Protein AF-A0A954FUE6-F1 (afdb_monomer_lite)

Radius of gyration: 32.25 Å; chains: 1; bounding box: 62×49×126 Å

Foldseek 3Di:
DPPDPPPVVVVVVVVPPPPVQPDQDWADDVQQQWIWHQPVSVVVSCVVVVNDDDDDDPPLNQWIFTANPVQWDDPPPPDTDRHPGLCVVLVNDGRWTFQDKPNRGGPHVVVVVVSSVVDGLQDKIWTFTFDDDDPDTDTDIGIRHHDDLLRSLQSQWDWDWAADLLLATWIKIKGVPDDQCPDDQQWIWMWIDHPPDDDTFTKIKGKDQADDDDDDPDPPDFWWKWKDFPVDIDTDTDDPPLVVVVVVLVVQLVVLVVQLVVLVVQLVVCVVCCVVCVPSNVVSVVSNVVSVVSNVVSVVVNVVSVVVVVVVVVVSVVSSVVSVVVVLVPDDPVLNVLVVQLVVCVVVLHQGDPVSLVVCSVVVHNVVSSQSSVVSVRMDMDIDQAAPVNLVVLVSLLPGPWMWMHIPSCRVGIDIQDNVNSVSSVSVVSSCVSVVRDHDD

pLDDT: mean 78.5, std 16.49, range [31.92, 98.12]

Sequence (441 aa):
MRYLFPMTLFLILFLVSLLNAADPPSKSYEDLGFDTVKVLEYKKALREQGDKDLRFPPRTGNALIVKMDQYQTQIDSAITVVEDTRASRAKLQDQDLIVVINGKSLRSPDEGDQLLEQITYKDTLELRVIRRTENRWERVTVTLEPLSEQTYYRFKINSEHFRDDDFSGCEFWFHRNSEPRFSQGNFRLYVKQRHNAPPPHLYLEMSLFLPDAPHQKDTTKINGFIIKTDRAEYRVAIEDHVENRKQEYKKQLTEANKLVQSAEKQVKAASDKKEADPVGYSKALNALRSAKSKYQDLQTAETEFLHNVKQKAEQRNQETKKNVKGFYLSLSEDDRKMLDELMDCMNRLEAAPESTLQYLERGRLVRSQVAFSRMLQGWELYDLPLKKSQRKMIEEIISSEKATFWFETVPDKTFEITPAQKKQLKEMLKVFDIEEGRLGD

Structure (mmCIF, N/CA/C/O backbone):
data_AF-A0A954FUE6-F1
#
_entry.id   AF-A0A954FUE6-F1
#
loop_
_atom_site.group_PDB
_atom_site.id
_atom_site.type_symbol
_atom_site.label_atom_id
_atom_site.label_alt_id
_atom_site.label_comp_id
_atom_site.label_asym_id
_atom_site.label_entity_id
_atom_site.label_seq_id
_atom_site.pdbx_PDB_ins_code
_atom_site.Cartn_x
_atom_site.Cartn_y
_atom_site.Cartn_z
_atom_site.occupancy
_atom_site.B_iso_or_equiv
_atom_site.auth_seq_id
_atom_site.auth_comp_id
_atom_site.auth_asym_id
_atom_site.auth_atom_id
_atom_site.pdbx_PDB_model_num
ATOM 1 N N . MET A 1 1 ? -25.399 21.836 -58.889 1.00 49.00 1 MET A N 1
ATOM 2 C CA . MET A 1 1 ? -24.962 20.804 -57.920 1.00 49.00 1 MET A CA 1
ATOM 3 C C . MET A 1 1 ? -24.203 19.668 -58.619 1.00 49.00 1 MET A C 1
ATOM 5 O O . MET A 1 1 ? -24.788 18.615 -58.823 1.00 49.00 1 MET A O 1
ATOM 9 N N . ARG A 1 2 ? -22.936 19.853 -59.037 1.00 46.53 2 ARG A N 1
ATOM 10 C CA . ARG A 1 2 ? -22.135 18.761 -59.652 1.00 46.53 2 ARG A CA 1
ATOM 11 C C . ARG A 1 2 ? -20.614 18.778 -59.381 1.00 46.53 2 ARG A C 1
ATOM 13 O O . ARG A 1 2 ? -19.909 17.983 -59.978 1.00 46.53 2 ARG A O 1
ATOM 20 N N . TYR A 1 3 ? -20.103 19.590 -58.449 1.00 47.50 3 TYR A N 1
ATOM 21 C CA . TYR A 1 3 ? -18.651 19.662 -58.177 1.00 47.50 3 TYR A CA 1
ATOM 22 C C . TYR A 1 3 ? -18.296 19.750 -56.684 1.00 47.50 3 TYR A C 1
ATOM 24 O O . TYR A 1 3 ? -17.468 20.561 -56.295 1.00 47.50 3 TYR A O 1
ATOM 32 N N . LEU A 1 4 ? -18.930 18.941 -55.829 1.00 43.25 4 LEU A N 1
ATOM 33 C CA . LEU A 1 4 ? -18.619 18.921 -54.385 1.00 43.25 4 LEU A CA 1
ATOM 34 C C . LEU A 1 4 ? -18.346 17.523 -53.809 1.00 43.25 4 LEU A C 1
ATOM 36 O O . LEU A 1 4 ? -18.117 17.400 -52.614 1.00 43.25 4 LEU A O 1
ATOM 40 N N . PHE A 1 5 ? -18.329 16.474 -54.638 1.00 44.16 5 PHE A N 1
ATOM 41 C CA . PHE A 1 5 ? -18.176 15.091 -54.166 1.00 44.16 5 PHE A CA 1
ATOM 42 C C . PHE A 1 5 ? -16.773 14.453 -54.291 1.00 44.16 5 PHE A C 1
ATOM 44 O O . PHE A 1 5 ? -16.510 13.537 -53.518 1.00 44.16 5 PHE A O 1
ATOM 51 N N . PRO A 1 6 ? -15.833 14.886 -55.164 1.00 43.38 6 PRO A N 1
ATOM 52 C CA . PRO A 1 6 ? -14.523 14.225 -55.219 1.00 43.38 6 PRO A CA 1
ATOM 53 C C . PRO A 1 6 ? -13.472 14.803 -54.251 1.00 43.38 6 PRO A C 1
ATOM 55 O O . PRO A 1 6 ? -12.426 14.186 -54.074 1.00 43.38 6 PRO A O 1
ATOM 58 N N . MET A 1 7 ? -13.717 15.949 -53.600 1.00 39.97 7 MET A N 1
ATOM 59 C CA . MET A 1 7 ? -12.701 16.604 -52.752 1.00 39.97 7 MET A CA 1
ATOM 60 C C . MET A 1 7 ? -12.689 16.095 -51.298 1.00 39.97 7 MET A C 1
ATOM 62 O O . MET A 1 7 ? -11.649 16.109 -50.646 1.00 39.97 7 MET A O 1
ATOM 66 N N . THR A 1 8 ? -13.807 15.563 -50.800 1.00 47.09 8 THR A N 1
ATOM 67 C CA . THR A 1 8 ? -13.915 14.979 -49.451 1.00 47.09 8 THR A CA 1
ATOM 68 C C . THR A 1 8 ? -13.358 13.556 -49.358 1.00 47.09 8 THR A C 1
ATOM 70 O O . THR A 1 8 ? -12.897 13.162 -48.292 1.00 47.09 8 THR A O 1
ATOM 73 N N . LEU A 1 9 ? -13.305 12.799 -50.463 1.00 42.12 9 LEU A N 1
ATOM 74 C CA . LEU A 1 9 ? -12.727 11.446 -50.466 1.00 42.12 9 LEU A CA 1
ATOM 75 C C . LEU A 1 9 ? -11.183 11.459 -50.464 1.00 42.12 9 LEU A C 1
ATOM 77 O O . LEU A 1 9 ? -10.559 10.560 -49.908 1.00 42.12 9 LEU A O 1
ATOM 81 N N . PHE A 1 10 ? -10.558 12.505 -51.019 1.00 42.00 10 PHE A N 1
ATOM 82 C CA . PHE A 1 10 ? -9.095 12.660 -51.022 1.00 42.00 10 PHE A CA 1
ATOM 83 C C . PHE A 1 10 ? -8.530 13.085 -49.655 1.00 42.00 10 PHE A C 1
ATOM 85 O O . PHE A 1 10 ? -7.398 12.734 -49.328 1.00 42.00 10 PHE A O 1
ATOM 92 N N . LEU A 1 11 ? -9.321 13.776 -48.825 1.00 37.81 11 LEU A N 1
ATOM 93 C CA . LEU A 1 11 ? -8.906 14.171 -47.473 1.00 37.81 11 LEU A CA 1
ATOM 94 C C . LEU A 1 11 ? -8.926 12.984 -46.490 1.00 37.81 11 LEU A C 1
ATOM 96 O O . LEU A 1 11 ? -8.076 12.895 -45.611 1.00 37.81 11 LEU A O 1
ATOM 100 N N . ILE A 1 12 ? -9.848 12.031 -46.678 1.00 43.56 12 ILE A N 1
ATOM 101 C CA . ILE A 1 12 ? -9.965 10.832 -45.827 1.00 43.56 12 ILE A CA 1
ATOM 102 C C . ILE A 1 12 ? -8.853 9.813 -46.141 1.00 43.56 12 ILE A C 1
ATOM 104 O O . ILE A 1 12 ? -8.387 9.124 -45.241 1.00 43.56 12 ILE A O 1
ATOM 108 N N . LEU A 1 13 ? -8.342 9.766 -47.378 1.00 37.09 13 LEU A N 1
ATOM 109 C CA . LEU A 1 13 ? -7.207 8.902 -47.746 1.00 37.09 13 LEU A CA 1
ATOM 110 C C . LEU A 1 13 ? -5.834 9.462 -47.321 1.00 37.09 13 LEU A C 1
ATOM 112 O O . LEU A 1 13 ? -4.909 8.683 -47.092 1.00 37.09 13 LEU A O 1
ATOM 116 N N . PHE A 1 14 ? -5.699 10.780 -47.135 1.00 39.97 14 PHE A N 1
ATOM 117 C CA . PHE A 1 14 ? -4.477 11.376 -46.569 1.00 39.97 14 PHE A CA 1
ATOM 118 C C . PHE A 1 14 ? -4.398 11.270 -45.038 1.00 39.97 14 PHE A C 1
ATOM 120 O O . PHE A 1 14 ? -3.299 11.225 -44.493 1.00 39.97 14 PHE A O 1
ATOM 127 N N . LEU A 1 15 ? -5.534 11.160 -44.342 1.00 37.16 15 LEU A N 1
ATOM 128 C CA . LEU A 1 15 ? -5.574 11.008 -42.881 1.00 37.16 15 LEU A CA 1
ATOM 129 C C . LEU A 1 15 ? -5.292 9.575 -42.389 1.00 37.16 15 LEU A C 1
ATOM 131 O O . LEU A 1 15 ? -4.991 9.395 -41.215 1.00 37.16 15 LEU A O 1
ATOM 135 N N . VAL A 1 16 ? -5.325 8.565 -43.268 1.00 37.06 16 VAL A N 1
ATOM 136 C CA . VAL A 1 16 ? -5.068 7.149 -42.912 1.00 37.06 16 VAL A CA 1
ATOM 137 C C . VAL A 1 16 ? -3.620 6.712 -43.214 1.00 37.06 16 VAL A C 1
ATOM 139 O O . VAL A 1 16 ? -3.231 5.589 -42.912 1.00 37.06 16 VAL A O 1
ATOM 142 N N . SER A 1 17 ? -2.774 7.595 -43.761 1.00 33.75 17 SER A N 1
ATOM 143 C CA . SER A 1 17 ? -1.385 7.248 -44.125 1.00 33.75 17 SER A CA 1
ATOM 144 C C . SER A 1 17 ? -0.332 7.556 -43.050 1.00 33.75 17 SER A C 1
ATOM 146 O O . SER A 1 17 ? 0.839 7.255 -43.258 1.00 33.75 17 SER A O 1
ATOM 148 N N . LEU A 1 18 ? -0.719 8.067 -41.877 1.00 38.47 18 LEU A N 1
ATOM 149 C CA . LEU A 1 18 ? 0.118 7.973 -40.674 1.00 38.47 18 LEU A CA 1
ATOM 150 C C . LEU A 1 18 ? -0.124 6.606 -40.022 1.00 38.47 18 LEU A C 1
ATOM 152 O O . LEU A 1 18 ? -0.636 6.492 -38.912 1.00 38.47 18 LEU A O 1
ATOM 156 N N . LEU A 1 19 ? 0.212 5.542 -40.753 1.00 41.53 19 LEU A N 1
ATOM 157 C CA . LEU A 1 19 ? 0.534 4.270 -40.122 1.00 41.53 19 LEU A CA 1
ATOM 158 C C . LEU A 1 19 ? 1.739 4.561 -39.228 1.00 41.53 19 LEU A C 1
ATOM 160 O O . LEU A 1 19 ? 2.847 4.725 -39.733 1.00 41.53 19 LEU A O 1
ATOM 164 N N . ASN A 1 20 ? 1.504 4.687 -37.919 1.00 44.62 20 ASN A N 1
ATOM 165 C CA . ASN A 1 20 ? 2.559 4.631 -36.914 1.00 44.62 20 ASN A CA 1
ATOM 166 C C . ASN A 1 20 ? 3.379 3.374 -37.214 1.00 44.62 20 ASN A C 1
ATOM 168 O O . ASN A 1 20 ? 2.905 2.256 -36.997 1.00 44.62 20 ASN A O 1
ATOM 172 N N . ALA A 1 21 ? 4.560 3.553 -37.805 1.00 52.25 21 ALA A N 1
ATOM 173 C CA . ALA A 1 21 ? 5.489 2.462 -38.020 1.00 52.25 21 ALA A CA 1
ATOM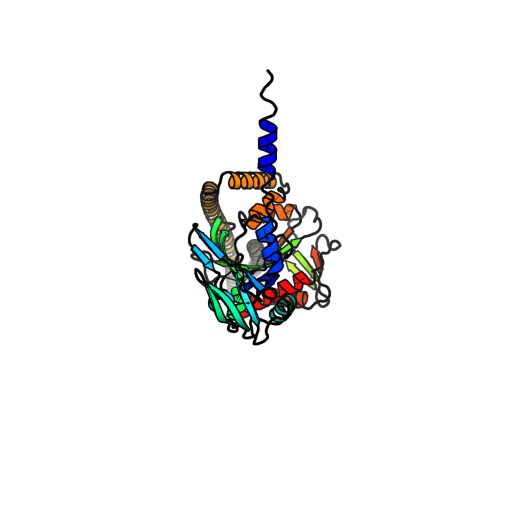 174 C C . ALA A 1 21 ? 5.771 1.855 -36.646 1.00 52.25 21 ALA A C 1
ATOM 176 O O . ALA A 1 21 ? 6.123 2.582 -35.718 1.00 52.25 21 ALA A O 1
ATOM 177 N N . ALA A 1 22 ? 5.543 0.550 -36.505 1.00 58.22 22 ALA A N 1
ATOM 178 C CA . ALA A 1 22 ? 5.830 -0.140 -35.260 1.00 58.22 22 ALA A CA 1
ATOM 179 C C . ALA A 1 22 ? 7.306 0.078 -34.908 1.00 58.22 22 ALA A C 1
ATOM 181 O O . ALA A 1 22 ? 8.172 -0.062 -35.777 1.00 58.22 22 ALA A O 1
ATOM 182 N N . ASP A 1 23 ? 7.577 0.434 -33.652 1.00 71.00 23 ASP A N 1
ATOM 183 C CA . ASP A 1 23 ? 8.944 0.581 -33.168 1.00 71.00 23 ASP A CA 1
ATOM 184 C C . ASP A 1 23 ? 9.753 -0.685 -33.480 1.00 71.00 23 ASP A C 1
ATOM 186 O O . ASP A 1 23 ? 9.219 -1.801 -33.402 1.00 71.00 23 ASP A O 1
ATOM 190 N N . PRO A 1 24 ? 11.038 -0.547 -33.855 1.00 79.81 24 PRO A N 1
ATOM 191 C CA . PRO A 1 24 ? 11.863 -1.708 -34.134 1.00 79.81 24 PRO A CA 1
ATOM 192 C C . PRO A 1 24 ? 11.906 -2.609 -32.891 1.00 79.81 24 PRO A C 1
ATOM 194 O O . PRO A 1 24 ? 12.009 -2.090 -31.774 1.00 79.81 24 PRO A O 1
ATOM 197 N N . PRO A 1 25 ? 11.842 -3.942 -33.063 1.00 84.06 25 PRO A N 1
ATOM 198 C CA . PRO A 1 25 ? 11.856 -4.866 -31.938 1.00 84.06 25 PRO A CA 1
ATOM 199 C C . PRO A 1 25 ? 13.128 -4.646 -31.111 1.00 84.06 25 PRO A C 1
ATOM 201 O O . PRO A 1 25 ? 14.242 -4.735 -31.630 1.00 84.06 25 PRO A O 1
ATOM 204 N N . SER A 1 26 ? 12.951 -4.322 -29.830 1.00 87.12 26 SER A N 1
ATOM 205 C CA . SER A 1 26 ? 14.038 -4.129 -28.875 1.00 87.12 26 SER A CA 1
ATOM 206 C C . SER A 1 26 ? 14.080 -5.260 -27.853 1.00 87.12 26 SER A C 1
ATOM 208 O O . SER A 1 26 ? 13.074 -5.918 -27.576 1.00 87.12 26 SER A O 1
ATOM 210 N N . LYS A 1 27 ? 15.266 -5.493 -27.291 1.00 90.00 27 LYS A N 1
ATOM 211 C CA . LYS A 1 27 ? 15.482 -6.422 -26.183 1.00 90.00 27 LYS A CA 1
ATOM 212 C C . LYS A 1 27 ? 15.990 -5.666 -24.965 1.00 90.00 27 LYS A C 1
ATOM 214 O O . LYS A 1 27 ? 16.918 -4.870 -25.095 1.00 90.00 27 LYS A O 1
ATOM 219 N N . SER A 1 28 ? 15.390 -5.929 -23.804 1.00 86.19 28 SER A N 1
ATOM 220 C CA . SER A 1 28 ? 15.682 -5.176 -22.587 1.00 86.19 28 SER A CA 1
ATOM 221 C C . SER A 1 28 ? 16.680 -5.843 -21.655 1.00 86.19 28 SER A C 1
ATOM 223 O O . SER A 1 28 ? 16.603 -7.047 -21.406 1.00 86.19 28 SER A O 1
ATOM 225 N N . TYR A 1 29 ? 17.595 -5.031 -21.115 1.00 88.06 29 TYR A N 1
ATOM 226 C CA . TYR A 1 29 ? 18.589 -5.422 -20.119 1.00 88.06 29 TYR A CA 1
ATOM 227 C C . TYR A 1 29 ? 18.484 -4.519 -18.888 1.00 88.06 29 TYR A C 1
ATOM 229 O O . TYR A 1 29 ? 19.358 -3.692 -18.621 1.00 88.06 29 TYR A O 1
ATOM 237 N N . GLU A 1 30 ? 17.411 -4.691 -18.111 1.00 78.94 30 GLU A N 1
ATOM 238 C CA . GLU A 1 30 ? 17.097 -3.849 -16.946 1.00 78.94 30 GLU A CA 1
ATOM 239 C C . GLU A 1 30 ? 18.263 -3.679 -15.958 1.00 78.94 30 GLU A C 1
ATOM 241 O O . GLU A 1 30 ? 18.470 -2.592 -15.425 1.00 78.94 30 GLU A O 1
ATOM 246 N N . ASP A 1 31 ? 19.031 -4.743 -15.703 1.00 82.19 31 ASP A N 1
ATOM 247 C CA . ASP A 1 31 ? 20.150 -4.732 -14.746 1.00 82.19 31 ASP A CA 1
ATOM 248 C C . ASP A 1 31 ? 21.365 -3.940 -15.251 1.00 82.19 31 ASP A C 1
ATOM 250 O O . ASP A 1 31 ? 22.216 -3.508 -14.466 1.00 82.19 31 ASP A O 1
ATOM 254 N N . LEU A 1 32 ? 21.450 -3.747 -16.566 1.00 88.44 32 LEU A N 1
ATOM 255 C CA . LEU A 1 32 ? 22.461 -2.920 -17.213 1.00 88.44 32 LEU A CA 1
ATOM 256 C C . LEU A 1 32 ? 21.946 -1.493 -17.439 1.00 88.44 32 LEU A C 1
ATOM 258 O O . LEU A 1 32 ? 22.745 -0.556 -17.480 1.00 88.44 32 LEU A O 1
ATOM 262 N N . GLY A 1 33 ? 20.623 -1.323 -17.519 1.00 84.31 33 GLY A N 1
ATOM 263 C CA . GLY A 1 33 ? 19.954 -0.039 -17.677 1.00 84.31 33 GLY A CA 1
ATOM 264 C C . GLY A 1 33 ? 20.007 0.503 -19.101 1.00 84.31 33 GLY A C 1
ATOM 265 O O . GLY A 1 33 ? 20.219 1.703 -19.269 1.00 84.31 33 GLY A O 1
ATOM 266 N N . PHE A 1 34 ? 19.880 -0.382 -20.097 1.00 90.25 34 PHE A N 1
ATOM 267 C CA . PHE A 1 34 ? 19.715 -0.049 -21.515 1.00 90.25 34 PHE A CA 1
ATOM 268 C C . PHE A 1 34 ? 19.004 -1.176 -22.281 1.00 90.25 34 PHE A C 1
ATOM 270 O O . PHE A 1 34 ? 19.003 -2.327 -21.844 1.00 90.25 34 PHE A O 1
ATOM 277 N N . ASP A 1 35 ? 18.446 -0.845 -23.442 1.00 90.88 35 ASP A N 1
ATOM 278 C CA . ASP A 1 35 ? 17.905 -1.804 -24.408 1.00 90.88 35 ASP A CA 1
ATOM 279 C C . ASP A 1 35 ? 18.832 -1.947 -25.614 1.00 90.88 35 ASP A C 1
ATOM 281 O O . ASP A 1 35 ? 19.667 -1.080 -25.886 1.00 90.88 35 ASP A O 1
ATOM 285 N N . THR A 1 36 ? 18.660 -3.019 -26.385 1.00 93.44 36 THR A N 1
ATOM 286 C CA . THR A 1 36 ? 19.323 -3.171 -27.681 1.00 93.44 36 THR A CA 1
ATOM 287 C C . THR A 1 36 ? 18.341 -3.342 -28.827 1.00 93.44 36 THR A C 1
ATOM 289 O O . THR A 1 36 ? 17.265 -3.919 -28.681 1.00 93.44 36 THR A O 1
ATOM 292 N N . VAL A 1 37 ? 18.743 -2.861 -30.002 1.00 93.06 37 VAL A N 1
ATOM 293 C CA . VAL A 1 37 ? 18.086 -3.127 -31.286 1.00 93.06 37 VAL A CA 1
ATOM 294 C C . VAL A 1 37 ? 19.126 -3.649 -32.270 1.00 93.06 37 VAL A C 1
ATOM 296 O O . VAL A 1 37 ? 20.262 -3.168 -32.321 1.00 93.06 37 VAL A O 1
ATOM 299 N N . LYS A 1 38 ? 18.758 -4.625 -33.101 1.00 94.00 38 LYS A N 1
ATOM 300 C CA . LYS A 1 38 ? 19.663 -5.141 -34.134 1.00 94.00 38 LYS A CA 1
ATOM 301 C C . LYS A 1 38 ? 19.774 -4.132 -35.274 1.00 94.00 38 LYS A C 1
ATOM 303 O O . LYS A 1 38 ? 18.773 -3.635 -35.788 1.00 94.00 38 LYS A O 1
ATOM 308 N N . VAL A 1 39 ? 20.993 -3.878 -35.756 1.00 90.81 39 VAL A N 1
ATOM 309 C CA . VAL A 1 39 ? 21.247 -2.873 -36.812 1.00 90.81 39 VAL A CA 1
ATOM 310 C C . VAL A 1 39 ? 20.407 -3.097 -38.076 1.00 90.81 39 VAL A C 1
ATOM 312 O O . VAL A 1 39 ? 19.996 -2.135 -38.726 1.00 90.81 39 VAL A O 1
ATOM 315 N N . LEU A 1 40 ? 20.157 -4.352 -38.459 1.00 87.31 40 LEU A N 1
ATOM 316 C CA . LEU A 1 40 ? 19.350 -4.670 -39.643 1.00 87.31 40 LEU A CA 1
ATOM 317 C C . LEU A 1 40 ? 17.868 -4.328 -39.456 1.00 87.31 40 LEU A C 1
ATOM 319 O O . LEU A 1 40 ? 17.253 -3.798 -40.380 1.00 87.31 40 LEU A O 1
ATOM 323 N N . GLU A 1 41 ? 17.319 -4.593 -38.273 1.00 89.00 41 GLU A N 1
ATOM 324 C CA . GLU A 1 41 ? 15.927 -4.294 -37.923 1.00 89.00 41 GLU A CA 1
ATOM 325 C C . GLU A 1 41 ? 15.720 -2.783 -37.808 1.00 89.00 41 GLU A C 1
ATOM 327 O O . GLU A 1 41 ? 14.788 -2.241 -38.397 1.00 89.00 41 GLU A O 1
ATOM 332 N N . TYR A 1 42 ? 16.669 -2.081 -37.189 1.00 87.81 42 TYR A N 1
ATOM 333 C CA . TYR A 1 42 ? 16.662 -0.622 -37.116 1.00 87.81 42 TYR A CA 1
ATOM 334 C C . TYR A 1 42 ? 16.712 0.040 -38.503 1.00 87.81 42 TYR A C 1
ATOM 336 O O . TYR A 1 42 ? 15.929 0.933 -38.815 1.00 87.81 42 TYR A O 1
ATOM 344 N N . LYS A 1 43 ? 17.590 -0.439 -39.400 1.00 86.56 43 LYS A N 1
ATOM 345 C CA . LYS A 1 43 ? 17.646 0.037 -40.796 1.00 86.56 43 LYS A CA 1
ATOM 346 C C . LYS A 1 43 ? 16.347 -0.211 -41.555 1.00 86.56 43 LYS A C 1
ATOM 348 O O . LYS A 1 43 ? 16.020 0.565 -42.451 1.00 86.56 43 LYS A O 1
ATOM 353 N N . LYS A 1 44 ? 15.664 -1.320 -41.267 1.00 87.06 44 LYS A N 1
ATOM 354 C CA . LYS A 1 44 ? 14.371 -1.636 -41.874 1.00 87.06 44 LYS A CA 1
ATOM 355 C C . LYS A 1 44 ? 13.313 -0.632 -41.405 1.00 87.06 44 LYS A C 1
ATOM 357 O O . LYS A 1 44 ? 12.678 -0.032 -42.265 1.00 87.06 44 LYS A O 1
ATOM 362 N N . ALA A 1 45 ? 13.230 -0.373 -40.099 1.00 84.88 45 ALA A N 1
ATOM 363 C CA . ALA A 1 45 ? 12.305 0.604 -39.525 1.00 84.88 45 ALA A CA 1
ATOM 364 C C . ALA A 1 45 ? 12.515 2.022 -40.094 1.00 84.88 45 ALA A C 1
ATOM 366 O O . ALA A 1 45 ? 11.561 2.633 -40.568 1.00 84.88 45 ALA A O 1
ATOM 367 N N . LEU A 1 46 ? 13.764 2.504 -40.181 1.00 82.62 46 LEU A N 1
ATOM 368 C CA . LEU A 1 46 ? 14.065 3.819 -40.777 1.00 82.62 46 LEU A CA 1
ATOM 369 C C . LEU A 1 46 ? 13.589 3.938 -42.235 1.00 82.62 46 LEU A C 1
ATOM 371 O O . LEU A 1 46 ? 13.024 4.953 -42.636 1.00 82.62 46 LEU A O 1
ATOM 375 N N . ARG A 1 47 ? 13.775 2.881 -43.040 1.00 83.00 47 ARG A N 1
ATOM 376 C CA . ARG A 1 47 ? 13.313 2.868 -44.439 1.00 83.00 47 ARG A CA 1
ATOM 377 C C . ARG A 1 47 ? 11.795 2.931 -44.546 1.00 83.00 47 ARG A C 1
ATOM 379 O O . ARG A 1 47 ? 11.296 3.564 -45.472 1.00 83.00 47 ARG A O 1
ATOM 386 N N . GLU A 1 48 ? 11.091 2.254 -43.645 1.00 82.44 48 GLU A N 1
ATOM 387 C CA . GLU A 1 48 ? 9.626 2.237 -43.590 1.00 82.44 48 GLU A CA 1
ATOM 388 C C . GLU A 1 48 ? 9.063 3.595 -43.141 1.00 82.44 48 GLU A C 1
ATOM 390 O O . GLU A 1 48 ? 8.031 4.017 -43.653 1.00 82.44 48 GLU A O 1
ATOM 395 N N . GLN A 1 49 ? 9.788 4.326 -42.288 1.00 76.62 49 GLN A N 1
ATOM 396 C CA . GLN A 1 49 ? 9.458 5.692 -41.852 1.00 76.62 49 GLN A CA 1
ATOM 397 C C . GLN A 1 49 ? 9.777 6.777 -42.900 1.00 76.62 49 GLN A C 1
ATOM 399 O O . GLN A 1 49 ? 9.428 7.941 -42.719 1.00 76.62 49 GLN A O 1
ATOM 404 N N . GLY A 1 50 ? 10.424 6.419 -44.013 1.00 75.25 50 GLY A N 1
ATOM 405 C CA . GLY A 1 50 ? 10.822 7.366 -45.058 1.00 75.25 50 GLY A CA 1
ATOM 406 C C . GLY A 1 50 ? 12.121 8.128 -44.769 1.00 75.25 50 GLY A C 1
ATOM 407 O O . GLY A 1 50 ? 12.557 8.904 -45.621 1.00 75.25 50 GLY A O 1
ATOM 408 N N . ASP A 1 51 ? 12.779 7.855 -43.640 1.00 71.12 51 ASP A N 1
ATOM 409 C CA . ASP A 1 51 ? 14.065 8.442 -43.263 1.00 71.12 51 ASP A CA 1
ATOM 410 C C . ASP A 1 51 ? 15.223 7.709 -43.955 1.00 71.12 51 ASP A C 1
ATOM 412 O O . ASP A 1 51 ? 15.455 6.510 -43.763 1.00 71.12 51 ASP A O 1
ATOM 416 N N . LYS A 1 52 ? 15.970 8.416 -44.814 1.00 61.25 52 LYS A N 1
ATOM 417 C CA . LYS A 1 52 ? 16.925 7.777 -45.743 1.00 61.25 52 LYS A CA 1
ATOM 418 C C . LYS A 1 52 ? 18.413 7.940 -45.437 1.00 61.25 52 LYS A C 1
ATOM 420 O O . LYS A 1 52 ? 19.209 7.319 -46.139 1.00 61.25 52 LYS A O 1
ATOM 425 N N . ASP A 1 53 ? 18.820 8.645 -44.383 1.00 58.75 53 ASP A N 1
ATOM 426 C CA . ASP A 1 53 ? 20.208 9.140 -44.321 1.00 58.75 53 ASP A CA 1
ATOM 427 C C . ASP A 1 53 ? 21.092 8.691 -43.145 1.00 58.75 53 ASP A C 1
ATOM 429 O O . ASP A 1 53 ? 22.212 9.188 -42.994 1.00 58.75 53 ASP A O 1
ATOM 433 N N . LEU A 1 54 ? 20.713 7.669 -42.366 1.00 71.06 54 LEU A N 1
ATOM 434 C CA . LEU A 1 54 ? 21.637 7.132 -41.356 1.00 71.06 54 LEU A CA 1
ATOM 435 C C . LEU A 1 54 ? 22.633 6.114 -41.946 1.00 71.06 54 LEU A C 1
ATOM 437 O O . LEU A 1 54 ? 22.370 4.911 -42.053 1.00 71.06 54 LEU A O 1
ATOM 441 N N . ARG A 1 55 ? 23.828 6.592 -42.318 1.00 80.62 55 ARG A N 1
ATOM 442 C CA . ARG A 1 55 ? 24.940 5.740 -42.773 1.00 80.62 55 ARG A CA 1
ATOM 443 C C . ARG A 1 55 ? 25.765 5.213 -41.598 1.00 80.62 55 ARG A C 1
ATOM 445 O O . ARG A 1 55 ? 26.606 5.915 -41.040 1.00 80.62 55 ARG A O 1
ATOM 452 N N . PHE A 1 56 ? 25.557 3.940 -41.278 1.00 84.69 56 PHE A N 1
ATOM 453 C CA . PHE A 1 56 ? 26.378 3.212 -40.311 1.00 84.69 56 PHE A CA 1
ATOM 454 C C . PHE A 1 56 ? 27.790 2.924 -40.855 1.00 84.69 56 PHE A C 1
ATOM 456 O O . PHE A 1 56 ? 27.946 2.723 -42.066 1.00 84.69 56 PHE A O 1
ATOM 463 N N . PRO A 1 57 ? 28.812 2.823 -39.985 1.00 86.00 57 PRO A N 1
ATOM 464 C CA . PRO A 1 57 ? 30.164 2.447 -40.385 1.00 86.00 57 PRO A CA 1
ATOM 465 C C . PRO A 1 57 ? 30.201 1.072 -41.069 1.00 86.00 57 PRO A C 1
ATOM 467 O O . PRO A 1 57 ? 29.383 0.199 -40.755 1.00 86.00 57 PRO A O 1
ATOM 470 N N . PRO A 1 58 ? 31.167 0.816 -41.967 1.00 82.62 58 PRO A N 1
ATOM 471 C CA . PRO A 1 58 ? 31.333 -0.505 -42.561 1.00 82.62 58 PRO A CA 1
ATOM 472 C C . PRO A 1 58 ? 31.581 -1.574 -41.482 1.00 82.62 58 PRO A C 1
ATOM 474 O O . PRO A 1 58 ? 32.208 -1.308 -40.459 1.00 82.62 58 PRO A O 1
ATOM 477 N N . ARG A 1 59 ? 31.116 -2.806 -41.741 1.00 82.44 59 ARG A N 1
ATOM 478 C CA . ARG A 1 59 ? 31.261 -3.984 -40.854 1.00 82.44 59 ARG A CA 1
ATOM 479 C C . ARG A 1 59 ? 30.543 -3.892 -39.496 1.00 82.44 59 ARG A C 1
ATOM 481 O O . ARG A 1 59 ? 30.892 -4.617 -38.575 1.00 82.44 59 ARG A O 1
ATOM 488 N N . THR A 1 60 ? 29.505 -3.067 -39.385 1.00 86.44 60 THR A N 1
ATOM 489 C CA . THR A 1 60 ? 28.648 -2.961 -38.182 1.00 86.44 60 THR A CA 1
ATOM 490 C C . THR A 1 60 ? 27.349 -3.766 -38.279 1.00 86.44 60 THR A C 1
ATOM 492 O O . THR A 1 60 ? 26.480 -3.637 -37.430 1.00 86.44 60 THR A O 1
ATOM 495 N N . GLY A 1 61 ? 27.191 -4.622 -39.297 1.00 85.81 61 GLY A N 1
ATOM 496 C CA . GLY A 1 61 ? 25.967 -5.416 -39.488 1.00 85.81 61 GLY A CA 1
ATOM 497 C C . GLY A 1 61 ? 25.649 -6.380 -38.337 1.00 85.81 61 GLY A C 1
ATOM 498 O O . GLY A 1 61 ? 24.484 -6.697 -38.132 1.00 85.81 61 GLY A O 1
ATOM 499 N N . ASN A 1 62 ? 26.670 -6.782 -37.577 1.00 91.94 62 ASN A N 1
ATOM 500 C CA . ASN A 1 62 ? 26.548 -7.671 -36.420 1.00 91.94 62 ASN A CA 1
ATOM 501 C C . ASN A 1 62 ? 26.473 -6.921 -35.082 1.00 91.94 62 ASN A C 1
ATOM 503 O O . ASN A 1 62 ? 26.468 -7.560 -34.035 1.00 91.94 62 ASN A O 1
ATOM 507 N N . ALA A 1 63 ? 26.497 -5.587 -35.109 1.00 92.62 63 ALA A N 1
ATOM 508 C CA . ALA A 1 63 ? 26.464 -4.780 -33.901 1.00 92.62 63 ALA A CA 1
ATOM 509 C C . ALA A 1 63 ? 25.052 -4.731 -33.303 1.00 92.62 63 ALA A C 1
ATOM 511 O O . ALA A 1 63 ? 24.050 -4.906 -34.006 1.00 92.62 63 ALA A O 1
ATOM 512 N N . LEU A 1 64 ? 25.005 -4.429 -32.011 1.00 94.88 64 LEU A N 1
ATOM 513 C CA . LEU A 1 64 ? 23.790 -4.054 -31.298 1.00 94.88 64 LEU A CA 1
ATOM 514 C C . LEU A 1 64 ? 23.772 -2.534 -31.132 1.00 94.88 64 LEU A C 1
ATOM 516 O O . LEU A 1 64 ? 24.799 -1.940 -30.805 1.00 94.88 64 LEU A O 1
ATOM 520 N N . ILE A 1 65 ? 22.628 -1.909 -31.390 1.00 92.44 65 ILE A N 1
ATOM 521 C CA . ILE A 1 65 ? 22.408 -0.479 -31.162 1.00 92.44 65 ILE A CA 1
ATOM 522 C C . ILE A 1 65 ? 21.865 -0.318 -29.751 1.00 92.44 65 ILE A C 1
ATOM 524 O O . ILE A 1 65 ? 20.858 -0.942 -29.431 1.00 92.44 65 ILE A O 1
ATOM 528 N N . VAL A 1 66 ? 22.510 0.507 -28.933 1.00 91.81 66 VAL A N 1
ATOM 529 C CA . VAL A 1 66 ? 21.994 0.894 -27.616 1.00 91.81 66 VAL A CA 1
ATOM 530 C C . VAL A 1 66 ? 20.762 1.777 -27.794 1.00 91.81 66 VAL A C 1
ATOM 532 O O . VAL A 1 66 ? 20.816 2.749 -28.545 1.00 91.81 66 VAL A O 1
ATOM 535 N N . LYS A 1 67 ? 19.682 1.451 -27.087 1.00 87.94 67 LYS A N 1
ATOM 536 C CA . LYS A 1 67 ? 18.465 2.255 -26.977 1.00 87.94 67 LYS A CA 1
ATOM 537 C C . LYS A 1 67 ? 18.264 2.641 -25.510 1.00 87.94 67 LYS A C 1
ATOM 539 O O . LYS A 1 67 ? 18.212 1.771 -24.640 1.00 87.94 67 LYS A O 1
ATOM 544 N N . MET A 1 68 ? 18.188 3.937 -25.229 1.00 80.00 68 MET A N 1
ATOM 545 C CA . MET A 1 68 ? 18.032 4.483 -23.872 1.00 80.00 68 MET A CA 1
ATOM 546 C C . MET A 1 68 ? 16.656 5.107 -23.625 1.00 80.00 68 MET A C 1
ATOM 548 O O . MET A 1 68 ? 16.416 5.592 -22.525 1.00 80.00 68 MET A O 1
ATOM 552 N N . ASP A 1 69 ? 15.760 5.098 -24.612 1.00 69.12 69 ASP A N 1
ATOM 553 C CA . ASP A 1 69 ? 14.509 5.872 -24.625 1.00 69.12 69 ASP A CA 1
ATOM 554 C C . ASP A 1 69 ? 13.618 5.664 -23.391 1.00 69.12 69 ASP A C 1
ATOM 556 O O . ASP A 1 69 ? 13.016 6.608 -22.894 1.00 69.12 69 ASP A O 1
ATOM 560 N N . GLN A 1 70 ? 13.566 4.450 -22.839 1.00 61.44 70 GLN A N 1
ATOM 561 C CA . GLN A 1 70 ? 12.768 4.159 -21.638 1.00 61.44 70 GLN A CA 1
ATOM 562 C C . GLN A 1 70 ? 13.384 4.679 -20.327 1.00 61.44 70 GLN A C 1
ATOM 564 O O . GLN A 1 70 ? 12.723 4.684 -19.295 1.00 61.44 70 GLN A O 1
ATOM 569 N N . TYR A 1 71 ? 14.650 5.093 -20.360 1.00 57.69 71 TYR A N 1
ATOM 570 C CA . TYR A 1 71 ? 15.388 5.648 -19.223 1.00 57.69 71 TYR A CA 1
ATOM 571 C C . TYR A 1 71 ? 15.586 7.157 -19.359 1.00 57.69 71 TYR A C 1
ATOM 573 O O . TYR A 1 71 ? 16.391 7.742 -18.641 1.00 57.69 71 TYR A O 1
ATOM 581 N N . GLN A 1 72 ? 14.900 7.786 -20.309 1.00 56.22 72 GLN A N 1
ATOM 582 C CA . GLN A 1 72 ? 14.981 9.206 -20.595 1.00 56.22 72 GLN A CA 1
ATOM 583 C C . GLN A 1 72 ? 13.728 9.906 -20.063 1.00 56.22 72 GLN A C 1
ATOM 585 O O . GLN A 1 72 ? 12.638 9.748 -20.607 1.00 56.22 72 GLN A O 1
ATOM 590 N N . THR A 1 73 ? 13.876 10.722 -19.021 1.00 49.03 73 THR A N 1
ATOM 591 C CA . THR A 1 73 ? 12.799 11.601 -18.556 1.00 49.03 73 THR A CA 1
ATOM 592 C C . THR A 1 73 ? 12.915 12.937 -19.279 1.00 49.03 73 THR A C 1
ATOM 594 O O . THR A 1 73 ? 13.920 13.641 -19.144 1.00 49.03 73 THR A O 1
ATOM 597 N N . GLN A 1 74 ? 11.895 13.292 -20.059 1.00 41.50 74 GLN A N 1
ATOM 598 C CA . GLN A 1 74 ? 11.819 14.588 -20.729 1.00 41.50 74 GLN A CA 1
ATOM 599 C C . GLN A 1 74 ? 11.354 15.649 -19.721 1.00 41.50 74 GLN A C 1
ATOM 601 O O . GLN A 1 74 ? 10.229 15.592 -19.227 1.00 41.50 74 GLN A O 1
ATOM 606 N N . ILE A 1 75 ? 12.225 16.605 -19.399 1.00 41.38 75 ILE A N 1
ATOM 607 C CA . ILE A 1 75 ? 11.889 17.793 -18.607 1.00 41.38 75 ILE A CA 1
ATOM 608 C C . ILE A 1 75 ? 11.936 18.967 -19.589 1.00 41.38 75 ILE A C 1
ATOM 610 O O . ILE A 1 75 ? 12.985 19.566 -19.810 1.00 41.38 75 ILE A O 1
ATOM 614 N N . ASP A 1 76 ? 10.802 19.227 -20.243 1.00 33.97 76 ASP A N 1
ATOM 615 C CA . ASP A 1 76 ? 10.644 20.139 -21.385 1.00 33.97 76 ASP A CA 1
ATOM 616 C C . ASP A 1 76 ? 11.405 19.725 -22.661 1.00 33.97 76 ASP A C 1
ATOM 618 O O . ASP A 1 76 ? 12.295 18.874 -22.662 1.00 33.97 76 ASP A O 1
ATOM 622 N N . SER A 1 77 ? 11.050 20.343 -23.794 1.00 41.62 77 SER A N 1
ATOM 623 C CA . SER A 1 77 ? 11.514 20.020 -25.158 1.00 41.62 77 SER A CA 1
ATOM 624 C C . SER A 1 77 ? 13.032 20.139 -25.407 1.00 41.62 77 SER A C 1
ATOM 626 O O . SER A 1 77 ? 13.464 20.059 -26.555 1.00 41.62 77 SER A O 1
ATOM 628 N N . ALA A 1 78 ? 13.847 20.352 -24.370 1.00 31.92 78 ALA A N 1
ATOM 629 C CA . ALA A 1 78 ? 15.288 20.567 -24.472 1.00 31.92 78 ALA A CA 1
ATOM 630 C C . ALA A 1 78 ? 16.147 19.785 -23.457 1.00 31.92 78 ALA A C 1
ATOM 632 O O . ALA A 1 78 ? 17.368 19.786 -23.619 1.00 31.92 78 ALA A O 1
ATOM 633 N N . ILE A 1 79 ? 15.580 19.127 -22.432 1.00 33.25 79 ILE A N 1
ATOM 634 C CA . ILE A 1 79 ? 16.377 18.436 -21.402 1.00 33.25 79 ILE A CA 1
ATOM 635 C C . ILE A 1 79 ? 15.896 16.998 -21.227 1.00 33.25 79 ILE A C 1
ATOM 637 O O . ILE A 1 79 ? 14.827 16.730 -20.683 1.00 33.25 79 ILE A O 1
ATOM 641 N N . THR A 1 80 ? 16.745 16.065 -21.642 1.00 42.31 80 THR A N 1
ATOM 642 C CA . THR A 1 80 ? 16.588 14.644 -21.361 1.00 42.31 80 THR A CA 1
ATOM 643 C C . THR A 1 80 ? 17.442 14.284 -20.150 1.00 42.31 80 THR A C 1
ATOM 645 O O . THR A 1 80 ? 18.670 14.243 -20.246 1.00 42.31 80 THR A O 1
ATOM 648 N N . VAL A 1 81 ? 16.818 14.030 -19.001 1.00 41.47 81 VAL A N 1
ATOM 649 C CA . VAL A 1 81 ? 17.519 13.453 -17.848 1.00 41.47 81 VAL A CA 1
ATOM 650 C C . VAL A 1 81 ? 17.517 11.943 -18.032 1.00 41.47 81 VAL A C 1
ATOM 652 O O . VAL A 1 81 ? 16.469 11.310 -17.949 1.00 41.47 81 VAL A O 1
ATOM 655 N N . VAL A 1 82 ? 18.682 11.364 -18.318 1.00 55.44 82 VAL A N 1
ATOM 656 C CA . VAL A 1 82 ? 18.840 9.907 -18.283 1.00 55.44 82 VAL A CA 1
ATOM 657 C C . VAL A 1 82 ? 18.790 9.495 -16.812 1.00 55.44 82 VAL A C 1
ATOM 659 O O . VAL A 1 82 ? 19.550 10.047 -16.013 1.00 55.44 82 VAL A O 1
ATOM 662 N N . GLU A 1 83 ? 17.903 8.566 -16.442 1.00 63.88 83 GLU A N 1
ATOM 663 C CA . GLU A 1 83 ? 17.904 7.937 -15.119 1.00 63.88 83 GLU A CA 1
ATOM 664 C C . GLU A 1 83 ? 19.345 7.550 -14.730 1.00 63.88 83 GLU A C 1
ATOM 666 O O . GLU A 1 83 ? 20.167 7.233 -15.595 1.00 63.88 83 GLU A O 1
ATOM 671 N N . ASP A 1 84 ? 19.677 7.568 -13.435 1.00 69.38 84 ASP A N 1
ATOM 672 C CA . ASP A 1 84 ? 21.016 7.241 -12.911 1.00 69.38 84 ASP A CA 1
ATOM 673 C C . ASP A 1 84 ? 21.341 5.736 -13.047 1.00 69.38 84 ASP A C 1
ATOM 675 O O . ASP A 1 84 ? 21.712 5.065 -12.095 1.00 69.38 84 ASP A O 1
ATOM 679 N N . THR A 1 85 ? 21.156 5.153 -14.231 1.00 79.62 85 THR A N 1
ATOM 680 C CA . THR A 1 85 ? 21.387 3.741 -14.509 1.00 79.62 85 THR A CA 1
ATOM 681 C C . THR A 1 85 ? 22.876 3.416 -14.551 1.00 79.62 85 THR A C 1
ATOM 683 O O . THR A 1 85 ? 23.743 4.281 -14.710 1.00 79.62 85 THR A O 1
ATOM 686 N N . ARG A 1 86 ? 23.201 2.123 -14.471 1.00 87.25 86 ARG A N 1
ATOM 687 C CA . ARG A 1 86 ? 24.579 1.644 -14.609 1.00 87.25 86 ARG A CA 1
ATOM 688 C C . ARG A 1 86 ? 25.207 2.083 -15.940 1.00 87.25 86 ARG A C 1
ATOM 690 O O . ARG A 1 86 ? 26.358 2.517 -15.957 1.00 87.25 86 ARG A O 1
ATOM 697 N N . ALA A 1 87 ? 24.443 2.029 -17.030 1.00 88.81 87 ALA A N 1
ATOM 698 C CA . ALA A 1 87 ? 24.864 2.506 -18.342 1.00 88.81 87 ALA A CA 1
ATOM 699 C C . ALA A 1 87 ? 25.062 4.029 -18.400 1.00 88.81 87 ALA A C 1
ATOM 701 O O . ALA A 1 87 ? 26.077 4.492 -18.925 1.00 88.81 87 ALA A O 1
ATOM 702 N N . SER A 1 88 ? 24.141 4.797 -17.808 1.00 85.12 88 SER A N 1
ATOM 703 C CA . SER A 1 88 ? 24.222 6.260 -17.700 1.00 85.12 88 SER A CA 1
ATOM 704 C C . SER A 1 88 ? 25.481 6.704 -16.944 1.00 85.12 88 SER A C 1
ATOM 706 O O . SER A 1 88 ? 26.262 7.516 -17.446 1.00 85.12 88 SER A O 1
ATOM 708 N N . ARG A 1 89 ? 25.776 6.074 -15.797 1.00 85.31 89 ARG A N 1
ATOM 709 C CA . ARG A 1 89 ? 27.000 6.314 -15.005 1.00 85.31 89 ARG A CA 1
ATOM 710 C C . ARG A 1 89 ? 28.279 6.009 -15.774 1.00 85.31 89 ARG A C 1
ATOM 712 O O . ARG A 1 89 ? 29.262 6.741 -15.662 1.00 85.31 89 ARG A O 1
ATOM 719 N N . ALA A 1 90 ? 28.253 4.950 -16.580 1.00 89.75 90 ALA A N 1
ATOM 720 C CA . ALA A 1 90 ? 29.352 4.594 -17.469 1.00 89.75 90 ALA A CA 1
ATOM 721 C C . ALA A 1 90 ? 29.460 5.523 -18.694 1.00 89.75 90 ALA A C 1
ATOM 723 O O . ALA A 1 90 ? 30.415 5.419 -19.461 1.00 89.75 90 ALA A O 1
ATOM 724 N N . LYS A 1 91 ? 28.521 6.466 -18.867 1.00 90.38 91 LYS A N 1
ATOM 725 C CA . LYS A 1 91 ? 28.419 7.383 -20.011 1.00 90.38 91 LYS A CA 1
ATOM 726 C C . LYS A 1 91 ? 28.187 6.654 -21.335 1.00 90.38 91 LYS A C 1
ATOM 728 O O . LYS A 1 91 ? 28.658 7.121 -22.380 1.00 90.38 91 LYS A O 1
ATOM 733 N N . LEU A 1 92 ? 27.493 5.515 -21.301 1.00 91.81 92 LEU A N 1
ATOM 734 C CA . LEU A 1 92 ? 26.956 4.873 -22.499 1.00 91.81 92 LEU A CA 1
ATOM 735 C C . LEU A 1 92 ? 25.865 5.781 -23.084 1.00 91.81 92 LEU A C 1
ATOM 737 O O . LEU A 1 92 ? 25.062 6.332 -22.333 1.00 91.81 92 LEU A O 1
ATOM 741 N N . GLN A 1 93 ? 25.869 5.989 -24.397 1.00 89.81 93 GLN A N 1
ATOM 742 C CA . GLN A 1 93 ? 24.953 6.915 -25.063 1.00 89.81 93 GLN A CA 1
ATOM 743 C C . GLN A 1 93 ? 23.940 6.163 -25.915 1.00 89.81 93 GLN A C 1
ATOM 745 O O . GLN A 1 93 ? 24.199 5.056 -26.391 1.00 89.81 93 GLN A O 1
ATOM 750 N N . ASP A 1 94 ? 22.787 6.795 -26.112 1.00 87.88 94 ASP A N 1
ATOM 751 C CA . ASP A 1 94 ? 21.805 6.321 -27.075 1.00 87.88 94 ASP A CA 1
ATOM 752 C C . ASP A 1 94 ? 22.432 6.226 -28.476 1.00 87.88 94 ASP A C 1
ATOM 754 O O . ASP A 1 94 ? 23.265 7.053 -28.857 1.00 87.88 94 ASP A O 1
ATOM 758 N N . GLN A 1 95 ? 22.061 5.191 -29.227 1.00 89.38 95 GLN A N 1
ATOM 759 C CA . GLN A 1 95 ? 22.582 4.856 -30.559 1.00 89.38 95 GLN A CA 1
ATOM 760 C C . GLN A 1 95 ? 24.060 4.434 -30.627 1.00 89.38 95 GLN A C 1
ATOM 762 O O . GLN A 1 95 ? 24.587 4.233 -31.729 1.00 89.38 95 GLN A O 1
ATOM 767 N N . ASP A 1 96 ? 24.737 4.237 -29.492 1.00 93.50 96 ASP A N 1
ATOM 768 C CA . ASP A 1 96 ? 26.060 3.611 -29.480 1.00 93.50 96 ASP A CA 1
ATOM 769 C C . ASP A 1 96 ? 26.003 2.207 -30.110 1.00 93.50 96 ASP A C 1
ATOM 771 O O . ASP A 1 96 ? 25.117 1.401 -29.824 1.00 93.50 96 ASP A O 1
ATOM 775 N N . LEU A 1 97 ? 26.978 1.890 -30.968 1.00 94.81 97 LEU A N 1
ATOM 776 C CA . LEU A 1 97 ? 27.068 0.588 -31.634 1.00 94.81 97 LEU A CA 1
ATOM 777 C C . LEU A 1 97 ? 27.997 -0.349 -30.871 1.00 94.81 97 LEU A C 1
ATOM 779 O O . LEU A 1 97 ? 29.218 -0.236 -30.991 1.00 94.81 97 LEU A O 1
ATOM 783 N N . ILE A 1 98 ? 27.448 -1.313 -30.141 1.00 96.06 98 ILE A N 1
ATOM 784 C CA . ILE A 1 98 ? 28.229 -2.328 -29.432 1.00 96.06 98 ILE A CA 1
ATOM 785 C C . ILE A 1 98 ? 28.822 -3.309 -30.447 1.00 96.06 98 ILE A C 1
ATOM 787 O O . ILE A 1 98 ? 28.098 -3.980 -31.183 1.00 96.06 98 ILE A O 1
ATOM 791 N N . VAL A 1 99 ? 30.154 -3.409 -30.477 1.00 95.62 99 VAL A N 1
ATOM 792 C CA . VAL A 1 99 ? 30.896 -4.291 -31.402 1.00 95.62 99 VAL A CA 1
ATOM 793 C C . VAL A 1 99 ? 31.773 -5.328 -30.696 1.00 95.62 99 VAL A C 1
ATOM 795 O O . VAL A 1 99 ? 32.164 -6.329 -31.308 1.00 95.62 99 VAL A O 1
ATOM 798 N N . VAL A 1 100 ? 32.098 -5.101 -29.421 1.00 96.38 100 VAL A N 1
ATOM 799 C CA . VAL A 1 100 ? 32.855 -6.025 -28.565 1.00 96.38 100 VAL A CA 1
ATOM 800 C C . VAL A 1 100 ? 32.262 -5.987 -27.162 1.00 96.38 100 VAL A C 1
ATOM 802 O O . VAL A 1 100 ? 31.993 -4.901 -26.650 1.00 96.38 100 VAL A O 1
ATOM 805 N N . ILE A 1 101 ? 32.118 -7.157 -26.545 1.00 96.69 101 ILE A N 1
ATOM 806 C CA . ILE A 1 101 ? 31.666 -7.332 -25.161 1.00 96.69 101 ILE A CA 1
ATOM 807 C C . ILE A 1 101 ? 32.726 -8.153 -24.425 1.00 96.69 101 ILE A C 1
ATOM 809 O O . ILE A 1 101 ? 33.080 -9.238 -24.887 1.00 96.69 101 ILE A O 1
ATOM 813 N N . ASN A 1 102 ? 33.268 -7.634 -23.321 1.00 95.88 102 ASN A N 1
ATOM 814 C CA . ASN A 1 102 ? 34.310 -8.270 -22.503 1.00 95.88 102 ASN A CA 1
ATOM 815 C C . ASN A 1 102 ? 35.479 -8.826 -23.345 1.00 95.88 102 ASN A C 1
ATOM 817 O O . ASN A 1 102 ? 35.887 -9.978 -23.215 1.00 95.88 102 ASN A O 1
ATOM 821 N N . GLY A 1 103 ? 35.976 -8.019 -24.289 1.00 93.94 103 GLY A N 1
ATOM 822 C CA . GLY A 1 103 ? 37.066 -8.393 -25.200 1.00 93.94 103 GLY A CA 1
ATOM 823 C C . GLY A 1 103 ? 36.678 -9.314 -26.369 1.00 93.94 103 GLY A C 1
ATOM 824 O O . GLY A 1 103 ? 37.483 -9.497 -27.285 1.00 93.94 103 GLY A O 1
ATOM 825 N N . LYS A 1 104 ? 35.450 -9.847 -26.412 1.00 95.44 104 LYS A N 1
ATOM 826 C CA . LYS A 1 104 ? 34.960 -10.725 -27.484 1.00 95.44 104 LYS A CA 1
ATOM 827 C C . LYS A 1 104 ? 34.202 -9.939 -28.558 1.00 95.44 104 LYS A C 1
ATOM 829 O O . LYS A 1 104 ? 33.198 -9.291 -28.279 1.00 95.44 104 LYS A O 1
ATOM 834 N N . SER A 1 105 ? 34.690 -9.980 -29.799 1.00 94.81 105 SER A N 1
ATOM 835 C CA . SER A 1 105 ? 34.029 -9.320 -30.936 1.00 94.81 105 SER A CA 1
ATOM 836 C C . SER A 1 105 ? 32.792 -10.098 -31.382 1.00 94.81 105 SER A C 1
ATOM 838 O O . SER A 1 105 ? 32.853 -11.321 -31.512 1.00 94.81 105 SER A O 1
ATOM 840 N N . LEU A 1 106 ? 31.697 -9.381 -31.639 1.00 93.81 106 LEU A N 1
ATOM 841 C CA . LEU A 1 106 ? 30.414 -9.980 -32.003 1.00 93.81 106 LEU A CA 1
ATOM 842 C C . LEU A 1 106 ? 30.433 -10.541 -33.433 1.00 93.81 106 LEU A C 1
ATOM 844 O O . LEU A 1 106 ? 30.681 -9.811 -34.400 1.00 93.81 106 LEU A O 1
ATOM 848 N N . ARG A 1 107 ? 30.143 -11.838 -33.585 1.00 92.81 107 ARG A N 1
ATOM 849 C CA . ARG A 1 107 ? 29.981 -12.496 -34.894 1.00 92.81 107 ARG A CA 1
ATOM 850 C C . ARG A 1 107 ? 28.550 -12.405 -35.413 1.00 92.81 107 ARG A C 1
ATOM 852 O O . ARG A 1 107 ? 28.357 -12.481 -36.623 1.00 92.81 107 ARG A O 1
ATOM 859 N N . SER A 1 108 ? 27.577 -12.209 -34.528 1.00 94.94 108 SER A N 1
ATOM 860 C CA . SER A 1 108 ? 26.180 -11.905 -34.844 1.00 94.94 108 SER A CA 1
ATOM 861 C C . SER A 1 108 ? 25.555 -11.053 -33.726 1.00 94.94 108 SER A C 1
ATOM 863 O O . SER A 1 108 ? 26.082 -11.044 -32.611 1.00 94.94 108 SER A O 1
ATOM 865 N N . PRO A 1 109 ? 24.429 -10.361 -33.985 1.00 93.25 109 PRO A N 1
ATOM 866 C CA . PRO A 1 109 ? 23.690 -9.658 -32.936 1.00 93.25 109 PRO A CA 1
ATOM 867 C C . PRO A 1 109 ? 23.179 -10.613 -31.846 1.00 93.25 109 PRO A C 1
ATOM 869 O O . PRO A 1 109 ? 23.276 -10.295 -30.667 1.00 93.25 109 PRO A O 1
ATOM 872 N N . ASP A 1 110 ? 22.729 -11.814 -32.233 1.00 93.81 110 ASP A N 1
ATOM 873 C CA . ASP A 1 110 ? 22.222 -12.829 -31.296 1.00 93.81 110 ASP A CA 1
ATOM 874 C C . ASP A 1 110 ? 23.301 -13.308 -30.314 1.00 93.81 110 ASP A C 1
ATOM 876 O O . ASP A 1 110 ? 23.013 -13.569 -29.150 1.00 93.81 110 ASP A O 1
ATOM 880 N N . GLU A 1 111 ? 24.561 -13.401 -30.759 1.00 95.00 111 GLU A N 1
ATOM 881 C CA . GLU A 1 111 ? 25.688 -13.696 -29.868 1.00 95.00 111 GLU A CA 1
ATOM 882 C C . GLU A 1 111 ? 25.898 -12.567 -28.852 1.00 95.00 111 GLU A C 1
ATOM 884 O O . GLU A 1 111 ? 26.203 -12.834 -27.692 1.00 95.00 111 GLU A O 1
ATOM 889 N N . GLY A 1 112 ? 25.724 -11.312 -29.273 1.00 94.00 112 GLY A N 1
ATOM 890 C CA . GLY A 1 112 ? 25.765 -10.167 -28.367 1.00 94.00 112 GLY A CA 1
ATOM 891 C C . GLY A 1 112 ? 24.676 -10.251 -27.306 1.00 94.00 112 GLY A C 1
ATOM 892 O O . GLY A 1 112 ? 24.970 -10.089 -26.125 1.00 94.00 112 GLY A O 1
ATOM 893 N N . ASP A 1 113 ? 23.455 -10.592 -27.712 1.00 93.25 113 ASP A N 1
ATOM 894 C CA . ASP A 1 113 ? 22.336 -10.741 -26.789 1.00 93.25 113 ASP A CA 1
ATOM 895 C C . ASP A 1 113 ? 22.576 -11.870 -25.772 1.00 93.25 113 ASP A C 1
ATOM 897 O O . ASP A 1 113 ? 22.371 -11.678 -24.576 1.00 93.25 113 ASP A O 1
ATOM 901 N N . GLN A 1 114 ? 23.084 -13.023 -26.221 1.00 94.62 114 GLN A N 1
ATOM 902 C CA . GLN A 1 114 ? 23.447 -14.140 -25.337 1.00 94.62 114 GLN A CA 1
ATOM 903 C C . GLN A 1 114 ? 24.541 -13.770 -24.329 1.00 94.62 114 GLN A C 1
ATOM 905 O O . GLN A 1 114 ? 24.524 -14.253 -23.198 1.00 94.62 114 GLN A O 1
ATOM 910 N N . LEU A 1 115 ? 25.517 -12.951 -24.739 1.00 95.06 115 LEU A N 1
ATOM 911 C CA . LEU A 1 115 ? 26.572 -12.480 -23.844 1.00 95.06 115 LEU A CA 1
ATOM 912 C C . LEU A 1 115 ? 26.015 -11.513 -22.800 1.00 95.06 115 LEU A C 1
ATOM 914 O O . LEU A 1 115 ? 26.360 -11.649 -21.633 1.00 95.06 115 LEU A O 1
ATOM 918 N N . LEU A 1 116 ? 25.154 -10.571 -23.195 1.00 94.44 116 LEU A N 1
ATOM 919 C CA . LEU A 1 116 ? 24.554 -9.601 -22.274 1.00 94.44 116 LEU A CA 1
ATOM 920 C C . LEU A 1 116 ? 23.607 -10.260 -21.263 1.00 94.44 116 LEU A C 1
ATOM 922 O O . LEU A 1 116 ? 23.618 -9.871 -20.100 1.00 94.44 116 LEU A O 1
ATOM 926 N N . GLU A 1 117 ? 22.851 -11.288 -21.661 1.00 92.69 117 GLU A N 1
ATOM 927 C CA . GLU A 1 117 ? 21.966 -12.049 -20.759 1.00 92.69 117 GLU A CA 1
ATOM 928 C C . GLU A 1 117 ? 22.701 -12.745 -19.605 1.00 92.69 117 GLU A C 1
ATOM 930 O O . GLU A 1 117 ? 22.099 -13.036 -18.574 1.00 92.69 117 GLU A O 1
ATOM 935 N N . GLN A 1 118 ? 23.993 -13.035 -19.772 1.00 93.12 118 GLN A N 1
ATOM 936 C CA . GLN A 1 118 ? 24.806 -13.694 -18.747 1.00 93.12 118 GLN A CA 1
ATOM 937 C C . GLN A 1 118 ? 25.384 -12.712 -17.722 1.00 93.12 118 GLN A C 1
ATOM 939 O O . GLN A 1 118 ? 25.882 -13.148 -16.686 1.00 93.12 118 GLN A O 1
ATOM 944 N N . ILE A 1 119 ? 25.347 -11.407 -18.005 1.00 93.19 119 ILE A N 1
ATOM 945 C CA . ILE A 1 119 ? 25.944 -10.374 -17.158 1.00 93.19 119 ILE A CA 1
ATOM 946 C C . ILE A 1 119 ? 24.931 -9.905 -16.121 1.00 93.19 119 ILE A C 1
ATOM 948 O O . ILE A 1 119 ? 23.835 -9.460 -16.456 1.00 93.19 119 ILE A O 1
ATOM 952 N N . THR A 1 120 ? 25.331 -9.928 -14.854 1.00 90.38 120 THR A N 1
ATOM 953 C CA . THR A 1 120 ? 24.524 -9.424 -13.740 1.00 90.38 120 THR A CA 1
ATOM 954 C C . THR A 1 120 ? 25.017 -8.056 -13.259 1.00 90.38 120 THR A C 1
ATOM 956 O O . THR A 1 120 ? 26.062 -7.546 -13.677 1.00 90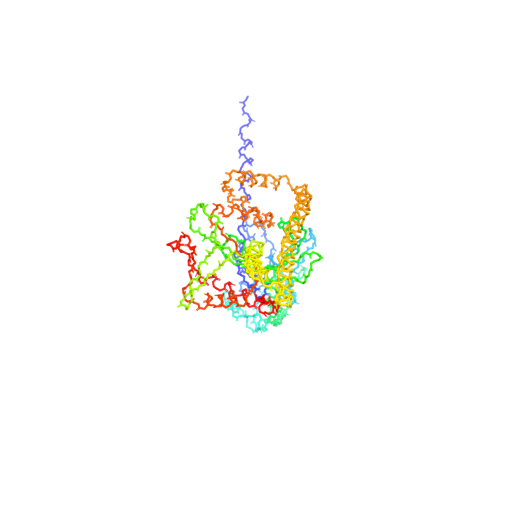.38 120 THR A O 1
ATOM 959 N N . TYR A 1 121 ? 24.294 -7.450 -12.314 1.00 89.19 121 TYR A N 1
ATOM 960 C CA . TYR A 1 121 ? 24.718 -6.209 -11.655 1.00 89.19 121 TYR A CA 1
ATOM 961 C C . TYR A 1 121 ? 26.017 -6.339 -10.839 1.00 89.19 121 TYR A C 1
ATOM 963 O O . TYR A 1 121 ? 26.612 -5.318 -10.491 1.00 89.19 121 TYR A O 1
ATOM 971 N N . LYS A 1 122 ? 26.450 -7.569 -10.520 1.00 93.06 122 LYS A N 1
ATOM 972 C CA . LYS A 1 122 ? 27.666 -7.853 -9.738 1.00 93.06 122 LYS A CA 1
ATOM 973 C C . LYS A 1 122 ? 28.923 -7.982 -10.595 1.00 93.06 122 LYS A C 1
ATOM 975 O O . LYS A 1 122 ? 30.023 -7.900 -10.057 1.00 93.06 122 LYS A O 1
ATOM 980 N N . ASP A 1 123 ? 28.767 -8.197 -11.896 1.00 94.69 123 ASP A N 1
ATOM 981 C CA . ASP A 1 123 ? 29.877 -8.452 -12.811 1.00 94.69 123 ASP A CA 1
ATOM 982 C C . ASP A 1 123 ? 30.334 -7.150 -13.447 1.00 94.69 123 ASP A C 1
ATOM 984 O O . ASP A 1 123 ? 29.488 -6.367 -13.857 1.00 94.69 123 ASP A O 1
ATOM 988 N N . THR A 1 124 ? 31.634 -6.919 -13.614 1.00 96.12 124 THR A N 1
ATOM 989 C CA . THR A 1 124 ? 32.131 -5.823 -14.464 1.00 96.12 124 THR A CA 1
ATOM 990 C C . THR A 1 124 ? 31.811 -6.113 -15.934 1.00 96.12 124 THR A C 1
ATOM 992 O O . THR A 1 124 ? 31.999 -7.235 -16.406 1.00 96.12 124 THR A O 1
ATOM 995 N N . LEU A 1 125 ? 31.348 -5.100 -16.672 1.00 96.75 125 LEU A N 1
ATOM 996 C CA . LEU A 1 125 ? 31.039 -5.213 -18.099 1.00 96.75 125 LEU A CA 1
ATOM 997 C C . LEU A 1 125 ? 31.829 -4.176 -18.893 1.00 96.75 125 LEU A C 1
ATOM 999 O O . LEU A 1 125 ? 31.627 -2.977 -18.731 1.00 96.75 125 LEU A O 1
ATOM 1003 N N . GLU A 1 126 ? 32.702 -4.641 -19.779 1.00 97.56 126 GLU A N 1
ATOM 1004 C CA . GLU A 1 126 ? 33.440 -3.800 -20.716 1.00 97.56 126 GLU A CA 1
ATOM 1005 C C . GLU A 1 126 ? 32.805 -3.885 -22.107 1.00 97.56 126 GLU A C 1
ATOM 1007 O O . GLU A 1 126 ? 32.729 -4.953 -22.720 1.00 97.56 126 GLU A O 1
ATOM 1012 N N . LEU A 1 127 ? 32.380 -2.743 -22.635 1.00 97.06 127 LEU A N 1
ATOM 1013 C CA . LEU A 1 127 ? 31.833 -2.606 -23.978 1.00 97.06 127 LEU A CA 1
ATOM 1014 C C . LEU A 1 127 ? 32.797 -1.792 -24.834 1.00 97.06 127 LEU A C 1
ATOM 1016 O O . LEU A 1 127 ? 33.190 -0.686 -24.466 1.00 97.06 127 LEU A O 1
ATOM 1020 N N . ARG A 1 128 ? 33.130 -2.286 -26.028 1.00 96.81 128 ARG A N 1
ATOM 1021 C CA . ARG A 1 128 ? 33.698 -1.426 -27.074 1.00 96.81 128 ARG A CA 1
ATOM 1022 C C . ARG A 1 128 ? 32.576 -1.003 -27.998 1.00 96.81 128 ARG A C 1
ATOM 1024 O O . ARG A 1 128 ? 31.992 -1.845 -28.687 1.00 96.81 128 ARG A O 1
ATOM 1031 N N . VAL A 1 129 ? 32.317 0.296 -28.025 1.00 96.19 129 VAL A N 1
ATOM 1032 C CA . VAL A 1 129 ? 31.253 0.899 -28.822 1.00 96.19 129 VAL A CA 1
ATOM 1033 C C . VAL A 1 129 ? 31.815 1.768 -29.937 1.00 96.19 129 VAL A C 1
ATOM 1035 O O . VAL A 1 129 ? 32.937 2.276 -29.851 1.00 96.19 129 VAL A O 1
ATOM 1038 N N . ILE A 1 130 ? 31.041 1.925 -31.008 1.00 95.12 130 ILE A N 1
ATOM 1039 C CA . ILE A 1 130 ? 31.275 2.943 -32.027 1.00 95.12 130 ILE A CA 1
ATOM 1040 C C . ILE A 1 130 ? 30.211 4.023 -31.852 1.00 95.12 130 ILE A C 1
ATOM 1042 O O . ILE A 1 130 ? 29.028 3.768 -32.063 1.00 95.12 130 ILE A O 1
ATOM 1046 N N . ARG A 1 131 ? 30.657 5.217 -31.472 1.00 93.62 131 ARG A N 1
ATOM 1047 C CA . ARG A 1 131 ? 29.826 6.375 -31.152 1.00 93.62 131 ARG A CA 1
ATOM 1048 C C . ARG A 1 131 ? 29.849 7.381 -32.287 1.00 93.62 131 ARG A C 1
ATOM 1050 O O . ARG A 1 131 ? 30.904 7.615 -32.880 1.00 93.62 131 ARG A O 1
ATOM 1057 N N . ARG A 1 132 ? 28.705 7.995 -32.581 1.00 88.94 132 ARG A N 1
ATOM 1058 C CA . ARG A 1 132 ? 28.623 9.100 -33.540 1.00 88.94 132 ARG A CA 1
ATOM 1059 C C . ARG A 1 132 ? 28.918 10.421 -32.829 1.00 88.94 132 ARG A C 1
ATOM 1061 O O . ARG A 1 132 ? 28.235 10.770 -31.876 1.00 88.94 132 ARG A O 1
ATOM 1068 N N . THR A 1 133 ? 29.900 11.170 -33.313 1.00 86.88 133 THR A N 1
ATOM 1069 C CA . THR A 1 133 ? 30.233 12.521 -32.841 1.00 86.88 133 THR A CA 1
ATOM 1070 C C . THR A 1 133 ? 30.167 13.479 -34.022 1.00 86.88 133 THR A C 1
ATOM 1072 O O . THR A 1 133 ? 30.986 13.387 -34.933 1.00 86.88 133 THR A O 1
ATOM 1075 N N . GLU A 1 134 ? 29.168 14.368 -34.036 1.00 80.75 134 GLU A N 1
ATOM 1076 C CA . GLU A 1 134 ? 28.893 15.344 -35.108 1.00 80.75 134 GLU A CA 1
ATOM 1077 C C . GLU A 1 134 ? 28.909 14.716 -36.521 1.00 80.75 134 GLU A C 1
ATOM 1079 O O . GLU A 1 134 ? 27.885 14.235 -37.014 1.00 80.75 134 GLU A O 1
ATOM 1084 N N . ASN A 1 135 ? 30.088 14.661 -37.149 1.00 79.38 135 ASN A N 1
ATOM 1085 C CA . ASN A 1 135 ? 30.320 14.182 -38.512 1.00 79.38 135 ASN A CA 1
ATOM 1086 C C . ASN A 1 135 ? 31.214 12.933 -38.616 1.00 79.38 135 ASN A C 1
ATOM 1088 O O . ASN A 1 135 ? 31.566 12.529 -39.726 1.00 79.38 135 ASN A O 1
ATOM 1092 N N . ARG A 1 136 ? 31.612 12.308 -37.502 1.00 88.25 136 ARG A N 1
ATOM 1093 C CA . ARG A 1 136 ? 32.497 11.133 -37.508 1.00 88.25 136 ARG A CA 1
ATOM 1094 C C . ARG A 1 136 ? 32.044 10.042 -36.544 1.00 88.25 136 ARG A C 1
ATOM 1096 O O . ARG A 1 136 ? 31.163 10.232 -35.713 1.00 88.25 136 ARG A O 1
ATOM 1103 N N . TRP A 1 137 ? 32.650 8.871 -36.710 1.00 89.69 137 TRP A N 1
ATOM 1104 C CA . TRP A 1 137 ? 32.434 7.709 -35.859 1.00 89.69 137 TRP A CA 1
ATOM 1105 C C . TRP A 1 137 ? 33.712 7.408 -35.086 1.00 89.69 137 TRP A C 1
ATOM 1107 O O . TRP A 1 137 ? 34.772 7.216 -35.685 1.00 89.69 137 TRP A O 1
ATOM 1117 N N . GLU A 1 138 ? 33.610 7.352 -33.766 1.00 93.69 138 GLU A N 1
ATOM 1118 C CA . GLU A 1 138 ? 34.733 7.137 -32.858 1.00 93.69 138 GLU A CA 1
ATOM 1119 C C . GLU A 1 138 ? 34.563 5.826 -32.099 1.00 93.69 138 GLU A C 1
ATOM 1121 O O . GLU A 1 138 ? 33.452 5.425 -31.765 1.00 93.69 138 GLU A O 1
ATOM 1126 N N . ARG A 1 139 ? 35.674 5.137 -31.825 1.00 93.62 139 ARG A N 1
ATOM 1127 C CA . ARG A 1 139 ? 35.663 3.936 -30.986 1.00 93.62 139 ARG A CA 1
ATOM 1128 C C . ARG A 1 139 ? 35.914 4.337 -29.546 1.00 93.62 139 ARG A C 1
ATOM 1130 O O . ARG A 1 139 ? 36.951 4.924 -29.255 1.00 93.62 139 ARG A O 1
ATOM 1137 N N . VAL A 1 140 ? 34.998 3.962 -28.667 1.00 95.12 140 VAL A N 1
ATOM 1138 C CA . VAL A 1 140 ? 35.062 4.260 -27.237 1.00 95.12 140 VAL A CA 1
ATOM 1139 C C . VAL A 1 140 ? 34.974 2.944 -26.473 1.00 95.12 140 VAL A C 1
ATOM 1141 O O . VAL A 1 140 ? 34.198 2.061 -26.836 1.00 95.12 140 VAL A O 1
ATOM 1144 N N . THR A 1 141 ? 35.793 2.792 -25.436 1.00 96.62 141 THR A N 1
ATOM 1145 C CA . THR A 1 141 ? 35.620 1.716 -24.457 1.00 96.62 141 THR A CA 1
ATOM 1146 C C . THR A 1 141 ? 34.824 2.275 -23.288 1.00 96.62 141 THR A C 1
ATOM 1148 O O . THR A 1 141 ? 35.186 3.312 -22.735 1.00 96.62 141 THR A O 1
ATOM 1151 N N . VAL A 1 142 ? 33.738 1.598 -22.942 1.00 95.81 142 VAL A N 1
ATOM 1152 C CA . VAL A 1 142 ? 32.818 1.958 -21.869 1.00 95.81 142 VAL A CA 1
ATOM 1153 C C . VAL A 1 142 ? 32.825 0.815 -20.864 1.00 95.81 142 VAL A C 1
ATOM 1155 O O . VAL A 1 142 ? 32.489 -0.314 -21.215 1.00 95.81 142 VAL A O 1
ATOM 1158 N N . THR A 1 143 ? 33.202 1.106 -19.623 1.00 96.81 143 THR A N 1
ATOM 1159 C CA . THR A 1 143 ? 33.211 0.119 -18.540 1.00 96.81 143 THR A CA 1
ATOM 1160 C C . THR A 1 143 ? 32.070 0.418 -17.586 1.00 96.81 143 THR A C 1
ATOM 1162 O O . THR A 1 143 ? 32.003 1.492 -16.991 1.00 96.81 143 THR A O 1
ATOM 1165 N N . LEU A 1 144 ? 31.158 -0.537 -17.455 1.00 94.56 144 LEU A N 1
ATOM 1166 C CA . LEU A 1 144 ? 30.101 -0.517 -16.465 1.00 94.56 144 LEU A CA 1
ATOM 1167 C C . LEU A 1 144 ? 30.650 -1.211 -15.215 1.00 94.56 144 LEU A C 1
ATOM 1169 O O . LEU A 1 144 ? 30.918 -2.413 -15.225 1.00 94.56 144 LEU A O 1
ATOM 1173 N N . GLU A 1 145 ? 30.804 -0.461 -14.131 1.00 95.19 145 GLU A N 1
ATOM 1174 C CA . GLU A 1 145 ? 31.278 -0.989 -12.846 1.00 95.19 145 GLU A CA 1
ATOM 1175 C C . GLU A 1 145 ? 30.181 -1.789 -12.124 1.00 95.19 145 GLU A C 1
ATOM 1177 O O . GLU A 1 145 ? 28.994 -1.512 -12.338 1.00 95.19 145 GLU A O 1
ATOM 1182 N N . PRO A 1 146 ? 30.538 -2.786 -11.295 1.00 94.00 146 PRO A N 1
ATOM 1183 C CA . PRO A 1 146 ? 29.567 -3.544 -10.518 1.00 94.00 146 PRO A CA 1
ATOM 1184 C C . PRO A 1 146 ? 28.885 -2.658 -9.469 1.00 94.00 146 PRO A C 1
ATOM 1186 O O . PRO A 1 146 ? 29.466 -1.709 -8.939 1.00 94.00 146 PRO A O 1
ATOM 1189 N N . LEU A 1 147 ? 27.633 -2.980 -9.153 1.00 87.38 147 LEU A N 1
ATOM 1190 C CA . LEU A 1 147 ? 26.849 -2.278 -8.141 1.00 87.38 147 LEU A CA 1
ATOM 1191 C C . LEU A 1 147 ? 26.882 -3.031 -6.811 1.00 87.38 147 LEU A C 1
ATOM 1193 O O . LEU A 1 147 ? 26.833 -4.262 -6.771 1.00 87.38 147 LEU A O 1
ATOM 1197 N N . SER A 1 148 ? 26.889 -2.281 -5.704 1.00 84.81 148 SER A N 1
ATOM 1198 C CA . SER A 1 148 ? 26.547 -2.862 -4.402 1.00 84.81 148 SER A CA 1
ATOM 1199 C C . SER A 1 148 ? 25.098 -3.363 -4.426 1.00 84.81 148 SER A C 1
ATOM 1201 O O . SER A 1 148 ? 24.273 -2.834 -5.175 1.00 84.81 148 SER A O 1
ATOM 1203 N N . GLU A 1 149 ? 24.761 -4.358 -3.599 1.00 78.06 149 GLU A N 1
ATOM 1204 C CA . GLU A 1 149 ? 23.382 -4.864 -3.538 1.00 78.06 149 GLU A CA 1
ATOM 1205 C C . GLU A 1 149 ? 22.395 -3.748 -3.181 1.00 78.06 149 GLU A C 1
ATOM 1207 O O . GLU A 1 149 ? 21.396 -3.582 -3.871 1.00 78.06 149 GLU A O 1
ATOM 1212 N N . GLN A 1 150 ? 22.720 -2.911 -2.193 1.00 69.00 150 GLN A N 1
ATOM 1213 C CA . GLN A 1 150 ? 21.889 -1.765 -1.818 1.00 69.00 150 GLN A CA 1
ATOM 1214 C C . GLN A 1 150 ? 21.648 -0.807 -2.984 1.00 69.00 150 GLN A C 1
ATOM 1216 O O . GLN A 1 150 ? 20.515 -0.416 -3.249 1.00 69.00 150 GLN A O 1
ATOM 1221 N N . THR A 1 151 ? 22.697 -0.454 -3.728 1.00 73.62 151 THR A N 1
ATOM 1222 C CA . THR A 1 151 ? 22.558 0.436 -4.886 1.00 73.62 151 THR A CA 1
ATOM 1223 C C . THR A 1 151 ? 21.722 -0.204 -5.996 1.00 73.62 151 THR A C 1
ATOM 1225 O O . THR A 1 151 ? 20.865 0.464 -6.564 1.00 73.62 151 THR A O 1
ATOM 1228 N N . TYR A 1 152 ? 21.921 -1.494 -6.274 1.00 79.56 152 TYR A N 1
ATOM 1229 C CA . TYR A 1 152 ? 21.134 -2.231 -7.262 1.00 79.56 152 TYR A CA 1
ATOM 1230 C C . TYR A 1 152 ? 19.640 -2.272 -6.910 1.00 79.56 152 TYR A C 1
ATOM 1232 O O . TYR A 1 152 ? 18.801 -1.947 -7.748 1.00 79.56 152 TYR A O 1
ATOM 1240 N N . TYR A 1 153 ? 19.291 -2.608 -5.666 1.00 72.62 153 TYR A N 1
ATOM 1241 C CA . TYR A 1 153 ? 17.888 -2.682 -5.249 1.00 72.62 153 TYR A CA 1
ATOM 1242 C C . TYR A 1 153 ? 17.233 -1.307 -5.098 1.00 72.62 153 TYR A C 1
ATOM 1244 O O . TYR A 1 153 ? 16.047 -1.185 -5.398 1.00 72.62 153 TYR A O 1
ATOM 1252 N N . ARG A 1 154 ? 17.989 -0.255 -4.751 1.00 68.81 154 ARG A N 1
ATOM 1253 C CA . ARG A 1 154 ? 17.500 1.130 -4.872 1.00 68.81 154 ARG A CA 1
ATOM 1254 C C . ARG A 1 154 ? 17.137 1.487 -6.295 1.00 68.81 154 ARG A C 1
ATOM 1256 O O . ARG A 1 154 ? 16.105 2.106 -6.502 1.00 68.81 154 ARG A O 1
ATOM 1263 N N . PHE A 1 155 ? 17.942 1.078 -7.273 1.00 70.19 155 PHE A N 1
ATOM 1264 C CA . PHE A 1 155 ? 17.571 1.279 -8.668 1.00 70.19 155 PHE A CA 1
ATOM 1265 C C . PHE A 1 155 ? 16.367 0.474 -9.072 1.00 70.19 155 PHE A C 1
ATOM 1267 O O . PHE A 1 155 ? 15.610 0.935 -9.899 1.00 70.19 155 PHE A O 1
ATOM 1274 N N . LYS A 1 156 ? 16.113 -0.684 -8.472 1.00 72.00 156 LYS A N 1
ATOM 1275 C CA . LYS A 1 156 ? 14.848 -1.381 -8.692 1.00 72.00 156 LYS A CA 1
ATOM 1276 C C . LYS A 1 156 ? 13.655 -0.657 -8.064 1.00 72.00 156 LYS A C 1
ATOM 1278 O O . LYS A 1 156 ? 12.560 -1.192 -8.151 1.00 72.00 156 LYS A O 1
ATOM 1283 N N . ILE A 1 157 ? 13.810 0.542 -7.498 1.00 67.69 157 ILE A N 1
ATOM 1284 C CA . ILE A 1 157 ? 12.726 1.402 -7.028 1.00 67.69 157 ILE A CA 1
ATOM 1285 C C . ILE A 1 157 ? 12.715 2.717 -7.839 1.00 67.69 157 ILE A C 1
ATOM 1287 O O . ILE A 1 157 ? 13.738 3.379 -7.975 1.00 67.69 157 ILE A O 1
ATOM 1291 N N . ASN A 1 158 ? 11.554 3.127 -8.348 1.00 67.19 158 ASN A N 1
ATOM 1292 C CA . ASN A 1 158 ? 11.316 4.431 -8.970 1.00 67.19 158 ASN A CA 1
ATOM 1293 C C . ASN A 1 158 ? 10.583 5.370 -8.014 1.00 67.19 158 ASN A C 1
ATOM 1295 O O . ASN A 1 158 ? 9.655 4.939 -7.327 1.00 67.19 158 ASN A O 1
ATOM 1299 N N . SER A 1 159 ? 10.989 6.643 -7.983 1.00 63.56 159 SER A N 1
ATOM 1300 C CA . SER A 1 159 ? 10.289 7.698 -7.247 1.00 63.56 159 SER A CA 1
ATOM 1301 C C . SER A 1 159 ? 9.288 8.404 -8.139 1.00 63.56 159 SER A C 1
ATOM 1303 O O . SER A 1 159 ? 9.525 8.663 -9.317 1.00 63.56 159 SER A O 1
ATOM 1305 N N . GLU A 1 160 ? 8.134 8.695 -7.567 1.00 66.69 160 GLU A N 1
ATOM 1306 C CA . GLU A 1 160 ? 6.992 9.115 -8.340 1.00 66.69 160 GLU A CA 1
ATOM 1307 C C . GLU A 1 160 ? 6.110 10.008 -7.443 1.00 66.69 160 GLU A C 1
ATOM 1309 O O . GLU A 1 160 ? 5.753 9.645 -6.317 1.00 66.69 160 GLU A O 1
ATOM 1314 N N . HIS A 1 161 ? 5.838 11.237 -7.897 1.00 70.00 161 HIS A N 1
ATOM 1315 C CA . HIS A 1 161 ? 5.178 12.274 -7.094 1.00 70.00 161 HIS A CA 1
ATOM 1316 C C . HIS A 1 161 ? 3.672 12.258 -7.336 1.00 70.00 161 HIS A C 1
ATOM 1318 O O . HIS A 1 161 ? 3.220 12.546 -8.442 1.00 70.00 161 HIS A O 1
ATOM 1324 N N . PHE A 1 162 ? 2.891 11.963 -6.295 1.00 74.94 162 PHE A N 1
ATOM 1325 C CA . PHE A 1 162 ? 1.439 11.815 -6.417 1.00 74.94 162 PHE A CA 1
ATOM 1326 C C . PHE A 1 162 ? 0.682 12.408 -5.235 1.00 74.94 162 PHE A C 1
ATOM 1328 O O . PHE A 1 162 ? 1.238 12.966 -4.285 1.00 74.94 162 PHE A O 1
ATOM 1335 N N . ARG A 1 163 ? -0.640 12.290 -5.330 1.00 75.94 163 ARG A N 1
ATOM 1336 C CA . ARG A 1 163 ? -1.584 12.559 -4.254 1.00 75.94 163 ARG A CA 1
ATOM 1337 C C . ARG A 1 163 ? -1.919 11.247 -3.559 1.00 75.94 163 ARG A C 1
ATOM 1339 O O . ARG A 1 163 ? -2.076 10.219 -4.214 1.00 75.94 163 ARG A O 1
ATOM 1346 N N . ASP A 1 164 ? -2.037 11.277 -2.241 1.00 74.31 164 ASP A N 1
ATOM 1347 C CA . ASP A 1 164 ? -2.543 10.127 -1.497 1.00 74.31 164 ASP A CA 1
ATOM 1348 C C . ASP A 1 164 ? -4.069 10.131 -1.341 1.00 74.31 164 ASP A C 1
ATOM 1350 O O . ASP A 1 164 ? -4.763 10.956 -1.928 1.00 74.31 164 ASP A O 1
ATOM 1354 N N . ASP A 1 165 ? -4.594 9.204 -0.534 1.00 74.06 165 ASP A N 1
ATOM 1355 C CA . ASP A 1 165 ? -6.032 9.065 -0.275 1.00 74.06 165 ASP A CA 1
ATOM 1356 C C . ASP A 1 165 ? -6.658 10.283 0.427 1.00 74.06 165 ASP A C 1
ATOM 1358 O O . ASP A 1 165 ? -7.859 10.510 0.304 1.00 74.06 165 ASP A O 1
ATOM 1362 N N . ASP A 1 166 ? -5.850 11.105 1.109 1.00 76.25 166 ASP A N 1
ATOM 1363 C CA . ASP A 1 166 ? -6.276 12.384 1.693 1.00 76.25 166 ASP A CA 1
ATOM 1364 C C . ASP A 1 166 ? -6.036 13.559 0.728 1.00 76.25 166 ASP A C 1
ATOM 1366 O O . ASP A 1 166 ? -6.136 14.729 1.114 1.00 76.25 166 ASP A O 1
ATOM 1370 N N . PHE A 1 167 ? -5.674 13.263 -0.524 1.00 78.69 167 PHE A N 1
ATOM 1371 C CA . PHE A 1 167 ? -5.340 14.227 -1.568 1.00 78.69 167 PHE A CA 1
ATOM 1372 C C . PHE A 1 167 ? -4.184 15.157 -1.169 1.00 78.69 167 PHE A C 1
ATOM 1374 O O . PHE A 1 167 ? -4.031 16.273 -1.682 1.00 78.69 167 PHE A O 1
ATOM 1381 N N . SER A 1 168 ? -3.334 14.689 -0.256 1.00 79.88 168 SER A N 1
ATOM 1382 C CA . SER A 1 168 ? -2.133 15.387 0.190 1.00 79.88 168 SER A CA 1
ATOM 1383 C C . SER A 1 168 ? -0.968 15.046 -0.732 1.00 79.88 168 SER A C 1
ATOM 1385 O O . SER A 1 168 ? -0.885 13.928 -1.236 1.00 79.88 168 SER A O 1
ATOM 1387 N N . GLY A 1 169 ? -0.070 16.006 -0.968 1.00 78.12 169 GLY A N 1
ATOM 1388 C CA . GLY A 1 169 ? 1.148 15.753 -1.740 1.00 78.12 169 GLY A CA 1
ATOM 1389 C C . GLY A 1 169 ? 2.073 14.785 -1.002 1.00 78.12 169 GLY A C 1
ATOM 1390 O O . GLY A 1 169 ? 2.343 14.967 0.191 1.00 78.12 169 GLY A O 1
ATOM 1391 N N . CYS A 1 170 ? 2.544 13.761 -1.703 1.00 74.56 170 CYS A N 1
ATOM 1392 C CA . CYS A 1 170 ? 3.471 12.774 -1.169 1.00 74.56 170 CYS A CA 1
ATOM 1393 C C . CYS A 1 170 ? 4.389 12.223 -2.259 1.00 74.56 170 CYS A C 1
ATOM 1395 O O . CYS A 1 170 ? 4.012 12.121 -3.428 1.00 74.56 170 CYS A O 1
ATOM 1397 N N . GLU A 1 171 ? 5.579 11.823 -1.834 1.00 69.50 171 GLU A N 1
ATOM 1398 C CA . GLU A 1 171 ? 6.496 11.051 -2.654 1.00 69.50 171 GLU A CA 1
ATOM 1399 C C . GLU A 1 171 ? 6.229 9.573 -2.394 1.00 69.50 171 GLU A C 1
ATOM 1401 O O . GLU A 1 171 ? 6.154 9.124 -1.241 1.00 69.50 171 GLU A O 1
ATOM 1406 N N . PHE A 1 172 ? 6.036 8.830 -3.475 1.00 70.38 172 PHE A N 1
ATOM 1407 C CA . PHE A 1 172 ? 5.993 7.390 -3.409 1.00 70.38 172 PHE A CA 1
ATOM 1408 C C . PHE A 1 172 ? 7.208 6.810 -4.110 1.00 70.38 172 PHE A C 1
ATOM 1410 O O . PHE A 1 172 ? 7.558 7.234 -5.209 1.00 70.38 172 PHE A O 1
ATOM 1417 N N . TRP A 1 173 ? 7.796 5.784 -3.512 1.00 66.06 173 TRP A N 1
ATOM 1418 C CA . TRP A 1 173 ? 8.846 5.014 -4.157 1.00 66.06 173 TRP A CA 1
ATOM 1419 C C . TRP A 1 173 ? 8.360 3.597 -4.372 1.00 66.06 173 TRP A C 1
ATOM 1421 O O . TRP A 1 173 ? 8.053 2.909 -3.407 1.00 66.06 173 TRP A O 1
ATOM 1431 N N . PHE A 1 174 ? 8.261 3.165 -5.621 1.00 69.31 174 PHE A N 1
ATOM 1432 C CA . PHE A 1 174 ? 7.686 1.880 -6.004 1.00 69.31 174 PHE A CA 1
ATOM 1433 C C . PHE A 1 174 ? 8.724 1.000 -6.666 1.00 69.31 174 PHE A C 1
ATOM 1435 O O . PHE A 1 174 ? 9.579 1.506 -7.378 1.00 69.31 174 PHE A O 1
ATOM 1442 N N . HIS A 1 175 ? 8.612 -0.317 -6.532 1.00 69.38 175 HIS A N 1
ATOM 1443 C CA . HIS A 1 175 ? 9.463 -1.205 -7.323 1.00 69.38 175 HIS A CA 1
ATOM 1444 C C . HIS A 1 175 ? 9.264 -0.952 -8.840 1.00 69.38 175 HIS A C 1
ATOM 1446 O O . HIS A 1 175 ? 8.124 -0.831 -9.285 1.00 69.38 175 HIS A O 1
ATOM 1452 N N . ARG A 1 176 ? 10.332 -0.889 -9.647 1.00 65.81 176 ARG A N 1
ATOM 1453 C CA . ARG A 1 176 ? 10.308 -0.653 -11.109 1.00 65.81 176 ARG A CA 1
ATOM 1454 C C . ARG A 1 176 ? 9.409 -1.640 -11.828 1.00 65.81 176 ARG A C 1
ATOM 1456 O O . ARG A 1 176 ? 8.600 -1.264 -12.661 1.00 65.81 176 ARG A O 1
ATOM 1463 N N . ASN A 1 177 ? 9.501 -2.892 -11.399 1.00 64.38 177 ASN A N 1
ATOM 1464 C CA . ASN A 1 177 ? 8.704 -3.987 -11.938 1.00 64.38 177 ASN A CA 1
ATOM 1465 C C . ASN A 1 177 ? 7.398 -4.165 -11.144 1.00 64.38 177 ASN A C 1
ATOM 1467 O O . ASN A 1 177 ? 6.827 -5.253 -11.122 1.00 64.38 177 ASN A O 1
ATOM 1471 N N . SER A 1 178 ? 6.961 -3.144 -10.392 1.00 63.19 178 SER A N 1
ATOM 1472 C CA . SER A 1 178 ? 5.615 -3.137 -9.824 1.00 63.19 178 SER A CA 1
ATOM 1473 C C . SER A 1 178 ? 4.645 -2.663 -10.889 1.00 63.19 178 SER A C 1
ATOM 1475 O O . SER A 1 178 ? 4.642 -1.510 -11.314 1.00 63.19 178 SER A O 1
ATOM 1477 N N . GLU A 1 179 ? 3.803 -3.583 -11.324 1.00 66.06 179 GLU A N 1
ATOM 1478 C CA . GLU A 1 179 ? 2.697 -3.253 -12.199 1.00 66.06 179 GLU A CA 1
ATOM 1479 C C . GLU A 1 179 ? 1.634 -2.399 -11.475 1.00 66.06 179 GLU A C 1
ATOM 1481 O O . GLU A 1 179 ? 1.685 -2.279 -10.238 1.00 66.06 179 GLU A O 1
ATOM 1486 N N . PRO A 1 180 ? 0.675 -1.770 -12.197 1.00 63.91 180 PRO A N 1
ATOM 1487 C CA . PRO A 1 180 ? -0.552 -1.231 -11.615 1.00 63.91 180 PRO A CA 1
ATOM 1488 C C . PRO A 1 180 ? -1.118 -2.120 -10.508 1.00 63.91 180 PRO A C 1
ATOM 1490 O O . PRO A 1 180 ? -1.079 -3.346 -10.589 1.00 63.91 180 PRO A O 1
ATOM 1493 N N . ARG A 1 181 ? -1.658 -1.475 -9.466 1.00 65.44 181 ARG A N 1
ATOM 1494 C CA . ARG A 1 181 ? -2.151 -2.119 -8.238 1.00 65.44 181 ARG A CA 1
ATOM 1495 C C . ARG A 1 181 ? -3.050 -3.331 -8.535 1.00 65.44 181 ARG A C 1
ATOM 1497 O O . ARG A 1 181 ? -3.040 -4.261 -7.743 1.00 65.44 181 ARG A O 1
ATOM 1504 N N . PHE A 1 182 ? -3.774 -3.340 -9.656 1.00 66.19 182 PHE A N 1
ATOM 1505 C CA . PHE A 1 182 ? -4.732 -4.382 -10.036 1.00 66.19 182 PHE A CA 1
ATOM 1506 C C . PHE A 1 182 ? -4.447 -5.052 -11.404 1.00 66.19 182 PHE A C 1
ATOM 1508 O O . PHE A 1 182 ? -5.360 -5.614 -12.003 1.00 66.19 182 PHE A O 1
ATOM 1515 N N . SER A 1 183 ? -3.211 -5.007 -11.928 1.00 59.94 183 SER A N 1
ATOM 1516 C CA . SER A 1 183 ? -2.819 -5.742 -13.154 1.00 59.94 183 SER A CA 1
ATOM 1517 C C . SER A 1 183 ? -1.935 -6.970 -12.858 1.00 59.94 183 SER A C 1
ATOM 1519 O O . SER A 1 183 ? -1.872 -7.403 -11.706 1.00 59.94 183 SER A O 1
ATOM 1521 N N . GLN A 1 184 ? -1.323 -7.590 -13.884 1.00 54.28 184 GLN A N 1
ATOM 1522 C CA . GLN A 1 184 ? -0.556 -8.850 -13.818 1.00 54.28 184 GLN A CA 1
ATOM 1523 C C . GLN A 1 184 ? 0.689 -8.756 -12.915 1.00 54.28 184 GLN A C 1
ATOM 1525 O O . GLN A 1 184 ? 1.836 -8.771 -13.338 1.00 54.28 184 GLN A O 1
ATOM 1530 N N . GLY A 1 185 ? 0.457 -8.731 -11.612 1.00 60.16 185 GLY A N 1
ATOM 1531 C CA . GLY A 1 185 ? 1.507 -8.649 -10.615 1.00 60.16 185 GLY A CA 1
ATOM 1532 C C . GLY A 1 185 ? 0.973 -8.854 -9.212 1.00 60.16 185 GLY A C 1
ATOM 1533 O O . GLY A 1 185 ? 1.627 -9.542 -8.452 1.00 60.16 185 GLY A O 1
ATOM 1534 N N . ASN A 1 186 ? -0.228 -8.367 -8.867 1.00 69.94 186 ASN A N 1
ATOM 1535 C CA . ASN A 1 186 ? -0.915 -8.537 -7.563 1.00 69.94 186 ASN A CA 1
ATOM 1536 C C . ASN A 1 186 ? -0.112 -8.168 -6.290 1.00 69.94 186 ASN A C 1
ATOM 1538 O O . ASN A 1 186 ? -0.662 -8.175 -5.192 1.00 69.94 186 ASN A O 1
ATOM 1542 N N . PHE A 1 187 ? 1.168 -7.831 -6.413 1.00 68.88 187 PHE A N 1
ATOM 1543 C CA . PHE A 1 187 ? 2.089 -7.484 -5.344 1.00 68.88 187 PHE A CA 1
ATOM 1544 C C . PHE A 1 187 ? 2.775 -6.179 -5.722 1.00 68.88 187 PHE A C 1
ATOM 1546 O O . PHE A 1 187 ? 3.155 -5.967 -6.876 1.00 68.88 187 PHE A O 1
ATOM 1553 N N . ARG A 1 188 ? 2.956 -5.296 -4.748 1.00 70.75 188 ARG A N 1
ATOM 1554 C CA . ARG A 1 188 ? 3.653 -4.031 -4.937 1.00 70.75 188 ARG A CA 1
ATOM 1555 C C . ARG A 1 188 ? 4.340 -3.638 -3.644 1.00 70.75 188 ARG A C 1
ATOM 1557 O O . ARG A 1 188 ? 3.701 -3.497 -2.612 1.00 70.75 188 ARG A O 1
ATOM 1564 N N . LEU A 1 189 ? 5.640 -3.391 -3.712 1.00 66.88 189 LEU A N 1
ATOM 1565 C CA . LEU A 1 189 ? 6.315 -2.641 -2.667 1.00 66.88 189 LEU A CA 1
ATOM 1566 C C . LEU A 1 189 ? 6.214 -1.164 -2.963 1.00 66.88 189 LEU A C 1
ATOM 1568 O O . LEU A 1 189 ? 6.494 -0.735 -4.088 1.00 66.88 189 LEU A O 1
ATOM 1572 N N . TYR A 1 190 ? 5.851 -0.404 -1.941 1.00 68.19 190 TYR A N 1
ATOM 1573 C CA . TYR A 1 190 ? 5.939 1.031 -2.017 1.00 68.19 190 TYR A CA 1
ATOM 1574 C C . TYR A 1 190 ? 6.374 1.645 -0.699 1.00 68.19 190 TYR A C 1
ATOM 1576 O O . TYR A 1 190 ? 6.028 1.196 0.384 1.00 68.19 190 TYR A O 1
ATOM 1584 N N . VAL A 1 191 ? 7.118 2.724 -0.795 1.00 64.19 191 VAL A N 1
ATOM 1585 C CA . VAL A 1 191 ? 7.420 3.604 0.316 1.00 64.19 191 VAL A CA 1
ATOM 1586 C C . VAL A 1 191 ? 6.557 4.847 0.133 1.00 64.19 191 VAL A C 1
ATOM 1588 O O . VAL A 1 191 ? 6.409 5.316 -0.991 1.00 64.19 191 VAL A O 1
ATOM 1591 N N . LYS A 1 192 ? 5.960 5.378 1.201 1.00 72.38 192 LYS A N 1
ATOM 1592 C CA . LYS A 1 192 ? 5.180 6.626 1.145 1.00 72.38 192 LYS A CA 1
ATOM 1593 C C . LYS A 1 192 ? 5.743 7.633 2.134 1.00 72.38 192 LYS A C 1
ATOM 1595 O O . LYS A 1 192 ? 5.690 7.397 3.341 1.00 72.38 192 LYS A O 1
ATOM 1600 N N . GLN A 1 193 ? 6.215 8.772 1.636 1.00 69.25 193 GLN A N 1
ATOM 1601 C CA . GLN A 1 193 ? 6.621 9.909 2.458 1.00 69.25 193 GLN A CA 1
ATOM 1602 C C . GLN A 1 193 ? 5.681 11.088 2.234 1.00 69.25 193 GLN A C 1
ATOM 1604 O O . GLN A 1 193 ? 5.529 11.609 1.132 1.00 69.25 193 GLN A O 1
ATOM 1609 N N . ARG A 1 194 ? 5.067 11.547 3.325 1.00 72.00 194 ARG A N 1
ATOM 1610 C CA . ARG A 1 194 ? 4.463 12.882 3.378 1.00 72.00 194 ARG A CA 1
ATOM 1611 C C . ARG A 1 194 ? 5.557 13.876 3.760 1.00 72.00 194 ARG A C 1
ATOM 1613 O O . ARG A 1 194 ? 6.376 13.557 4.620 1.00 72.00 194 ARG A O 1
ATOM 1620 N N . HIS A 1 195 ? 5.524 15.084 3.197 1.00 57.25 195 HIS A N 1
ATOM 1621 C CA . HIS A 1 195 ? 6.572 16.106 3.366 1.00 57.25 195 HIS A CA 1
ATOM 1622 C C . HIS A 1 195 ? 6.927 16.480 4.823 1.00 57.25 195 HIS A C 1
ATOM 1624 O O . HIS A 1 195 ? 7.965 17.089 5.036 1.00 57.25 195 HIS A O 1
ATOM 1630 N N . ASN A 1 196 ? 6.124 16.087 5.823 1.00 56.00 196 ASN A N 1
ATOM 1631 C CA . ASN A 1 196 ? 6.354 16.359 7.249 1.00 56.00 196 ASN A CA 1
ATOM 1632 C C . ASN A 1 196 ? 6.133 15.129 8.162 1.00 56.00 196 ASN A C 1
ATOM 1634 O O . ASN A 1 196 ? 5.823 15.285 9.343 1.00 56.00 196 ASN A O 1
ATOM 1638 N N . ALA A 1 197 ? 6.208 13.906 7.628 1.00 55.94 197 ALA A N 1
ATOM 1639 C CA . ALA A 1 197 ? 5.993 12.682 8.405 1.00 55.94 197 ALA A CA 1
ATOM 1640 C C . ALA A 1 197 ? 7.316 12.051 8.893 1.00 55.94 197 ALA A C 1
ATOM 1642 O O . ALA A 1 197 ? 8.360 12.286 8.279 1.00 55.94 197 ALA A O 1
ATOM 1643 N N . PRO A 1 198 ? 7.284 11.249 9.984 1.00 53.03 198 PRO A N 1
ATOM 1644 C CA . PRO A 1 198 ? 8.409 10.407 10.413 1.00 53.03 198 PRO A CA 1
ATOM 1645 C C . PRO A 1 198 ? 8.953 9.532 9.268 1.00 53.03 198 PRO A C 1
ATOM 1647 O O . PRO A 1 198 ? 8.281 9.403 8.239 1.00 53.03 198 PRO A O 1
ATOM 1650 N N . PRO A 1 199 ? 10.166 8.953 9.420 1.00 52.31 199 PRO A N 1
ATOM 1651 C CA . PRO A 1 199 ? 10.874 8.304 8.326 1.00 52.31 199 PRO A CA 1
ATOM 1652 C C . PRO A 1 199 ? 9.984 7.296 7.597 1.00 52.31 199 PRO A C 1
ATOM 1654 O O . PRO A 1 199 ? 9.218 6.572 8.240 1.00 52.31 199 PRO A O 1
ATOM 1657 N N . PRO A 1 200 ? 10.065 7.274 6.262 1.00 58.59 200 PRO A N 1
ATOM 1658 C CA . PRO A 1 200 ? 9.152 6.501 5.451 1.00 58.59 200 PRO A CA 1
ATOM 1659 C C . PRO A 1 200 ? 9.204 5.005 5.797 1.00 58.59 200 PRO A C 1
ATOM 1661 O O . PRO A 1 200 ? 10.278 4.418 5.912 1.00 58.59 200 PRO A O 1
ATOM 1664 N N . HIS A 1 201 ? 8.035 4.382 5.938 1.00 56.78 201 HIS A N 1
ATOM 1665 C CA . HIS A 1 201 ? 7.923 2.928 6.039 1.00 56.78 201 HIS A CA 1
ATOM 1666 C C . HIS A 1 201 ? 7.826 2.322 4.637 1.00 56.78 201 HIS A C 1
ATOM 1668 O O . HIS A 1 201 ? 7.179 2.893 3.755 1.00 56.78 201 HIS A O 1
ATOM 1674 N N . LEU A 1 202 ? 8.460 1.166 4.446 1.00 59.41 202 LEU A N 1
ATOM 1675 C CA . LEU A 1 202 ? 8.263 0.330 3.269 1.00 59.41 202 LEU A CA 1
ATOM 1676 C C . LEU A 1 202 ? 7.024 -0.541 3.493 1.00 59.41 202 LEU A C 1
ATOM 1678 O O . LEU A 1 202 ? 6.982 -1.364 4.409 1.00 59.41 202 LEU A O 1
ATOM 1682 N N . TYR A 1 203 ? 6.015 -0.321 2.666 1.00 65.00 203 TYR A N 1
ATOM 1683 C CA . TYR A 1 203 ? 4.751 -1.036 2.654 1.00 65.00 203 TYR A CA 1
ATOM 1684 C C . TYR A 1 203 ? 4.796 -2.123 1.587 1.00 65.00 203 TYR A C 1
ATOM 1686 O O . TYR A 1 203 ? 5.285 -1.903 0.475 1.00 65.00 203 TYR A O 1
ATOM 1694 N N . LEU A 1 204 ? 4.265 -3.294 1.932 1.00 65.44 204 LEU A N 1
ATOM 1695 C CA . LEU A 1 204 ? 3.907 -4.309 0.956 1.00 65.44 204 LEU A CA 1
ATOM 1696 C C . LEU A 1 204 ? 2.403 -4.266 0.757 1.00 65.44 204 LEU A C 1
ATOM 1698 O O . LEU A 1 204 ? 1.628 -4.528 1.672 1.00 65.44 204 LEU A O 1
ATOM 1702 N N . GLU A 1 205 ? 2.032 -3.960 -0.469 1.00 69.56 205 GLU A N 1
ATOM 1703 C CA . GLU A 1 205 ? 0.674 -3.931 -0.950 1.00 69.56 205 GLU A CA 1
ATOM 1704 C C . GLU A 1 205 ? 0.392 -5.226 -1.710 1.00 69.56 205 GLU A C 1
ATOM 1706 O O . GLU A 1 205 ? 1.128 -5.598 -2.629 1.00 69.56 205 GLU A O 1
ATOM 1711 N N . MET A 1 206 ? -0.667 -5.923 -1.313 1.00 68.00 206 MET A N 1
ATOM 1712 C CA . MET A 1 206 ? -1.139 -7.127 -1.986 1.00 68.00 206 MET A CA 1
ATOM 1713 C C . MET A 1 206 ? -2.571 -6.907 -2.447 1.00 68.00 206 MET A C 1
ATOM 1715 O O . MET A 1 206 ? -3.462 -6.712 -1.619 1.00 68.00 206 MET A O 1
ATOM 1719 N N . SER A 1 207 ? -2.779 -6.952 -3.758 1.00 65.56 207 SER A N 1
ATOM 1720 C CA . SER A 1 207 ? -4.103 -6.938 -4.368 1.00 65.56 207 SER A CA 1
ATOM 1721 C C . SER A 1 207 ? -4.497 -8.358 -4.719 1.00 65.56 207 SER A C 1
ATOM 1723 O O . SER A 1 207 ? -3.826 -9.034 -5.498 1.00 65.56 207 SER A O 1
ATOM 1725 N N . LEU A 1 208 ? -5.595 -8.820 -4.145 1.00 60.22 208 LEU A N 1
ATOM 1726 C CA . LEU A 1 208 ? -6.094 -10.168 -4.355 1.00 60.22 208 LEU A CA 1
ATOM 1727 C C . LEU A 1 208 ? -7.337 -10.089 -5.228 1.00 60.22 208 LEU A C 1
ATOM 1729 O O . LEU A 1 208 ? -8.290 -9.405 -4.866 1.00 60.22 208 LEU A O 1
ATOM 1733 N N . PHE A 1 209 ? -7.331 -10.789 -6.363 1.00 60.53 209 PHE A N 1
ATOM 1734 C CA . PHE A 1 209 ? -8.560 -11.040 -7.104 1.00 60.53 209 PHE A CA 1
ATOM 1735 C C . PHE A 1 209 ? -9.301 -12.177 -6.418 1.00 60.53 209 PHE A C 1
ATOM 1737 O O . PHE A 1 209 ? -8.779 -13.294 -6.324 1.00 60.53 209 PHE A O 1
ATOM 1744 N N . LEU A 1 210 ? -10.493 -11.887 -5.910 1.00 58.16 210 LEU A N 1
ATOM 1745 C CA . LEU A 1 210 ? -11.259 -12.835 -5.133 1.00 58.16 210 LEU A CA 1
ATOM 1746 C C . LEU A 1 210 ? -12.544 -13.203 -5.879 1.00 58.16 210 LEU A C 1
ATOM 1748 O O . LEU A 1 210 ? -13.231 -12.354 -6.442 1.00 58.16 210 LEU A O 1
ATOM 1752 N N . PRO A 1 211 ? -12.885 -14.489 -5.899 1.00 52.88 211 PRO A N 1
ATOM 1753 C CA . PRO A 1 211 ? -14.066 -14.980 -6.594 1.00 52.88 211 PRO A CA 1
ATOM 1754 C C . PRO A 1 211 ? -15.343 -14.524 -5.877 1.00 52.88 211 PRO A C 1
ATOM 1756 O O . PRO A 1 211 ? -15.401 -14.648 -4.658 1.00 52.88 211 PRO A O 1
ATOM 1759 N N . ASP A 1 212 ? -16.375 -14.087 -6.624 1.00 53.38 212 ASP A N 1
ATOM 1760 C CA . ASP A 1 212 ? -17.554 -13.343 -6.119 1.00 53.38 212 ASP A CA 1
ATOM 1761 C C . ASP A 1 212 ? -17.927 -13.696 -4.675 1.00 53.38 212 ASP A C 1
ATOM 1763 O O . ASP A 1 212 ? -18.572 -14.724 -4.413 1.00 53.38 212 ASP A O 1
ATOM 1767 N N . ALA A 1 213 ? -17.475 -12.875 -3.730 1.00 48.91 213 ALA A N 1
ATOM 1768 C CA . ALA A 1 213 ? -17.893 -13.002 -2.350 1.00 48.91 213 ALA A CA 1
ATOM 1769 C C . ALA A 1 213 ? -19.322 -12.443 -2.270 1.00 48.91 213 ALA A C 1
ATOM 1771 O O . ALA A 1 213 ? -19.558 -11.312 -2.704 1.00 48.91 213 ALA A O 1
ATOM 1772 N N . PRO A 1 214 ? -20.309 -13.201 -1.764 1.00 52.78 214 PRO A N 1
ATOM 1773 C CA . PRO A 1 214 ? -21.644 -12.655 -1.574 1.00 52.78 214 PRO A CA 1
ATOM 1774 C C . PRO A 1 214 ? -21.558 -11.440 -0.645 1.00 52.78 214 PRO A C 1
ATOM 1776 O O . PRO A 1 214 ? -20.848 -11.489 0.362 1.00 52.78 214 PRO A O 1
ATOM 1779 N N . HIS A 1 215 ? -22.299 -10.371 -0.964 1.00 50.44 215 HIS A N 1
ATOM 1780 C CA . HIS A 1 215 ? -22.397 -9.196 -0.098 1.00 50.44 215 HIS A CA 1
ATOM 1781 C C . HIS A 1 215 ? -22.663 -9.632 1.347 1.00 50.44 215 HIS A C 1
ATOM 1783 O O . HIS A 1 215 ? -23.634 -10.340 1.643 1.00 50.44 215 HIS A O 1
ATOM 1789 N N . GLN A 1 216 ? -21.757 -9.242 2.239 1.00 52.41 216 GLN A N 1
ATOM 1790 C CA . GLN A 1 216 ? -21.770 -9.666 3.628 1.00 52.41 216 GLN A CA 1
ATOM 1791 C C . GLN A 1 216 ? -23.045 -9.181 4.322 1.00 52.41 216 GLN A C 1
ATOM 1793 O O . GLN A 1 216 ? -23.330 -7.988 4.366 1.00 52.41 216 GLN A O 1
ATOM 1798 N N . LYS A 1 217 ? -23.812 -10.116 4.891 1.00 44.25 217 LYS A N 1
ATOM 1799 C CA . LYS A 1 217 ? -25.012 -9.798 5.682 1.00 44.25 217 LYS A CA 1
ATOM 1800 C C . LYS A 1 217 ? -24.718 -9.566 7.167 1.00 44.25 217 LYS A C 1
ATOM 1802 O O . LYS A 1 217 ? -25.588 -9.064 7.867 1.00 44.25 217 LYS A O 1
ATOM 1807 N N . ASP A 1 218 ? -23.533 -9.945 7.649 1.00 46.50 218 ASP A N 1
ATOM 1808 C CA . ASP A 1 218 ? -23.187 -9.919 9.073 1.00 46.50 218 ASP A CA 1
ATOM 1809 C C . ASP A 1 218 ? -21.845 -9.212 9.300 1.00 46.50 218 ASP A C 1
ATOM 1811 O O . ASP A 1 218 ? -20.779 -9.749 9.001 1.00 46.50 218 ASP A O 1
ATOM 1815 N N . THR A 1 219 ? -21.919 -7.991 9.828 1.00 48.62 219 THR A N 1
ATOM 1816 C CA . THR A 1 219 ? -20.784 -7.095 10.089 1.00 48.62 219 THR A CA 1
ATOM 1817 C C . THR A 1 219 ? -20.034 -7.430 11.383 1.00 48.62 219 THR A C 1
ATOM 1819 O O . THR A 1 219 ? -19.157 -6.673 11.790 1.00 48.62 219 THR A O 1
ATOM 1822 N N . THR A 1 220 ? -20.400 -8.510 12.086 1.00 46.00 220 THR A N 1
ATOM 1823 C CA . THR A 1 220 ? -19.844 -8.838 13.413 1.00 46.00 220 THR A CA 1
ATOM 1824 C C . THR A 1 220 ? -18.662 -9.812 13.389 1.00 46.00 220 THR A C 1
ATOM 1826 O O . THR A 1 220 ? -17.965 -9.946 14.397 1.00 46.00 220 THR A O 1
ATOM 1829 N N . LYS A 1 221 ? -18.385 -10.476 12.258 1.00 55.56 221 LYS A N 1
ATOM 1830 C CA . LYS A 1 221 ? -17.187 -11.314 12.089 1.00 55.56 221 LYS A CA 1
ATOM 1831 C C . LYS A 1 221 ? -16.028 -10.469 11.567 1.00 55.56 221 LYS A C 1
ATOM 1833 O O . LYS A 1 221 ? -16.174 -9.771 10.573 1.00 55.56 221 LYS A O 1
ATOM 1838 N N . ILE A 1 222 ? -14.871 -10.563 12.227 1.00 54.50 222 ILE A N 1
ATOM 1839 C CA . ILE A 1 222 ? -13.629 -9.936 11.756 1.00 54.50 222 ILE A CA 1
ATOM 1840 C C . ILE A 1 222 ? -13.278 -10.558 10.403 1.00 54.50 222 ILE A C 1
ATOM 1842 O O . ILE A 1 222 ? -12.991 -11.758 10.346 1.00 54.50 222 ILE A O 1
ATOM 1846 N N . ASN A 1 223 ? -13.315 -9.744 9.347 1.00 64.94 223 ASN A N 1
ATOM 1847 C CA . ASN A 1 223 ? -12.956 -10.151 7.994 1.00 64.94 223 ASN A CA 1
ATOM 1848 C C . ASN A 1 223 ? -11.527 -10.678 7.957 1.00 64.94 223 ASN A C 1
ATOM 1850 O O . ASN A 1 223 ? -10.614 -10.112 8.568 1.00 64.94 223 ASN A O 1
ATOM 1854 N N . GLY A 1 224 ? -11.348 -11.777 7.235 1.00 68.00 224 GLY A N 1
ATOM 1855 C CA . GLY A 1 224 ? -10.038 -12.329 6.989 1.00 68.00 224 GLY A CA 1
ATOM 1856 C C . GLY A 1 224 ? -10.037 -13.330 5.851 1.00 68.00 224 GLY A C 1
ATOM 1857 O O . GLY A 1 224 ? -11.069 -13.888 5.465 1.00 68.00 224 GLY A O 1
ATOM 1858 N N . PHE A 1 225 ? -8.845 -13.551 5.328 1.00 71.75 225 PHE A N 1
ATOM 1859 C CA . PHE A 1 225 ? -8.581 -14.549 4.311 1.00 71.75 225 PHE A CA 1
ATOM 1860 C C . PHE A 1 225 ? -7.543 -15.536 4.825 1.00 71.75 225 PHE A C 1
ATOM 1862 O O . PHE A 1 225 ? -6.723 -15.230 5.699 1.00 71.75 225 PHE A O 1
ATOM 1869 N N . ILE A 1 226 ? -7.617 -16.743 4.290 1.00 80.50 226 ILE A N 1
ATOM 1870 C CA . ILE A 1 226 ? -6.689 -17.818 4.571 1.00 80.50 226 ILE A CA 1
ATOM 1871 C C . ILE A 1 226 ? -5.683 -17.908 3.434 1.00 80.50 226 ILE A C 1
ATOM 1873 O O . ILE A 1 226 ? -6.046 -17.830 2.260 1.00 80.50 226 ILE A O 1
ATOM 1877 N N . ILE A 1 227 ? -4.420 -18.091 3.800 1.00 82.81 227 ILE A N 1
ATOM 1878 C CA . ILE A 1 227 ? -3.323 -18.400 2.895 1.00 82.81 227 ILE A CA 1
ATOM 1879 C C . ILE A 1 227 ? -2.797 -19.769 3.271 1.00 82.81 227 ILE A C 1
ATOM 1881 O O . ILE A 1 227 ? -2.301 -19.958 4.380 1.00 82.81 227 ILE A O 1
ATOM 1885 N N . LYS A 1 228 ? -2.858 -20.720 2.351 1.00 88.69 228 LYS A N 1
ATOM 1886 C CA . LYS A 1 228 ? -2.316 -22.058 2.561 1.00 88.69 228 LYS A CA 1
ATOM 1887 C C . LYS A 1 228 ? -1.139 -22.303 1.649 1.00 88.69 228 LYS A C 1
ATOM 1889 O O . LYS A 1 228 ? -1.251 -22.164 0.433 1.00 88.69 228 LYS A O 1
ATOM 1894 N N . THR A 1 229 ? -0.036 -22.694 2.260 1.00 91.44 229 THR A N 1
ATOM 1895 C CA . THR A 1 229 ? 1.166 -23.202 1.605 1.00 91.44 229 THR A CA 1
ATOM 1896 C C . THR A 1 229 ? 1.239 -24.714 1.813 1.00 91.44 229 THR A C 1
ATOM 1898 O O . THR A 1 229 ? 0.426 -25.299 2.534 1.00 91.44 229 THR A O 1
ATOM 1901 N N . ASP A 1 230 ? 2.252 -25.365 1.247 1.00 91.12 230 ASP A N 1
ATOM 1902 C CA . ASP A 1 230 ? 2.486 -26.797 1.492 1.00 91.12 230 ASP A CA 1
ATOM 1903 C C . ASP A 1 230 ? 2.811 -27.114 2.965 1.00 91.12 230 ASP A C 1
ATOM 1905 O O . ASP A 1 230 ? 2.739 -28.268 3.387 1.00 91.12 230 ASP A O 1
ATOM 1909 N N . ARG A 1 231 ? 3.221 -26.105 3.747 1.00 90.06 231 ARG A N 1
ATOM 1910 C CA . ARG A 1 231 ? 3.765 -26.276 5.105 1.00 90.06 231 ARG A CA 1
ATOM 1911 C C . ARG A 1 231 ? 2.918 -25.639 6.197 1.00 90.06 231 ARG A C 1
ATOM 1913 O O . ARG A 1 231 ? 3.060 -26.025 7.356 1.00 90.06 231 ARG A O 1
ATOM 1920 N N . ALA A 1 232 ? 2.079 -24.667 5.854 1.00 91.19 232 ALA A N 1
ATOM 1921 C CA . ALA A 1 232 ? 1.342 -23.891 6.834 1.00 91.19 232 ALA A CA 1
ATOM 1922 C C . ALA A 1 232 ? 0.036 -23.329 6.274 1.00 91.19 232 ALA A C 1
ATOM 1924 O O . ALA A 1 232 ? -0.169 -23.210 5.067 1.00 91.19 232 ALA A O 1
ATOM 1925 N N . GLU A 1 233 ? -0.830 -22.941 7.200 1.00 90.50 233 GLU A N 1
ATOM 1926 C CA . GLU A 1 233 ? -2.054 -22.207 6.934 1.00 90.50 233 GLU A CA 1
ATOM 1927 C C . GLU A 1 233 ? -2.041 -20.935 7.788 1.00 90.50 233 GLU A C 1
ATOM 1929 O O . GLU A 1 233 ? -1.813 -20.983 8.999 1.00 90.50 233 GLU A O 1
ATOM 1934 N N . TYR A 1 234 ? -2.235 -19.792 7.140 1.00 82.75 234 TYR A N 1
ATOM 1935 C CA . TYR A 1 234 ? -2.185 -18.465 7.733 1.00 82.75 234 TYR A CA 1
ATOM 1936 C C . TYR A 1 234 ? -3.547 -17.811 7.636 1.00 82.75 234 TYR A C 1
ATOM 1938 O O . TYR A 1 234 ? -4.137 -17.782 6.563 1.00 82.75 234 TYR A O 1
ATOM 1946 N N . ARG A 1 235 ? -4.009 -17.210 8.730 1.00 82.19 235 ARG A N 1
ATOM 1947 C CA . ARG A 1 235 ? -5.199 -16.359 8.742 1.00 82.19 235 ARG A CA 1
ATOM 1948 C C . ARG A 1 235 ? -4.773 -14.898 8.803 1.00 82.19 235 ARG A C 1
ATOM 1950 O O . ARG A 1 235 ? -4.175 -14.482 9.795 1.00 82.19 235 ARG A O 1
ATOM 1957 N N . VAL A 1 236 ? -5.098 -14.119 7.776 1.00 71.88 236 VAL A N 1
ATOM 1958 C CA . VAL A 1 236 ? -4.874 -12.669 7.753 1.00 71.88 236 VAL A CA 1
ATOM 1959 C C . VAL A 1 236 ? -6.174 -11.984 8.142 1.00 71.88 236 VAL A C 1
ATOM 1961 O O . VAL A 1 236 ? -7.121 -11.960 7.364 1.00 71.88 236 VAL A O 1
ATOM 1964 N N . ALA A 1 237 ? -6.232 -11.469 9.369 1.00 69.81 237 ALA A N 1
ATOM 1965 C CA . ALA A 1 237 ? -7.367 -10.698 9.861 1.00 69.81 237 ALA A CA 1
ATOM 1966 C C . ALA A 1 237 ? -7.153 -9.203 9.589 1.00 69.81 237 ALA A C 1
ATOM 1968 O O . ALA A 1 237 ? -6.055 -8.685 9.802 1.00 69.81 237 ALA A O 1
ATOM 1969 N N . ILE A 1 238 ? -8.206 -8.506 9.169 1.00 62.19 238 ILE A N 1
ATOM 1970 C CA . ILE A 1 238 ? -8.195 -7.047 9.052 1.00 62.19 238 ILE A CA 1
ATOM 1971 C C . ILE A 1 238 ? -8.417 -6.474 10.458 1.00 62.19 238 ILE A C 1
ATOM 1973 O O . ILE A 1 238 ? -9.513 -6.555 11.013 1.00 62.19 238 ILE A O 1
ATOM 1977 N N . GLU A 1 239 ? -7.354 -5.954 11.075 1.00 60.84 239 GLU A N 1
ATOM 1978 C CA . GLU A 1 239 ? -7.415 -5.358 12.414 1.00 60.84 239 GLU A CA 1
ATOM 1979 C C . GLU A 1 239 ? -8.045 -3.955 12.357 1.00 60.84 239 GLU A C 1
ATOM 1981 O O . GLU A 1 239 ? -7.433 -3.004 11.875 1.00 60.84 239 GLU A O 1
ATOM 1986 N N . ASP A 1 240 ? -9.243 -3.791 12.924 1.00 70.06 240 ASP A N 1
ATOM 1987 C CA . ASP A 1 240 ? -9.784 -2.467 13.251 1.00 70.06 240 ASP A CA 1
ATOM 1988 C C . ASP A 1 240 ? -9.290 -2.058 14.646 1.00 70.06 240 ASP A C 1
ATOM 1990 O O . ASP A 1 240 ? -9.837 -2.460 15.675 1.00 70.06 240 ASP A O 1
ATOM 1994 N N . HIS A 1 241 ? -8.222 -1.258 14.698 1.00 69.75 241 HIS A N 1
ATOM 1995 C CA . HIS A 1 241 ? -7.630 -0.803 15.960 1.00 69.75 241 HIS A CA 1
ATOM 1996 C C . HIS A 1 241 ? -8.611 -0.037 16.860 1.00 69.75 241 HIS A C 1
ATOM 1998 O O . HIS A 1 241 ? -8.497 -0.116 18.087 1.00 69.75 241 HIS A O 1
ATOM 2004 N N . VAL A 1 242 ? -9.568 0.700 16.286 1.00 77.75 242 VAL A N 1
ATOM 2005 C CA . VAL A 1 242 ? -10.558 1.448 17.070 1.00 77.75 242 VAL A CA 1
ATOM 2006 C C . VAL A 1 242 ? -11.546 0.475 17.697 1.00 77.75 242 VAL A C 1
ATOM 2008 O O . VAL A 1 242 ? -11.818 0.567 18.896 1.00 77.75 242 VAL A O 1
ATOM 2011 N N . GLU A 1 243 ? -12.049 -0.476 16.915 1.00 81.12 243 GLU A N 1
ATOM 2012 C CA . GLU A 1 243 ? -12.999 -1.473 17.403 1.00 81.12 243 GLU A CA 1
ATOM 2013 C C . GLU A 1 243 ? -12.355 -2.433 18.413 1.00 81.12 243 GLU A C 1
ATOM 2015 O O . GLU A 1 243 ? -12.928 -2.686 19.474 1.00 81.12 243 GLU A O 1
ATOM 2020 N N . ASN A 1 244 ? -11.113 -2.862 18.175 1.00 80.62 244 ASN A N 1
ATOM 2021 C CA . ASN A 1 244 ? -10.335 -3.658 19.126 1.00 80.62 244 ASN A CA 1
ATOM 2022 C C . ASN A 1 244 ? -10.185 -2.936 20.473 1.00 80.62 244 ASN A C 1
ATOM 2024 O O . ASN A 1 244 ? -10.412 -3.527 21.533 1.00 80.62 244 ASN A O 1
ATOM 2028 N N . ARG A 1 245 ? -9.865 -1.634 20.454 1.00 85.94 245 ARG A N 1
ATOM 2029 C CA . ARG A 1 245 ? -9.718 -0.850 21.686 1.00 85.94 245 ARG A CA 1
ATOM 2030 C C . ARG A 1 245 ? -11.052 -0.640 22.408 1.00 85.94 245 ARG A C 1
ATOM 2032 O O . ARG A 1 245 ? -11.085 -0.710 23.635 1.00 85.94 245 ARG A O 1
ATOM 2039 N N . LYS A 1 246 ? -12.162 -0.454 21.683 1.00 89.19 246 LYS A N 1
ATOM 2040 C CA . LYS A 1 246 ? -13.514 -0.434 22.280 1.00 89.19 246 LYS A CA 1
ATOM 2041 C C . LYS A 1 246 ? -13.852 -1.757 22.966 1.00 89.19 246 LYS A C 1
ATOM 2043 O O . LYS A 1 246 ? -14.362 -1.760 24.084 1.00 89.19 246 LYS A O 1
ATOM 2048 N N . GLN A 1 247 ? -13.563 -2.888 22.321 1.00 88.19 247 GLN A N 1
ATOM 2049 C CA . GLN A 1 247 ? -13.801 -4.208 22.909 1.00 88.19 247 GLN A CA 1
ATOM 2050 C C . GLN A 1 247 ? -12.965 -4.426 24.176 1.00 88.19 247 GLN A C 1
ATOM 2052 O O . GLN A 1 247 ? -13.464 -4.982 25.158 1.00 88.19 247 GLN A O 1
ATOM 2057 N N . GLU A 1 248 ? -11.724 -3.940 24.189 1.00 91.69 248 GLU A N 1
ATOM 2058 C CA . GLU A 1 248 ? -10.863 -3.968 25.369 1.00 91.69 248 GLU A CA 1
ATOM 2059 C C . GLU A 1 248 ? -11.457 -3.153 26.530 1.00 91.69 248 GLU A C 1
ATOM 2061 O O . GLU A 1 248 ? -11.588 -3.689 27.634 1.00 91.69 248 GLU A O 1
ATOM 2066 N N . TYR A 1 249 ? -11.898 -1.911 26.286 1.00 94.00 249 TYR A N 1
ATOM 2067 C CA . TYR A 1 249 ? -12.580 -1.097 27.303 1.00 94.00 249 TYR A CA 1
ATOM 2068 C C . TYR A 1 249 ? -13.841 -1.786 27.824 1.00 94.00 249 TYR A C 1
ATOM 2070 O O . TYR A 1 249 ? -14.021 -1.906 29.037 1.00 94.00 249 TYR A O 1
ATOM 2078 N N . LYS A 1 250 ? -14.670 -2.342 26.935 1.00 94.69 250 LYS A N 1
ATOM 2079 C CA . LYS A 1 250 ? -15.872 -3.098 27.313 1.00 94.69 250 LYS A CA 1
ATOM 2080 C C . LYS A 1 250 ? -15.546 -4.280 28.231 1.00 94.69 250 LYS A C 1
ATOM 2082 O O . LYS A 1 250 ? -16.255 -4.514 29.217 1.00 94.69 250 LYS A O 1
ATOM 2087 N N . LYS A 1 251 ? -14.470 -5.021 27.944 1.00 96.31 251 LYS A N 1
ATOM 2088 C CA . LYS A 1 251 ? -13.998 -6.126 28.792 1.00 96.31 251 LYS A CA 1
ATOM 2089 C C . LYS A 1 251 ? -13.533 -5.615 30.159 1.00 96.31 251 LYS A C 1
ATOM 2091 O O . LYS A 1 251 ? -13.994 -6.125 31.181 1.00 96.31 251 LYS A O 1
ATOM 2096 N N . GLN A 1 252 ? -12.689 -4.584 30.186 1.00 96.81 252 GLN A N 1
ATOM 2097 C CA . GLN A 1 252 ? -12.159 -3.998 31.422 1.00 96.81 252 GLN A CA 1
ATOM 2098 C C . GLN A 1 252 ? -13.266 -3.411 32.308 1.00 96.81 252 GLN A C 1
ATOM 2100 O O . GLN A 1 252 ? -13.267 -3.630 33.520 1.00 96.81 252 GLN A O 1
ATOM 2105 N N . LEU A 1 253 ? -14.253 -2.734 31.716 1.00 97.31 253 LEU A N 1
ATOM 2106 C CA . LEU A 1 253 ? -15.428 -2.216 32.417 1.00 97.31 253 LEU A CA 1
ATOM 2107 C C . LEU A 1 253 ? -16.288 -3.341 32.993 1.00 97.31 253 LEU A C 1
ATOM 2109 O O . LEU A 1 253 ? -16.742 -3.247 34.132 1.00 97.31 253 LEU A O 1
ATOM 2113 N N . THR A 1 254 ? -16.467 -4.437 32.250 1.00 97.62 254 THR A N 1
ATOM 2114 C CA . THR A 1 254 ? -17.196 -5.618 32.738 1.00 97.62 254 THR A CA 1
ATOM 2115 C C . THR A 1 254 ? -16.503 -6.234 33.957 1.00 97.62 254 THR A C 1
ATOM 2117 O O . THR A 1 254 ? -17.159 -6.564 34.947 1.00 97.62 254 THR A O 1
ATOM 2120 N N . GLU A 1 255 ? -15.178 -6.375 33.918 1.00 97.31 255 GLU A N 1
ATOM 2121 C CA . GLU A 1 255 ? -14.384 -6.894 35.036 1.00 97.31 255 GLU A CA 1
ATOM 2122 C C . GLU A 1 255 ? -14.393 -5.941 36.240 1.00 97.31 255 GLU A C 1
ATOM 2124 O O . GLU A 1 255 ? -14.624 -6.375 37.371 1.00 97.31 255 GLU A O 1
ATOM 2129 N N . ALA A 1 256 ? -14.223 -4.637 36.013 1.00 97.44 256 ALA A N 1
ATOM 2130 C CA . ALA A 1 256 ? -14.284 -3.627 37.065 1.00 97.44 256 ALA A CA 1
ATOM 2131 C C . ALA A 1 256 ? -15.671 -3.571 37.729 1.00 97.44 256 ALA A C 1
ATOM 2133 O O . ALA A 1 256 ? -15.760 -3.497 38.953 1.00 97.44 256 ALA A O 1
ATOM 2134 N N . ASN A 1 257 ? -16.755 -3.709 36.961 1.00 97.69 257 ASN A N 1
ATOM 2135 C CA . ASN A 1 257 ? -18.109 -3.761 37.510 1.00 97.69 257 ASN A CA 1
ATOM 2136 C C . ASN A 1 257 ? -18.333 -5.006 38.388 1.00 97.69 257 ASN A C 1
ATOM 2138 O O . ASN A 1 257 ? -18.939 -4.912 39.454 1.00 97.69 257 ASN A O 1
ATOM 2142 N N . LYS A 1 258 ? -17.785 -6.172 38.007 1.00 98.06 258 LYS A N 1
ATOM 2143 C CA . LYS A 1 258 ? -17.812 -7.372 38.867 1.00 98.06 258 LYS A CA 1
ATOM 2144 C C . LYS A 1 258 ? -17.101 -7.127 40.203 1.00 98.06 258 LYS A C 1
ATOM 2146 O O . LYS A 1 258 ? -17.591 -7.573 41.241 1.00 98.06 258 LYS A O 1
ATOM 2151 N N . LEU A 1 259 ? -15.979 -6.400 40.198 1.00 97.38 259 LEU A N 1
ATOM 2152 C CA . LEU A 1 259 ? -15.272 -6.016 41.426 1.00 97.38 259 LEU A CA 1
ATOM 2153 C C . LEU A 1 259 ? -16.107 -5.070 42.294 1.00 97.38 259 LEU A C 1
ATOM 2155 O O . LEU A 1 259 ? -16.184 -5.284 43.503 1.00 97.38 259 LEU A O 1
ATOM 2159 N N . VAL A 1 260 ? -16.773 -4.079 41.689 1.00 98.06 260 VAL A N 1
ATOM 2160 C CA . VAL A 1 260 ? -17.703 -3.185 42.399 1.00 98.06 260 VAL A CA 1
ATOM 2161 C C . VAL A 1 260 ? -18.813 -3.998 43.062 1.00 98.06 260 VAL A C 1
ATOM 2163 O O . VAL A 1 260 ? -18.981 -3.905 44.274 1.00 98.06 260 VAL A O 1
ATOM 2166 N N . GLN A 1 261 ? -19.494 -4.873 42.318 1.00 97.94 261 GLN A N 1
ATOM 2167 C CA . GLN A 1 261 ? -20.568 -5.718 42.854 1.00 97.94 261 GLN A CA 1
ATOM 2168 C C . GLN A 1 261 ? -20.089 -6.637 43.988 1.00 97.94 261 GLN A C 1
ATOM 2170 O O . GLN A 1 261 ? -20.793 -6.833 44.980 1.00 97.94 261 GLN A O 1
ATOM 2175 N N . SER A 1 262 ? -18.888 -7.210 43.867 1.00 98.00 262 SER A N 1
ATOM 2176 C CA . SER A 1 262 ? -18.288 -8.028 44.926 1.00 98.00 262 SER A CA 1
ATOM 2177 C C . SER A 1 262 ? -17.991 -7.202 46.181 1.00 98.00 262 SER A C 1
ATOM 2179 O O . SER A 1 262 ? -18.300 -7.636 47.291 1.00 98.00 262 SER A O 1
ATOM 2181 N N . ALA A 1 263 ? -17.424 -6.005 46.024 1.00 97.50 263 ALA A N 1
ATOM 2182 C CA . ALA A 1 263 ? -17.127 -5.114 47.139 1.00 97.50 263 ALA A CA 1
ATOM 2183 C C . ALA A 1 263 ? -18.408 -4.585 47.811 1.00 97.50 263 ALA A C 1
ATOM 2185 O O . ALA A 1 263 ? -18.464 -4.505 49.035 1.00 97.50 263 ALA A O 1
ATOM 2186 N N . GLU A 1 264 ? -19.471 -4.309 47.049 1.00 97.94 264 GLU A N 1
ATOM 2187 C CA . GLU A 1 264 ? -20.783 -3.930 47.594 1.00 97.94 264 GLU A CA 1
ATOM 2188 C C . GLU A 1 264 ? -21.376 -5.043 48.466 1.00 97.94 264 GLU A C 1
ATOM 2190 O O . GLU A 1 264 ? -21.869 -4.773 49.563 1.00 97.94 264 GLU A O 1
ATOM 2195 N N . LYS A 1 265 ? -21.257 -6.308 48.037 1.00 97.88 265 LYS A N 1
ATOM 2196 C CA . LYS A 1 265 ? -21.660 -7.463 48.856 1.00 97.88 265 LYS A CA 1
ATOM 2197 C C . LYS A 1 265 ? -20.850 -7.565 50.151 1.00 97.88 265 LYS A C 1
ATOM 2199 O O . LYS A 1 265 ? -21.429 -7.845 51.197 1.00 97.88 265 LYS A O 1
ATOM 2204 N N . GLN A 1 266 ? -19.539 -7.318 50.102 1.00 96.75 266 GLN A N 1
ATOM 2205 C CA . GLN A 1 266 ? -18.679 -7.334 51.293 1.00 96.75 266 GLN A CA 1
ATOM 2206 C C . GLN A 1 266 ? -19.020 -6.208 52.271 1.00 96.75 266 GLN A C 1
ATOM 2208 O O . GLN A 1 266 ? -19.108 -6.457 53.470 1.00 96.75 266 GLN A O 1
ATOM 2213 N N . VAL A 1 267 ? -19.262 -4.991 51.772 1.00 97.62 267 VAL A N 1
ATOM 2214 C CA . VAL A 1 267 ? -19.702 -3.859 52.603 1.00 97.62 267 VAL A CA 1
ATOM 2215 C C . VAL A 1 267 ? -21.028 -4.177 53.285 1.00 97.62 267 VAL A C 1
ATOM 2217 O O . VAL A 1 267 ? -21.152 -3.936 54.482 1.00 97.62 267 VAL A O 1
ATOM 2220 N N . LYS A 1 268 ? -21.983 -4.774 52.561 1.00 96.62 268 LYS A N 1
ATOM 2221 C CA . LYS A 1 268 ? -23.271 -5.198 53.126 1.00 96.62 268 LYS A CA 1
ATOM 2222 C C . LYS A 1 268 ? -23.109 -6.273 54.209 1.00 96.62 268 LYS A C 1
ATOM 2224 O O . LYS A 1 268 ? -23.729 -6.182 55.255 1.00 96.62 268 LYS A O 1
ATOM 2229 N N . ALA A 1 269 ? -22.251 -7.270 54.000 1.00 95.56 269 ALA A N 1
ATOM 2230 C CA . ALA A 1 269 ? -21.996 -8.291 55.020 1.00 95.56 269 ALA A CA 1
ATOM 2231 C C . ALA A 1 269 ? -21.266 -7.729 56.257 1.00 95.56 269 ALA A C 1
ATOM 2233 O O . ALA A 1 269 ? -21.480 -8.192 57.377 1.00 95.56 269 ALA A O 1
ATOM 2234 N N . ALA A 1 270 ? -20.390 -6.739 56.063 1.00 95.31 270 ALA A N 1
ATOM 2235 C CA . ALA A 1 270 ? -19.651 -6.099 57.145 1.00 95.31 270 ALA A CA 1
ATOM 2236 C C . ALA A 1 270 ? -20.489 -5.056 57.905 1.00 95.31 270 ALA A C 1
ATOM 2238 O O . ALA A 1 270 ? -20.229 -4.829 59.086 1.00 95.31 270 ALA A O 1
ATOM 2239 N N . SER A 1 271 ? -21.496 -4.434 57.274 1.00 94.62 271 SER A N 1
ATOM 2240 C CA . SER A 1 271 ? -22.365 -3.455 57.944 1.00 94.62 271 SER A CA 1
ATOM 2241 C C . SER A 1 271 ? -23.145 -4.074 59.096 1.00 94.62 271 SER A C 1
ATOM 2243 O O . SER A 1 271 ? -23.290 -3.436 60.136 1.00 94.62 271 SER A O 1
ATOM 2245 N N . ASP A 1 272 ? -23.549 -5.336 58.948 1.00 92.44 272 ASP A N 1
ATOM 2246 C CA . ASP A 1 272 ? -24.282 -6.089 59.971 1.00 92.44 272 ASP A CA 1
ATOM 2247 C C . ASP A 1 272 ? -23.426 -6.362 61.223 1.00 92.44 272 ASP A C 1
ATOM 2249 O O . ASP A 1 272 ? -23.953 -6.670 62.288 1.00 92.44 272 ASP A O 1
ATOM 2253 N N . LYS A 1 273 ? -22.095 -6.232 61.114 1.00 93.06 273 LYS A N 1
ATOM 2254 C CA . LYS A 1 273 ? -21.123 -6.447 62.200 1.00 93.06 273 LYS A CA 1
ATOM 2255 C C . LYS A 1 273 ? -20.354 -5.183 62.577 1.00 93.06 273 LYS A C 1
ATOM 2257 O O . LYS A 1 273 ? -19.351 -5.270 63.276 1.00 93.06 273 LYS A O 1
ATOM 2262 N N . LYS A 1 274 ? -20.798 -4.008 62.128 1.00 89.75 274 LYS A N 1
ATOM 2263 C CA . LYS A 1 274 ? -20.035 -2.755 62.229 1.00 89.75 274 LYS A CA 1
ATOM 2264 C C . LYS A 1 274 ? -19.613 -2.392 63.659 1.00 89.75 274 LYS A C 1
ATOM 2266 O O . LYS A 1 274 ? -18.515 -1.877 63.840 1.00 89.75 274 LYS A O 1
ATOM 2271 N N . GLU A 1 275 ? -20.466 -2.637 64.653 1.00 89.50 275 GLU A N 1
ATOM 2272 C CA . GLU A 1 275 ? -20.150 -2.356 66.064 1.00 89.50 275 GLU A CA 1
ATOM 2273 C C . GLU A 1 275 ? -19.130 -3.3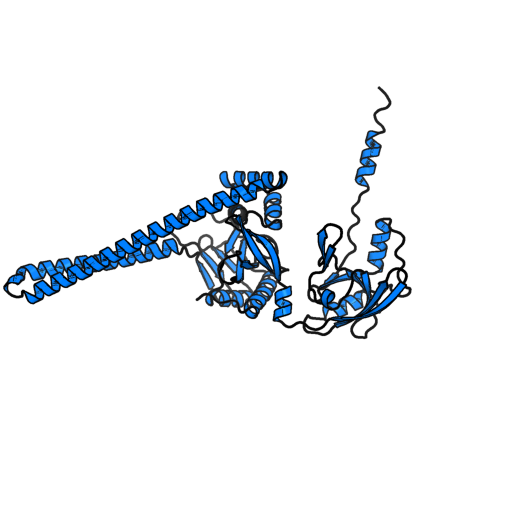46 66.642 1.00 89.50 275 GLU A C 1
ATOM 2275 O O . GLU A 1 275 ? -18.288 -2.960 67.448 1.00 89.50 275 GLU A O 1
ATOM 2280 N N . ALA A 1 276 ? -19.168 -4.605 66.194 1.00 90.12 276 ALA A N 1
ATOM 2281 C CA . ALA A 1 276 ? -18.268 -5.664 66.646 1.00 90.12 276 ALA A CA 1
ATOM 2282 C C . ALA A 1 276 ? -16.912 -5.664 65.911 1.00 90.12 276 ALA A C 1
ATOM 2284 O O . ALA A 1 276 ? -15.904 -6.058 66.490 1.00 90.12 276 ALA A O 1
ATOM 2285 N N . ASP A 1 277 ? -16.877 -5.230 64.647 1.00 94.19 277 ASP A N 1
ATOM 2286 C CA . ASP A 1 277 ? -15.673 -5.164 63.809 1.00 94.19 277 ASP A CA 1
ATOM 2287 C C . ASP A 1 277 ? -15.641 -3.883 62.942 1.00 94.19 277 ASP A C 1
ATOM 2289 O O . ASP A 1 277 ? -15.859 -3.912 61.720 1.00 94.19 277 ASP A O 1
ATOM 2293 N N . PRO A 1 278 ? -15.355 -2.718 63.551 1.00 93.69 278 PRO A N 1
ATOM 2294 C CA . PRO A 1 278 ? -15.281 -1.449 62.828 1.00 93.69 278 PRO A CA 1
ATOM 2295 C C . PRO A 1 278 ? -14.114 -1.405 61.828 1.00 93.69 278 PRO A C 1
ATOM 2297 O O . PRO A 1 278 ? -14.195 -0.715 60.806 1.00 93.69 278 PRO A O 1
ATOM 2300 N N . VAL A 1 279 ? -13.035 -2.153 62.091 1.00 95.50 279 VAL A N 1
ATOM 2301 C CA . VAL A 1 279 ? -11.856 -2.226 61.216 1.00 95.50 279 VAL A CA 1
ATOM 2302 C C . VAL A 1 279 ? -12.193 -2.992 59.937 1.00 95.50 279 VAL A C 1
ATOM 2304 O O . VAL A 1 279 ? -11.898 -2.506 58.841 1.00 95.50 279 VAL A O 1
ATOM 2307 N N . GLY A 1 280 ? -12.859 -4.144 60.050 1.00 94.62 280 GLY A N 1
ATOM 2308 C CA . GLY A 1 280 ? -13.335 -4.928 58.913 1.00 94.62 280 GLY A CA 1
ATOM 2309 C C . GLY A 1 280 ? -14.327 -4.158 58.044 1.00 94.62 280 GLY A C 1
ATOM 2310 O O . GLY A 1 280 ? -14.184 -4.140 56.818 1.00 94.62 280 GLY A O 1
ATOM 2311 N N . TYR A 1 281 ? -15.266 -3.432 58.660 1.00 95.38 281 TYR A N 1
ATOM 2312 C CA . TYR A 1 281 ? -16.190 -2.553 57.935 1.00 95.38 281 TYR A CA 1
ATOM 2313 C C . TYR A 1 281 ? -15.464 -1.425 57.181 1.00 95.38 281 TYR A C 1
ATOM 2315 O O . TYR A 1 281 ? -15.718 -1.204 55.994 1.00 95.38 281 TYR A O 1
ATOM 2323 N N . SER A 1 282 ? -14.507 -0.749 57.828 1.00 95.69 282 SER A N 1
ATOM 2324 C CA . SER A 1 282 ? -13.682 0.291 57.192 1.00 95.69 282 SER A CA 1
ATOM 2325 C C . SER A 1 282 ? -12.873 -0.253 56.006 1.00 95.69 282 SER A C 1
ATOM 2327 O O . SER A 1 282 ? -12.838 0.350 54.930 1.00 95.69 282 SER A O 1
ATOM 2329 N N . LYS A 1 283 ? -12.283 -1.447 56.151 1.00 97.19 283 LYS A N 1
ATOM 2330 C CA . LYS A 1 283 ? -11.553 -2.127 55.072 1.00 97.19 283 LYS A CA 1
ATOM 2331 C C . LYS A 1 283 ? -12.458 -2.444 53.877 1.00 97.19 283 LYS A C 1
ATOM 2333 O O . LYS A 1 283 ? -12.056 -2.194 52.740 1.00 97.19 283 LYS A O 1
ATOM 2338 N N . ALA A 1 284 ? -13.673 -2.942 54.118 1.00 96.62 284 ALA A N 1
ATOM 2339 C CA . ALA A 1 284 ? -14.648 -3.215 53.061 1.00 96.62 284 ALA A CA 1
ATOM 2340 C C . ALA A 1 284 ? -15.070 -1.930 52.323 1.00 96.62 284 ALA A C 1
ATOM 2342 O O . ALA A 1 284 ? -15.130 -1.916 51.092 1.00 96.62 284 ALA A O 1
ATOM 2343 N N . LEU A 1 285 ? -15.291 -0.827 53.050 1.00 97.31 285 LEU A N 1
ATOM 2344 C CA . LEU A 1 285 ? -15.598 0.476 52.448 1.00 97.31 285 LEU A CA 1
ATOM 2345 C C . LEU A 1 285 ? -14.457 1.000 51.570 1.00 97.31 285 LEU A C 1
ATOM 2347 O O . LEU A 1 285 ? -14.711 1.507 50.476 1.00 97.31 285 LEU A O 1
ATOM 2351 N N . ASN A 1 286 ? -13.209 0.862 52.018 1.00 97.12 286 ASN A N 1
ATOM 2352 C CA . ASN A 1 286 ? -12.049 1.261 51.224 1.00 97.12 286 ASN A CA 1
ATOM 2353 C C . ASN A 1 286 ? -11.927 0.419 49.948 1.00 97.12 286 ASN A C 1
ATOM 2355 O O . ASN A 1 286 ? -11.720 0.982 48.876 1.00 97.12 286 ASN A O 1
ATOM 2359 N N . ALA A 1 287 ? -12.144 -0.899 50.030 1.00 96.94 287 ALA A N 1
ATOM 2360 C CA . ALA A 1 287 ? -12.162 -1.771 48.856 1.00 96.94 287 ALA A CA 1
ATOM 2361 C C . ALA A 1 287 ? -13.258 -1.369 47.851 1.00 96.94 287 ALA A C 1
ATOM 2363 O O . ALA A 1 287 ? -12.994 -1.296 46.650 1.00 96.94 287 ALA A O 1
ATOM 2364 N N . LEU A 1 288 ? -14.462 -1.035 48.334 1.00 97.81 288 LEU A N 1
ATOM 2365 C CA . LEU A 1 288 ? -15.546 -0.529 47.490 1.00 97.81 288 LEU A CA 1
ATOM 2366 C C . LEU A 1 288 ? -15.186 0.805 46.830 1.00 97.81 288 LEU A C 1
ATOM 2368 O O . LEU A 1 288 ? -15.421 0.978 45.634 1.00 97.81 288 LEU A O 1
ATOM 2372 N N . ARG A 1 289 ? -14.597 1.739 47.584 1.00 98.00 289 ARG A N 1
ATOM 2373 C CA . ARG A 1 289 ? -14.153 3.033 47.050 1.00 98.00 289 ARG A CA 1
ATOM 2374 C C . ARG A 1 289 ? -13.109 2.844 45.950 1.00 98.00 289 ARG A C 1
ATOM 2376 O O . ARG A 1 289 ? -13.261 3.423 44.880 1.00 98.00 289 ARG A O 1
ATOM 2383 N N . SER A 1 290 ? -12.103 2.000 46.177 1.00 97.31 290 SER A N 1
ATOM 2384 C CA . SER A 1 290 ? -11.082 1.682 45.172 1.00 97.31 290 SER A CA 1
ATOM 2385 C C . SER A 1 290 ? -11.677 1.019 43.927 1.00 97.31 290 SER A C 1
ATOM 2387 O O . SER A 1 290 ? -11.313 1.389 42.812 1.00 97.31 290 SER A O 1
ATOM 2389 N N . ALA A 1 291 ? -12.621 0.084 44.088 1.00 97.75 291 ALA A N 1
ATOM 2390 C CA . ALA A 1 291 ? -13.296 -0.557 42.958 1.00 97.75 291 ALA A CA 1
ATOM 2391 C C . ALA A 1 291 ? -14.127 0.444 42.134 1.00 97.75 291 ALA A C 1
ATOM 2393 O O . ALA A 1 291 ? -14.051 0.432 40.906 1.00 97.75 291 ALA A O 1
ATOM 2394 N N . LYS A 1 292 ? -14.879 1.337 42.798 1.00 98.12 292 LYS A N 1
ATOM 2395 C CA . LYS A 1 292 ? -15.671 2.386 42.133 1.00 98.12 292 LYS A CA 1
ATOM 2396 C C . LYS A 1 292 ? -14.791 3.407 41.417 1.00 98.12 292 LYS A C 1
ATOM 2398 O O . LYS A 1 292 ? -15.093 3.726 40.273 1.00 98.12 292 LYS A O 1
ATOM 2403 N N . SER A 1 293 ? -13.692 3.839 42.042 1.00 97.56 293 SER A N 1
ATOM 2404 C CA . SER A 1 293 ? -12.702 4.723 41.410 1.00 97.56 293 SER A CA 1
ATOM 2405 C C . SER A 1 293 ? -12.166 4.098 40.126 1.00 97.56 293 SER A C 1
ATOM 2407 O O . SER A 1 293 ? -12.310 4.684 39.063 1.00 97.56 293 SER A O 1
ATOM 2409 N N . LYS A 1 294 ? -11.675 2.851 40.186 1.00 97.00 294 LYS A N 1
ATOM 2410 C CA . LYS A 1 294 ? -11.150 2.152 39.004 1.00 97.00 294 LYS A CA 1
ATOM 2411 C C . LYS A 1 294 ? -12.179 2.050 37.872 1.00 97.00 294 LYS A C 1
ATOM 2413 O O . LYS A 1 294 ? -11.826 2.198 36.707 1.00 97.00 294 LYS A O 1
ATOM 2418 N N . TYR A 1 295 ? -13.441 1.769 38.199 1.00 97.19 295 TYR A N 1
ATOM 2419 C CA . TYR A 1 295 ? -14.513 1.720 37.204 1.00 97.19 295 TYR A CA 1
ATOM 2420 C C . TYR A 1 295 ? -14.762 3.097 36.560 1.00 97.19 295 TYR A C 1
ATOM 2422 O O . TYR A 1 295 ? -14.868 3.185 35.339 1.00 97.19 295 TYR A O 1
ATOM 2430 N N . GLN A 1 296 ? -14.804 4.169 37.358 1.00 97.38 296 GLN A N 1
ATOM 2431 C CA . GLN A 1 296 ? -14.970 5.544 36.869 1.00 97.38 296 GLN A CA 1
ATOM 2432 C C . GLN A 1 296 ? -13.787 6.017 36.015 1.00 97.38 296 GLN A C 1
ATOM 2434 O O . GLN A 1 296 ? -13.998 6.647 34.977 1.00 97.38 296 GLN A O 1
ATOM 2439 N N . ASP A 1 297 ? -12.559 5.673 36.405 1.00 97.19 297 ASP A N 1
ATOM 2440 C CA . ASP A 1 297 ? -11.349 5.999 35.646 1.00 97.19 297 ASP A CA 1
ATOM 2441 C C . ASP A 1 297 ? -11.391 5.342 34.256 1.00 97.19 297 ASP A C 1
ATOM 2443 O O . ASP A 1 297 ? -11.112 5.988 33.246 1.00 97.19 297 ASP A O 1
ATOM 2447 N N . LEU A 1 298 ? -11.827 4.077 34.179 1.00 97.12 298 LEU A N 1
ATOM 2448 C CA . LEU A 1 298 ? -12.008 3.366 32.910 1.00 97.12 298 LEU A CA 1
ATOM 2449 C C . LEU A 1 298 ? -13.109 3.980 32.034 1.00 97.12 298 LEU A C 1
ATOM 2451 O O . LEU A 1 298 ? -12.910 4.103 30.827 1.00 97.12 298 LEU A O 1
ATOM 2455 N N . GLN A 1 299 ? -14.244 4.387 32.615 1.00 97.19 299 GLN A N 1
ATOM 2456 C CA . GLN A 1 299 ? -15.315 5.060 31.862 1.00 97.19 299 GLN A CA 1
ATOM 2457 C C . GLN A 1 299 ? -14.856 6.408 31.299 1.00 97.19 299 GLN A C 1
ATOM 2459 O O . GLN A 1 299 ? -15.165 6.744 30.152 1.00 97.19 299 GLN A O 1
ATOM 2464 N N . THR A 1 300 ? -14.106 7.173 32.094 1.00 97.31 300 THR A N 1
ATOM 2465 C CA . THR A 1 300 ? -13.519 8.447 31.663 1.00 97.31 300 THR A CA 1
ATOM 2466 C C . THR A 1 300 ? -12.543 8.214 30.514 1.00 97.31 300 THR A C 1
ATOM 2468 O O . THR A 1 300 ? -12.686 8.832 29.462 1.00 97.31 300 THR A O 1
ATOM 2471 N N . ALA A 1 301 ? -11.628 7.249 30.658 1.00 95.38 301 ALA A N 1
ATOM 2472 C CA . ALA A 1 301 ? -10.654 6.914 29.624 1.00 95.38 301 ALA A CA 1
ATOM 2473 C C . ALA A 1 301 ? -11.306 6.438 28.311 1.00 95.38 301 ALA A C 1
ATOM 2475 O O . ALA A 1 301 ? -10.867 6.838 27.233 1.00 95.38 301 ALA A O 1
ATOM 2476 N N . GLU A 1 302 ? -12.360 5.615 28.372 1.00 96.75 302 GLU A N 1
ATOM 2477 C CA . GLU A 1 302 ? -13.127 5.203 27.186 1.00 96.75 302 GLU A CA 1
ATOM 2478 C C . GLU A 1 302 ? -13.797 6.409 26.509 1.00 96.75 302 GLU A C 1
ATOM 2480 O O . GLU A 1 302 ? -13.716 6.572 25.289 1.00 96.75 302 GLU A O 1
ATOM 2485 N N . THR A 1 303 ? -14.425 7.284 27.298 1.00 95.19 303 THR A N 1
ATOM 2486 C CA . THR A 1 303 ? -15.119 8.476 26.791 1.00 95.19 303 THR A CA 1
ATOM 2487 C C . THR A 1 303 ? -14.146 9.437 26.113 1.00 95.19 303 THR A C 1
ATOM 2489 O O . THR A 1 303 ? -14.404 9.893 24.998 1.00 95.19 303 THR A O 1
ATOM 2492 N N . GLU A 1 304 ? -13.006 9.716 26.747 1.00 95.38 304 GLU A N 1
ATOM 2493 C CA . GLU A 1 304 ? -11.942 10.548 26.184 1.00 95.38 304 GLU A CA 1
ATOM 2494 C C . GLU A 1 304 ? -11.357 9.930 24.914 1.00 95.38 304 GLU A C 1
ATOM 2496 O O . GLU A 1 304 ? -11.174 10.628 23.916 1.00 95.38 304 GLU A O 1
ATOM 2501 N N . PHE A 1 305 ? -11.112 8.615 24.908 1.00 93.56 305 PHE A N 1
ATOM 2502 C CA . PHE A 1 305 ? -10.658 7.899 23.719 1.00 93.56 305 PHE A CA 1
ATOM 2503 C C . PHE A 1 305 ? -11.636 8.078 22.551 1.00 93.56 305 PHE A C 1
ATOM 2505 O O . PHE A 1 305 ? -11.229 8.517 21.473 1.00 93.56 305 PHE A O 1
ATOM 2512 N N . LEU A 1 306 ? -12.928 7.807 22.761 1.00 92.44 306 LEU A N 1
ATOM 2513 C CA . LEU A 1 306 ? -13.956 7.938 21.724 1.00 92.44 306 LEU A CA 1
ATOM 2514 C C . LEU A 1 306 ? -14.126 9.385 21.253 1.00 92.44 306 LEU A C 1
ATOM 2516 O O . LEU A 1 306 ? -14.281 9.635 20.054 1.00 92.44 306 LEU A O 1
ATOM 2520 N N . HIS A 1 307 ? -14.060 10.346 22.175 1.0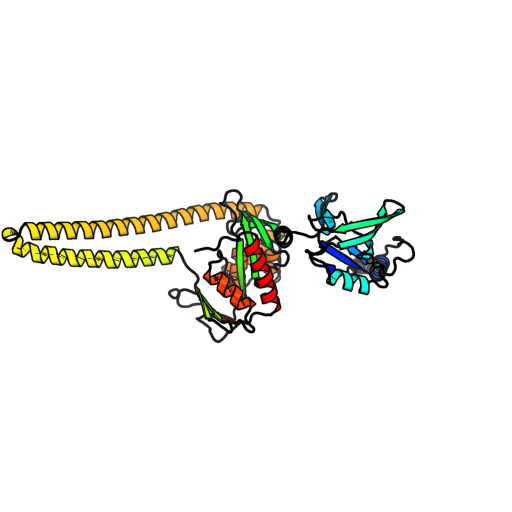0 93.44 307 HIS A N 1
ATOM 2521 C CA . HIS A 1 307 ? -14.105 11.765 21.847 1.00 93.44 307 HIS A CA 1
ATOM 2522 C C . HIS A 1 307 ? -12.923 12.174 20.963 1.00 93.44 307 HIS A C 1
ATOM 2524 O O . HIS A 1 307 ? -13.120 12.794 19.917 1.00 93.44 307 HIS A O 1
ATOM 2530 N N . ASN A 1 308 ? -11.710 11.760 21.331 1.00 90.25 308 ASN A N 1
ATOM 2531 C CA . ASN A 1 308 ? -10.492 12.031 20.574 1.00 90.25 308 ASN A CA 1
ATOM 2532 C C . ASN A 1 308 ? -10.517 11.378 19.187 1.00 90.25 308 ASN A C 1
ATOM 2534 O O . ASN A 1 308 ? -10.128 12.015 18.208 1.00 90.25 308 ASN A O 1
ATOM 2538 N N . VAL A 1 309 ? -11.001 10.135 19.077 1.00 84.06 309 VAL A N 1
ATOM 2539 C CA . VAL A 1 309 ? -11.194 9.457 17.783 1.00 84.06 309 VAL A CA 1
ATOM 2540 C C . VAL A 1 309 ? -12.147 10.262 16.901 1.00 84.06 309 VAL A C 1
ATOM 2542 O O . VAL A 1 309 ? -11.819 10.545 15.750 1.00 84.06 309 VAL A O 1
ATOM 2545 N N . LYS A 1 310 ? -13.291 10.697 17.446 1.00 89.12 310 LYS A N 1
ATOM 2546 C CA . LYS A 1 310 ? -14.281 11.491 16.707 1.00 89.12 310 LYS A CA 1
ATOM 2547 C C . LYS A 1 310 ? -13.724 12.845 16.263 1.00 89.12 310 LYS A C 1
ATOM 2549 O O . LYS A 1 310 ? -13.893 13.213 15.104 1.00 89.12 310 LYS A O 1
ATOM 2554 N N . GLN A 1 311 ? -13.058 13.578 17.156 1.00 90.44 311 GLN A N 1
ATOM 2555 C CA . GLN A 1 311 ? -12.463 14.875 16.823 1.00 90.44 311 GLN A CA 1
ATOM 2556 C C . GLN A 1 311 ? -11.399 14.747 15.729 1.00 90.44 311 GLN A C 1
ATOM 2558 O O . GLN A 1 311 ? -11.427 15.504 14.761 1.00 90.44 311 GLN A O 1
ATOM 2563 N N . LYS A 1 312 ? -10.494 13.767 15.843 1.00 83.12 312 LYS A N 1
ATOM 2564 C CA . LYS A 1 312 ? -9.463 13.515 14.826 1.00 83.12 312 LYS A CA 1
ATOM 2565 C C . LYS A 1 312 ? -10.068 13.113 13.483 1.00 83.12 312 LYS A C 1
ATOM 2567 O O . LYS A 1 312 ? -9.574 13.553 12.449 1.00 83.12 312 LYS A O 1
ATOM 2572 N N . ALA A 1 313 ? -11.125 12.299 13.488 1.00 80.38 313 ALA A N 1
ATOM 2573 C CA . ALA A 1 313 ? -11.834 11.921 12.269 1.00 80.38 313 ALA A CA 1
ATOM 2574 C C . ALA A 1 313 ? -12.476 13.138 11.585 1.00 80.38 313 ALA A C 1
ATOM 2576 O O . ALA A 1 313 ? -12.354 13.288 10.373 1.00 80.38 313 ALA A O 1
ATOM 2577 N N . GLU A 1 314 ? -13.095 14.036 12.353 1.00 85.81 314 GLU A N 1
ATOM 2578 C CA . GLU A 1 314 ? -13.697 15.260 11.816 1.00 85.81 314 GLU A CA 1
ATOM 2579 C C . GLU A 1 314 ? -12.641 16.227 11.266 1.00 85.81 314 GLU A C 1
ATOM 2581 O O . GLU A 1 314 ? -12.788 16.730 10.154 1.00 85.81 314 GLU A O 1
ATOM 2586 N N . GLN A 1 315 ? -11.543 16.439 11.997 1.00 83.81 315 GLN A N 1
ATOM 2587 C CA . GLN A 1 315 ? -10.419 17.253 11.524 1.00 83.81 315 GLN A CA 1
ATOM 2588 C C . GLN A 1 315 ? -9.845 16.705 10.214 1.00 83.81 315 GLN A C 1
ATOM 2590 O O . GLN A 1 315 ? -9.694 17.457 9.252 1.00 83.81 315 GLN A O 1
ATOM 2595 N N . ARG A 1 316 ? -9.603 15.387 10.147 1.00 76.50 316 ARG A N 1
ATOM 2596 C CA . ARG A 1 316 ? -9.141 14.725 8.921 1.00 76.50 316 ARG A CA 1
ATOM 2597 C C . ARG A 1 316 ? -10.139 14.922 7.785 1.00 76.50 316 ARG A C 1
ATOM 2599 O O . ARG A 1 316 ? -9.742 15.328 6.707 1.00 76.50 316 ARG A O 1
ATOM 2606 N N . ASN A 1 317 ? -11.432 14.718 8.031 1.00 80.62 317 ASN A N 1
ATOM 2607 C CA . ASN A 1 317 ? -12.476 14.905 7.023 1.00 80.62 317 ASN A CA 1
ATOM 2608 C C . ASN A 1 317 ? -12.495 16.336 6.456 1.00 80.62 317 ASN A C 1
ATOM 2610 O O . ASN A 1 317 ? -12.635 16.532 5.250 1.00 80.62 317 ASN A O 1
ATOM 2614 N N . GLN A 1 318 ? -12.336 17.351 7.308 1.00 85.88 318 GLN A N 1
ATOM 2615 C CA . GLN A 1 318 ? -12.272 18.748 6.871 1.00 85.88 318 GLN A CA 1
ATOM 2616 C C . GLN A 1 318 ? -11.029 19.029 6.018 1.00 85.88 318 GLN A C 1
ATOM 2618 O O . GLN A 1 318 ? -11.130 19.692 4.982 1.00 85.88 318 GLN A O 1
ATOM 2623 N N . GLU A 1 319 ? -9.874 18.498 6.417 1.00 83.94 319 GLU A N 1
ATOM 2624 C CA . GLU A 1 319 ? -8.626 18.617 5.663 1.00 83.94 319 GLU A CA 1
ATOM 2625 C C . GLU A 1 319 ? -8.706 17.889 4.314 1.00 83.94 319 GLU A C 1
ATOM 2627 O O . GLU A 1 319 ? -8.437 18.494 3.275 1.00 83.94 319 GLU A O 1
ATOM 2632 N N . THR A 1 320 ? -9.195 16.646 4.302 1.00 79.75 320 THR A N 1
ATOM 2633 C CA . THR A 1 320 ? -9.432 15.866 3.084 1.00 79.75 320 THR A CA 1
ATOM 2634 C C . THR A 1 320 ? -10.375 16.613 2.146 1.00 79.75 320 THR A C 1
ATOM 2636 O O . THR A 1 320 ? -10.038 16.796 0.984 1.00 79.75 320 THR A O 1
ATOM 2639 N N . LYS A 1 321 ? -11.508 17.156 2.618 1.00 84.25 321 LYS A N 1
ATOM 2640 C CA . LYS A 1 321 ? -12.422 17.958 1.776 1.00 84.25 321 LYS A CA 1
ATOM 2641 C C . LYS A 1 321 ? -11.732 19.159 1.131 1.00 84.25 321 LYS A C 1
ATOM 2643 O O . LYS A 1 321 ? -11.951 19.442 -0.048 1.00 84.25 321 LYS A O 1
ATOM 2648 N N . LYS A 1 322 ? -10.902 19.876 1.894 1.00 86.94 322 LYS A N 1
ATOM 2649 C CA . LYS A 1 322 ? -10.129 21.014 1.382 1.00 86.94 322 LYS A CA 1
ATOM 2650 C C . LYS A 1 322 ? -9.141 20.564 0.301 1.00 86.94 322 LYS A C 1
ATOM 2652 O O . LYS A 1 322 ? -9.075 21.193 -0.755 1.00 86.94 322 LYS A O 1
ATOM 2657 N N . ASN A 1 323 ? -8.419 19.475 0.550 1.00 83.31 323 ASN A N 1
ATOM 2658 C CA . ASN A 1 323 ? -7.424 18.928 -0.368 1.00 83.31 323 ASN A CA 1
ATOM 2659 C C . ASN A 1 323 ? -8.061 18.361 -1.641 1.00 83.31 323 ASN A C 1
ATOM 2661 O O . ASN A 1 323 ? -7.600 18.691 -2.730 1.00 83.31 323 ASN A O 1
ATOM 2665 N N . VAL A 1 324 ? -9.157 17.600 -1.517 1.00 85.38 324 VAL A N 1
ATOM 2666 C CA . VAL A 1 324 ? -9.975 17.092 -2.633 1.00 85.38 324 VAL A CA 1
ATOM 2667 C C . VAL A 1 324 ? -10.398 18.244 -3.527 1.00 85.38 324 VAL A C 1
ATOM 2669 O O . VAL A 1 324 ? -10.166 18.198 -4.729 1.00 85.38 324 VAL A O 1
ATOM 2672 N N . LYS A 1 325 ? -10.980 19.306 -2.952 1.00 87.38 325 LYS A N 1
ATOM 2673 C CA . LYS A 1 325 ? -11.432 20.465 -3.728 1.00 87.38 325 LYS A CA 1
ATOM 2674 C C . LYS A 1 325 ? -10.273 21.124 -4.475 1.00 87.38 325 LYS A C 1
ATOM 2676 O O . LYS A 1 325 ? -10.412 21.435 -5.654 1.00 87.38 325 LYS A O 1
ATOM 2681 N N . GLY A 1 326 ? -9.144 21.344 -3.800 1.00 85.31 326 GLY A N 1
ATOM 2682 C CA . GLY A 1 326 ? -7.958 21.933 -4.424 1.00 85.31 326 GLY A CA 1
ATOM 2683 C C . GLY A 1 326 ? -7.408 21.071 -5.562 1.00 85.31 326 GLY A C 1
ATOM 2684 O O . GLY A 1 326 ? -7.132 21.586 -6.641 1.00 85.31 326 GLY A O 1
ATOM 2685 N N . PHE A 1 327 ? -7.308 19.761 -5.338 1.00 86.12 327 PHE A N 1
ATOM 2686 C CA . PHE A 1 327 ? -6.867 18.797 -6.339 1.00 86.12 327 PHE A CA 1
ATOM 2687 C C . PHE A 1 327 ? -7.825 18.732 -7.536 1.00 86.12 327 PHE A C 1
ATOM 2689 O O . PHE A 1 327 ? -7.390 18.924 -8.665 1.00 86.12 327 PHE A O 1
ATOM 2696 N N . TYR A 1 328 ? -9.125 18.559 -7.303 1.00 88.25 328 TYR A N 1
ATOM 2697 C CA . TYR A 1 328 ? -10.139 18.470 -8.357 1.00 88.25 328 TYR A CA 1
ATOM 2698 C C . TYR A 1 328 ? -10.144 19.706 -9.269 1.00 88.25 328 TYR A C 1
ATOM 2700 O O . TYR A 1 328 ? -10.215 19.592 -10.491 1.00 88.25 328 TYR A O 1
ATOM 2708 N N . LEU A 1 329 ? -10.005 20.905 -8.695 1.00 88.81 329 LEU A N 1
ATOM 2709 C CA . LEU A 1 329 ? -9.937 22.143 -9.476 1.00 88.81 329 LEU A CA 1
ATOM 2710 C C . LEU A 1 329 ? -8.653 22.266 -10.310 1.00 88.81 329 LEU A C 1
ATOM 2712 O O . LEU A 1 329 ? -8.666 22.974 -11.314 1.00 88.81 329 LEU A O 1
ATOM 2716 N N . SER A 1 330 ? -7.572 21.585 -9.918 1.00 86.31 330 SER A N 1
ATOM 2717 C CA . SER A 1 330 ? -6.300 21.586 -10.655 1.00 86.31 330 SER A CA 1
ATOM 2718 C C . SER A 1 330 ? -6.253 20.616 -11.839 1.00 86.31 330 SER A C 1
ATOM 2720 O O . SER A 1 330 ? -5.330 20.696 -12.643 1.00 86.31 330 SER A O 1
ATOM 2722 N N . LEU A 1 331 ? -7.227 19.710 -11.949 1.00 85.69 331 LEU A N 1
ATOM 2723 C CA . LEU A 1 331 ? -7.281 18.712 -13.013 1.00 85.69 331 LEU A CA 1
ATOM 2724 C C . LEU A 1 331 ? -7.755 19.291 -14.349 1.00 85.69 331 LEU A C 1
ATOM 2726 O O . LEU A 1 331 ? -8.477 20.296 -14.393 1.00 85.69 331 LEU A O 1
ATOM 2730 N N . SER A 1 332 ? -7.378 18.606 -15.432 1.00 89.31 332 SER A N 1
ATOM 2731 C CA . SER A 1 332 ? -7.924 18.865 -16.762 1.00 89.31 332 SER A CA 1
ATOM 2732 C C . SER A 1 332 ? -9.430 18.567 -16.810 1.00 89.31 332 SER A C 1
ATOM 2734 O O . SER A 1 332 ? -9.995 17.934 -15.915 1.00 89.31 332 SER A O 1
ATOM 2736 N N . GLU A 1 333 ? -10.112 19.053 -17.847 1.00 92.06 333 GLU A N 1
ATOM 2737 C CA . GLU A 1 333 ? -11.543 18.786 -18.024 1.00 92.06 333 GLU A CA 1
ATOM 2738 C C . GLU A 1 333 ? -11.832 17.291 -18.231 1.00 92.06 333 GLU A C 1
ATOM 2740 O O . GLU A 1 333 ? -12.759 16.763 -17.615 1.00 92.06 333 GLU A O 1
ATOM 2745 N N . ASP A 1 334 ? -10.991 16.602 -19.005 1.00 89.44 334 ASP A N 1
ATOM 2746 C CA . ASP A 1 334 ? -11.118 15.165 -19.257 1.00 89.44 334 ASP A CA 1
ATOM 2747 C C . ASP A 1 334 ? -10.908 14.340 -17.977 1.00 89.44 334 ASP A C 1
ATOM 2749 O O . ASP A 1 334 ? -11.709 13.452 -17.677 1.00 89.44 334 ASP A O 1
ATOM 2753 N N . ASP A 1 335 ? -9.897 14.680 -17.167 1.00 88.38 335 ASP A N 1
ATOM 2754 C CA . ASP A 1 335 ? -9.644 14.002 -15.887 1.00 88.38 335 ASP A CA 1
ATOM 2755 C C . ASP A 1 335 ? -10.807 14.193 -14.906 1.00 88.38 335 ASP A C 1
ATOM 2757 O O . ASP A 1 335 ? -11.221 13.247 -14.233 1.00 88.38 335 ASP A O 1
ATOM 2761 N N . ARG A 1 336 ? -11.370 15.409 -14.828 1.00 91.88 336 ARG A N 1
ATOM 2762 C CA . ARG A 1 336 ? -12.545 15.676 -13.983 1.00 91.88 336 ARG A CA 1
ATOM 2763 C C . ARG A 1 336 ? -13.740 14.836 -14.408 1.00 91.88 336 ARG A C 1
ATOM 2765 O O . ARG A 1 336 ? -14.389 14.251 -13.550 1.00 91.88 336 ARG A O 1
ATOM 2772 N N . LYS A 1 337 ? -13.989 14.717 -15.713 1.00 92.25 337 LYS A N 1
ATOM 2773 C CA . LYS A 1 337 ? -15.084 13.899 -16.242 1.00 92.25 337 LYS A CA 1
ATOM 2774 C C . LYS A 1 337 ? -14.934 12.422 -15.863 1.00 92.25 337 LYS A C 1
ATOM 2776 O O . LYS A 1 337 ? -15.918 11.797 -15.478 1.00 92.25 337 LYS A O 1
ATOM 2781 N N . MET A 1 338 ? -13.720 11.873 -15.937 1.00 91.50 338 MET A N 1
ATOM 2782 C CA . MET A 1 338 ? -13.446 10.494 -15.507 1.00 91.50 338 MET A CA 1
ATOM 2783 C C . MET A 1 338 ? -13.642 10.302 -13.998 1.00 91.50 338 MET A C 1
ATOM 2785 O O . MET A 1 338 ? -14.145 9.265 -13.565 1.00 91.50 338 MET A O 1
ATOM 2789 N N . LEU A 1 339 ? -13.273 11.299 -13.187 1.00 89.81 339 LEU A N 1
ATOM 2790 C CA . LEU A 1 339 ? -13.538 11.269 -11.749 1.00 89.81 339 LEU A CA 1
ATOM 2791 C C . LEU A 1 339 ? -15.029 11.338 -11.430 1.00 89.81 339 LEU A C 1
ATOM 2793 O O . LEU A 1 339 ? -15.488 10.585 -10.576 1.00 89.81 339 LEU A O 1
ATOM 2797 N N . ASP A 1 340 ? -15.777 12.207 -12.106 1.00 91.56 340 ASP A N 1
ATOM 2798 C CA . ASP A 1 340 ? -17.223 12.322 -11.923 1.00 91.56 340 ASP A CA 1
ATOM 2799 C C . ASP A 1 340 ? -17.916 10.998 -12.290 1.00 91.56 340 ASP A C 1
ATOM 2801 O O . ASP A 1 340 ? -18.740 10.504 -11.523 1.00 91.56 340 ASP A O 1
ATOM 2805 N N . GLU A 1 341 ? -17.505 10.357 -13.392 1.00 92.25 341 GLU A N 1
ATOM 2806 C CA . GLU A 1 341 ? -17.991 9.028 -13.785 1.00 92.25 341 GLU A CA 1
ATOM 2807 C C . GLU A 1 341 ? -17.695 7.960 -12.718 1.00 92.25 341 GLU A C 1
ATOM 2809 O O . GLU A 1 341 ? -18.589 7.199 -12.340 1.00 92.25 341 GLU A O 1
ATOM 2814 N N . LEU A 1 342 ? -16.465 7.920 -12.186 1.00 91.31 342 LEU A N 1
ATOM 2815 C CA . LEU A 1 342 ? -16.102 7.000 -11.106 1.00 91.31 342 LEU A CA 1
ATOM 2816 C C . LEU A 1 342 ? -16.979 7.228 -9.866 1.00 91.31 342 LEU A C 1
ATOM 2818 O O . LEU A 1 342 ? -17.505 6.268 -9.300 1.00 91.31 342 LEU A O 1
ATOM 2822 N N . MET A 1 343 ? -17.152 8.483 -9.449 1.00 89.94 343 MET A N 1
ATOM 2823 C CA . MET A 1 343 ? -17.953 8.834 -8.275 1.00 89.94 343 MET A CA 1
ATOM 2824 C C . MET A 1 343 ? -19.432 8.479 -8.464 1.00 89.94 343 MET A C 1
ATOM 2826 O O . MET A 1 343 ? -20.060 7.966 -7.537 1.00 89.94 343 MET A O 1
ATOM 2830 N N . ASP A 1 344 ? -19.980 8.687 -9.660 1.00 92.25 344 ASP A N 1
ATOM 2831 C CA . ASP A 1 344 ? -21.348 8.303 -10.006 1.00 92.25 344 ASP A CA 1
ATOM 2832 C C . ASP A 1 344 ? -21.557 6.786 -9.935 1.00 92.25 344 ASP A C 1
ATOM 2834 O O . ASP A 1 344 ? -22.543 6.331 -9.349 1.00 92.25 344 ASP A O 1
ATOM 2838 N N . CYS A 1 345 ? -20.620 5.995 -10.467 1.00 89.31 345 CYS A N 1
ATOM 2839 C CA . CYS A 1 345 ? -20.639 4.535 -10.339 1.00 89.31 345 CYS A CA 1
ATOM 2840 C C . CYS A 1 345 ? -20.584 4.099 -8.869 1.00 89.31 345 CYS A C 1
ATOM 2842 O O . CYS A 1 345 ? -21.412 3.299 -8.433 1.00 89.31 345 CYS A O 1
ATOM 2844 N N . MET A 1 346 ? -19.681 4.680 -8.073 1.00 85.56 346 MET A N 1
ATOM 2845 C CA . MET A 1 346 ? -19.573 4.375 -6.642 1.00 85.56 346 MET A CA 1
ATOM 2846 C C . MET A 1 346 ? -20.864 4.690 -5.879 1.00 85.56 346 MET A C 1
ATOM 2848 O O . MET A 1 346 ? -21.295 3.888 -5.052 1.00 85.56 346 MET A O 1
ATOM 2852 N N . ASN A 1 347 ? -21.509 5.822 -6.176 1.00 84.88 347 ASN A N 1
ATOM 2853 C CA . ASN A 1 347 ? -22.779 6.211 -5.558 1.00 84.88 347 ASN A CA 1
ATOM 2854 C C . ASN A 1 347 ? -23.921 5.240 -5.895 1.00 84.88 347 ASN A C 1
ATOM 2856 O O . ASN A 1 347 ? -24.827 5.053 -5.083 1.00 84.88 347 ASN A O 1
ATOM 2860 N N . ARG A 1 348 ? -23.875 4.613 -7.076 1.00 87.75 348 ARG A N 1
ATOM 2861 C CA . ARG A 1 348 ? -24.821 3.567 -7.495 1.00 87.75 348 ARG A CA 1
ATOM 2862 C C . ARG A 1 348 ? -24.411 2.157 -7.059 1.00 87.75 348 ARG A C 1
ATOM 2864 O O . ARG A 1 348 ? -25.178 1.227 -7.283 1.00 87.75 348 ARG A O 1
ATOM 2871 N N . LEU A 1 349 ? -23.251 2.000 -6.410 1.00 84.00 349 LEU A N 1
ATOM 2872 C CA . LEU A 1 349 ? -22.628 0.705 -6.096 1.00 84.00 349 LEU A CA 1
ATOM 2873 C C . LEU A 1 349 ? -22.400 -0.161 -7.347 1.00 84.00 349 LEU A C 1
ATOM 2875 O O . LEU A 1 349 ? -22.495 -1.386 -7.302 1.00 84.00 349 LEU A O 1
ATOM 2879 N N . GLU A 1 350 ? -22.091 0.486 -8.465 1.00 86.50 350 GLU A N 1
ATOM 2880 C CA . GLU A 1 350 ? -21.787 -0.147 -9.744 1.00 86.50 350 GLU A CA 1
ATOM 2881 C C . GLU A 1 350 ? -20.277 -0.149 -9.993 1.00 86.50 350 GLU A C 1
ATOM 2883 O O . GLU A 1 350 ? -19.550 0.750 -9.561 1.00 86.50 350 GLU A O 1
ATOM 2888 N N . ALA A 1 351 ? -19.799 -1.147 -10.736 1.00 81.50 351 ALA A N 1
ATOM 2889 C CA . ALA A 1 351 ? -18.424 -1.159 -11.212 1.00 81.50 351 ALA A CA 1
ATOM 2890 C C . ALA A 1 351 ? -18.209 -0.031 -12.234 1.00 81.50 351 ALA A C 1
ATOM 2892 O O . ALA A 1 351 ? -18.999 0.133 -13.167 1.00 81.50 351 ALA A O 1
ATOM 2893 N N . ALA A 1 352 ? -17.124 0.726 -12.076 1.00 88.88 352 ALA A N 1
ATOM 2894 C CA . ALA A 1 352 ? -16.731 1.719 -13.072 1.00 88.88 352 ALA A CA 1
ATOM 2895 C C . ALA A 1 352 ? -16.181 1.043 -14.347 1.00 88.88 352 ALA A C 1
ATOM 2897 O O . ALA A 1 352 ? -15.705 -0.098 -14.279 1.00 88.88 352 ALA A O 1
ATOM 2898 N N . PRO A 1 353 ? -16.206 1.729 -15.507 1.00 90.38 353 PRO A N 1
ATOM 2899 C CA . PRO A 1 353 ? -15.616 1.206 -16.734 1.00 90.38 353 PRO A CA 1
ATOM 2900 C C . PRO A 1 353 ? -14.129 0.874 -16.566 1.00 90.38 353 PRO A C 1
ATOM 2902 O O . PRO A 1 353 ? -13.364 1.651 -15.992 1.00 90.38 353 PRO A O 1
ATOM 2905 N N . GLU A 1 354 ? -13.701 -0.258 -17.128 1.00 86.94 354 GLU A N 1
ATOM 2906 C CA . GLU A 1 354 ? -12.316 -0.737 -17.020 1.00 86.94 354 GLU A CA 1
ATOM 2907 C C . GLU A 1 354 ? -11.303 0.278 -17.565 1.00 86.94 354 GLU A C 1
ATOM 2909 O O . GLU A 1 354 ? -10.253 0.485 -16.968 1.00 86.94 354 GLU A O 1
ATOM 2914 N N . SER A 1 355 ? -11.626 0.960 -18.665 1.00 86.00 355 SER A N 1
ATOM 2915 C CA . SER A 1 355 ? -10.775 2.010 -19.233 1.00 86.00 355 SER A CA 1
ATOM 2916 C C . SER A 1 355 ? -10.570 3.181 -18.272 1.00 86.00 355 SER A C 1
ATOM 2918 O O . SER A 1 355 ? -9.459 3.697 -18.171 1.00 86.00 355 SER A O 1
ATOM 2920 N N . THR A 1 356 ? -11.621 3.573 -17.545 1.00 89.12 356 THR A N 1
ATOM 2921 C CA . THR A 1 356 ? -11.580 4.649 -16.547 1.00 89.12 356 THR A CA 1
ATOM 2922 C C . THR A 1 356 ? -10.726 4.220 -15.354 1.00 89.12 356 THR A C 1
ATOM 2924 O O . THR A 1 356 ? -9.841 4.962 -14.931 1.00 89.12 356 THR A O 1
ATOM 2927 N N . LEU A 1 357 ? -10.905 2.987 -14.864 1.00 87.62 357 LEU A N 1
ATOM 2928 C CA . LEU A 1 357 ? -10.082 2.432 -13.784 1.00 87.62 357 LEU A CA 1
ATOM 2929 C C . LEU A 1 357 ? -8.608 2.324 -14.183 1.00 87.62 357 LEU A C 1
ATOM 2931 O O . LEU A 1 357 ? -7.755 2.829 -13.462 1.00 87.62 357 LEU A O 1
ATOM 2935 N N . GLN A 1 358 ? -8.296 1.760 -15.351 1.00 83.12 358 GLN A N 1
ATOM 2936 C CA . GLN A 1 358 ? -6.917 1.640 -15.835 1.00 83.12 358 GLN A CA 1
ATOM 2937 C C . GLN A 1 358 ? -6.247 2.999 -16.027 1.00 83.12 358 GLN A C 1
ATOM 2939 O O . GLN A 1 358 ? -5.064 3.147 -15.716 1.00 83.12 358 GLN A O 1
ATOM 2944 N N . TYR A 1 359 ? -6.979 3.995 -16.531 1.00 84.56 359 TYR A N 1
ATOM 2945 C CA . TYR A 1 359 ? -6.458 5.350 -16.671 1.00 84.56 359 TYR A CA 1
ATOM 2946 C C . TYR A 1 359 ? -6.110 5.953 -15.306 1.00 84.56 359 TYR A C 1
ATOM 2948 O O . TYR A 1 359 ? -4.975 6.378 -15.094 1.00 84.56 359 TYR A O 1
ATOM 2956 N N . LEU A 1 360 ? -7.050 5.924 -14.355 1.00 84.69 360 LEU A N 1
ATOM 2957 C CA . LEU A 1 360 ? -6.850 6.476 -13.013 1.00 84.69 360 LEU A CA 1
ATOM 2958 C C . LEU A 1 360 ? -5.773 5.711 -12.227 1.00 84.69 360 LEU A C 1
ATOM 2960 O O . LEU A 1 360 ? -4.999 6.323 -11.495 1.00 84.69 360 LEU A O 1
ATOM 2964 N N . GLU A 1 361 ? -5.654 4.397 -12.424 1.00 80.81 361 GLU A N 1
ATOM 2965 C CA . GLU A 1 361 ? -4.594 3.557 -11.852 1.00 80.81 361 GLU A CA 1
ATOM 2966 C C . GLU A 1 361 ? -3.211 3.908 -12.392 1.00 80.81 361 GLU A C 1
ATOM 2968 O O . GLU A 1 361 ? -2.263 4.018 -11.611 1.00 80.81 361 GLU A O 1
ATOM 2973 N N . ARG A 1 362 ? -3.089 4.095 -13.713 1.00 74.81 362 ARG A N 1
ATOM 2974 C CA . ARG A 1 362 ? -1.835 4.500 -14.367 1.00 74.81 362 ARG A CA 1
ATOM 2975 C C . ARG A 1 362 ? -1.442 5.920 -13.985 1.00 74.81 362 ARG A C 1
ATOM 2977 O O . ARG A 1 362 ? -0.282 6.158 -13.679 1.00 74.81 362 ARG A O 1
ATOM 2984 N N . GLY A 1 363 ? -2.413 6.830 -13.928 1.00 73.62 363 GLY A N 1
ATOM 2985 C CA . GLY A 1 363 ? -2.229 8.185 -13.406 1.00 73.62 363 GLY A CA 1
ATOM 2986 C C . GLY A 1 363 ? -2.049 8.236 -11.885 1.00 73.62 363 GLY A C 1
ATOM 2987 O O . GLY A 1 363 ? -1.801 9.308 -11.342 1.00 73.62 363 GLY A O 1
ATOM 2988 N N . ARG A 1 364 ? -2.195 7.093 -11.193 1.00 72.94 364 ARG A N 1
ATOM 2989 C CA . ARG A 1 364 ? -2.167 6.926 -9.729 1.00 72.94 364 ARG A CA 1
ATOM 2990 C C . ARG A 1 364 ? -3.020 7.960 -8.988 1.00 72.94 364 ARG A C 1
ATOM 2992 O O . ARG A 1 364 ? -2.664 8.426 -7.904 1.00 72.94 364 ARG A O 1
ATOM 2999 N N . LEU A 1 365 ? -4.160 8.307 -9.573 1.00 72.56 365 LEU A N 1
ATOM 3000 C CA . LEU A 1 365 ? -5.125 9.239 -9.009 1.00 72.56 365 LEU A CA 1
ATOM 3001 C C . LEU A 1 365 ? -6.152 8.468 -8.178 1.00 72.56 365 LEU A C 1
ATOM 3003 O O . LEU A 1 365 ? -6.468 7.321 -8.485 1.00 72.56 365 LEU A O 1
ATOM 3007 N N . VAL A 1 366 ? -6.691 9.108 -7.133 1.00 76.31 366 VAL A N 1
ATOM 3008 C CA . VAL A 1 366 ? -7.874 8.629 -6.385 1.00 76.31 366 VAL A CA 1
ATOM 3009 C C . VAL A 1 366 ? -7.814 7.148 -5.967 1.00 76.31 366 VAL A C 1
ATOM 3011 O O . VAL A 1 366 ? -8.753 6.374 -6.158 1.00 76.31 366 VAL A O 1
ATOM 3014 N N . ARG A 1 367 ? -6.675 6.744 -5.382 1.00 78.25 367 ARG A N 1
ATOM 3015 C CA . ARG A 1 367 ? -6.335 5.346 -5.049 1.00 78.25 367 ARG A CA 1
ATOM 3016 C C . ARG A 1 367 ? -7.427 4.622 -4.254 1.00 78.25 367 ARG A C 1
ATOM 3018 O O . ARG A 1 367 ? -7.740 3.482 -4.587 1.00 78.25 367 ARG A O 1
ATOM 3025 N N . SER A 1 368 ? -7.988 5.244 -3.217 1.00 77.06 368 SER A N 1
ATOM 3026 C CA . SER A 1 368 ? -9.064 4.651 -2.405 1.00 77.06 368 SER A CA 1
ATOM 3027 C C . SER A 1 368 ? -10.385 4.484 -3.164 1.00 77.06 368 SER A C 1
ATOM 3029 O O . SER A 1 368 ? -11.052 3.468 -2.990 1.00 77.06 368 SER A O 1
ATOM 3031 N N . GLN A 1 369 ? -10.748 5.423 -4.039 1.00 85.25 369 GLN A N 1
ATOM 3032 C CA . GLN A 1 369 ? -11.960 5.346 -4.862 1.00 85.25 369 GLN A CA 1
ATOM 3033 C C . GLN A 1 369 ? -11.835 4.251 -5.925 1.00 85.25 369 GLN A C 1
ATOM 3035 O O . GLN A 1 369 ? -12.738 3.431 -6.083 1.00 85.25 369 GLN A O 1
ATOM 3040 N N . VAL A 1 370 ? -10.680 4.182 -6.597 1.00 85.12 370 VAL A N 1
ATOM 3041 C CA . VAL A 1 370 ? -10.347 3.077 -7.508 1.00 85.12 370 VAL A CA 1
ATOM 3042 C C . VAL A 1 370 ? -10.383 1.753 -6.753 1.00 85.12 370 VAL A C 1
ATOM 3044 O O . VAL A 1 370 ? -11.010 0.810 -7.222 1.00 85.12 370 VAL A O 1
ATOM 3047 N N . ALA A 1 371 ? -9.764 1.681 -5.569 1.00 78.38 371 ALA A N 1
ATOM 3048 C CA . ALA A 1 371 ? -9.765 0.468 -4.760 1.00 78.38 371 ALA A CA 1
ATOM 3049 C C . ALA A 1 371 ? -11.183 0.040 -4.372 1.00 78.38 371 ALA A C 1
ATOM 3051 O O . ALA A 1 371 ? -11.498 -1.134 -4.495 1.00 78.38 371 ALA A O 1
ATOM 3052 N N . PHE A 1 372 ? -12.059 0.969 -3.985 1.00 78.75 372 PHE A N 1
ATOM 3053 C CA . PHE A 1 372 ? -13.459 0.657 -3.700 1.00 78.75 372 PHE A CA 1
ATOM 3054 C C . PHE A 1 372 ? -14.201 0.140 -4.942 1.00 78.75 372 PHE A C 1
ATOM 3056 O O . PHE A 1 372 ? -14.898 -0.866 -4.867 1.00 78.75 372 PHE A O 1
ATOM 3063 N N . SER A 1 373 ? -14.020 0.774 -6.101 1.00 83.62 373 SER A N 1
ATOM 3064 C CA . SER A 1 373 ? -14.625 0.300 -7.354 1.00 83.62 373 SER A CA 1
ATOM 3065 C C . SER A 1 373 ? -14.104 -1.088 -7.752 1.00 83.62 373 SER A C 1
ATOM 3067 O O . SER A 1 373 ? -14.873 -1.962 -8.145 1.00 83.62 373 SER A O 1
ATOM 3069 N N . ARG A 1 374 ? -12.808 -1.349 -7.544 1.00 80.25 374 ARG A N 1
ATOM 3070 C CA . ARG A 1 374 ? -12.197 -2.675 -7.703 1.00 80.25 374 ARG A CA 1
ATOM 3071 C C . ARG A 1 374 ? -12.715 -3.672 -6.663 1.00 80.25 374 ARG A C 1
ATOM 3073 O O . ARG A 1 374 ? -12.954 -4.820 -7.013 1.00 80.25 374 ARG A O 1
ATOM 3080 N N . MET A 1 375 ? -13.010 -3.261 -5.431 1.00 75.44 375 MET A N 1
ATOM 3081 C CA . MET A 1 375 ? -13.695 -4.117 -4.452 1.00 75.44 375 MET A CA 1
ATOM 3082 C C . MET A 1 375 ? -15.081 -4.546 -4.924 1.00 75.44 375 MET A C 1
ATOM 3084 O O . MET A 1 375 ? -15.442 -5.709 -4.755 1.00 75.44 375 MET A O 1
ATOM 3088 N N . LEU A 1 376 ? -15.832 -3.663 -5.588 1.00 76.69 376 LEU A N 1
ATOM 3089 C CA . LEU A 1 376 ? -17.096 -4.045 -6.229 1.00 76.69 376 LEU A CA 1
ATOM 3090 C C . LEU A 1 376 ? -16.894 -5.065 -7.367 1.00 76.69 376 LEU A C 1
ATOM 3092 O O . LEU A 1 376 ? -17.810 -5.821 -7.674 1.00 76.69 376 LEU A O 1
ATOM 3096 N N . GLN A 1 377 ? -15.694 -5.126 -7.952 1.00 75.19 377 GLN A N 1
ATOM 3097 C CA . GLN A 1 377 ? -15.269 -6.140 -8.924 1.00 75.19 377 GLN A CA 1
ATOM 3098 C C . GLN A 1 377 ? -14.590 -7.369 -8.277 1.00 75.19 377 GLN A C 1
ATOM 3100 O O . GLN A 1 377 ? -14.009 -8.188 -8.988 1.00 75.19 377 GLN A O 1
ATOM 3105 N N . GLY A 1 378 ? -14.631 -7.501 -6.946 1.00 68.25 378 GLY A N 1
ATOM 3106 C CA . GLY A 1 378 ? -14.084 -8.651 -6.220 1.00 68.25 378 GLY A CA 1
ATOM 3107 C C . GLY A 1 378 ? -12.608 -8.540 -5.826 1.00 68.25 378 GLY A C 1
ATOM 3108 O O . GLY A 1 378 ? -12.012 -9.541 -5.444 1.00 68.25 378 GLY A O 1
ATOM 3109 N N . TRP A 1 379 ? -11.990 -7.362 -5.900 1.00 71.12 379 TRP A N 1
ATOM 3110 C CA . TRP A 1 379 ? -10.606 -7.178 -5.451 1.00 71.12 379 TRP A CA 1
ATOM 3111 C C . TRP A 1 379 ? -10.533 -6.797 -3.969 1.00 71.12 379 TRP A C 1
ATOM 3113 O O . TRP A 1 379 ? -11.280 -5.937 -3.527 1.00 71.12 379 TRP A O 1
ATOM 3123 N N . GLU A 1 380 ? -9.585 -7.327 -3.201 1.00 64.94 380 GLU A N 1
ATOM 3124 C CA . GLU A 1 380 ? -9.256 -6.766 -1.879 1.00 64.94 380 GLU A CA 1
ATOM 3125 C C . GLU A 1 380 ? -7.800 -6.339 -1.781 1.00 64.94 380 GLU A C 1
ATOM 3127 O O . GLU A 1 380 ? -6.917 -6.912 -2.421 1.00 64.94 380 GLU A O 1
ATOM 3132 N N . LEU A 1 381 ? -7.570 -5.314 -0.958 1.00 61.88 381 LEU A N 1
ATOM 3133 C CA . LEU A 1 381 ? -6.269 -4.705 -0.739 1.00 61.88 381 LEU A CA 1
ATOM 3134 C C . LEU A 1 381 ? -5.785 -4.985 0.683 1.00 61.88 381 LEU A C 1
ATOM 3136 O O . LEU A 1 381 ? -6.480 -4.688 1.655 1.00 61.88 381 LEU A O 1
ATOM 3140 N N . TYR A 1 382 ? -4.555 -5.471 0.799 1.00 60.25 382 TYR A N 1
ATOM 3141 C CA . TYR A 1 382 ? -3.834 -5.535 2.062 1.00 60.25 382 TYR A CA 1
ATOM 3142 C C . TYR A 1 382 ? -2.640 -4.583 2.013 1.00 60.25 382 TYR A C 1
ATOM 3144 O O . TYR A 1 382 ? -1.751 -4.759 1.184 1.00 60.25 382 TYR A O 1
ATOM 3152 N N . ASP A 1 383 ? -2.643 -3.566 2.877 1.00 58.62 383 ASP A N 1
ATOM 3153 C CA . ASP A 1 383 ? -1.674 -2.467 2.844 1.00 58.62 383 ASP A CA 1
ATOM 3154 C C . ASP A 1 383 ? -1.289 -2.038 4.273 1.00 58.62 383 ASP A C 1
ATOM 3156 O O . ASP A 1 383 ? -1.868 -1.115 4.848 1.00 58.62 383 ASP A O 1
ATOM 3160 N N . LEU A 1 384 ? -0.361 -2.778 4.894 1.00 55.00 384 LEU A N 1
ATOM 3161 C CA . LEU A 1 384 ? 0.128 -2.538 6.259 1.00 55.00 384 LEU A CA 1
ATOM 3162 C C . LEU A 1 384 ? 1.637 -2.837 6.374 1.00 55.00 384 LEU A C 1
ATOM 3164 O O . LEU A 1 384 ? 2.160 -3.640 5.598 1.00 55.00 384 LEU A O 1
ATOM 3168 N N . PRO A 1 385 ? 2.352 -2.235 7.351 1.00 60.97 385 PRO A N 1
ATOM 3169 C CA . PRO A 1 385 ? 3.742 -2.582 7.644 1.00 60.97 385 PRO A CA 1
ATOM 3170 C C . PRO A 1 385 ? 3.910 -4.078 7.920 1.00 60.97 385 PRO A C 1
ATOM 3172 O O . PRO A 1 385 ? 3.075 -4.695 8.584 1.00 60.97 385 PRO A O 1
ATOM 3175 N N . LEU A 1 386 ? 5.018 -4.647 7.447 1.00 61.97 386 LEU A N 1
ATOM 3176 C CA . LEU A 1 386 ? 5.257 -6.082 7.529 1.00 61.97 386 LEU A CA 1
ATOM 3177 C C . LEU A 1 386 ? 5.659 -6.508 8.955 1.00 61.97 386 LEU A C 1
ATOM 3179 O O . LEU A 1 386 ? 6.755 -6.196 9.425 1.00 61.97 386 LEU A O 1
ATOM 3183 N N . LYS A 1 387 ? 4.786 -7.249 9.649 1.00 70.44 387 LYS A N 1
ATOM 3184 C CA . LYS A 1 387 ? 5.094 -7.921 10.928 1.00 70.44 387 LYS A CA 1
ATOM 3185 C C . LYS A 1 387 ? 6.017 -9.129 10.693 1.00 70.44 387 LYS A C 1
ATOM 3187 O O . LYS A 1 387 ? 5.995 -9.739 9.621 1.00 70.44 387 LYS A O 1
ATOM 3192 N N . LYS A 1 388 ? 6.765 -9.571 11.715 1.00 76.31 388 LYS A N 1
ATOM 3193 C CA . LYS A 1 388 ? 7.624 -10.785 11.642 1.00 76.31 388 LYS A CA 1
ATOM 3194 C C . LYS A 1 388 ? 6.883 -12.030 11.136 1.00 76.31 388 LYS A C 1
ATOM 3196 O O . LYS A 1 388 ? 7.411 -12.789 10.326 1.00 76.31 388 LYS A O 1
ATOM 3201 N N . SER A 1 389 ? 5.653 -12.236 11.602 1.00 74.00 389 SER A N 1
ATOM 3202 C CA . SER A 1 389 ? 4.797 -13.348 11.173 1.00 74.00 389 SER A CA 1
ATOM 3203 C C . SER A 1 389 ? 4.410 -13.257 9.694 1.00 74.00 389 SER A C 1
ATOM 3205 O O . SER A 1 389 ? 4.388 -14.273 9.004 1.00 74.00 389 SER A O 1
ATOM 3207 N N . GLN A 1 390 ? 4.164 -12.047 9.193 1.00 74.50 390 GLN A N 1
ATOM 3208 C CA . GLN A 1 390 ? 3.807 -11.793 7.796 1.00 74.50 390 GLN A CA 1
ATOM 3209 C C . GLN A 1 390 ? 5.013 -11.972 6.874 1.00 74.50 390 GLN A C 1
ATOM 3211 O O . GLN A 1 390 ? 4.878 -12.536 5.793 1.00 74.50 390 GLN A O 1
ATOM 3216 N N . ARG A 1 391 ? 6.210 -11.575 7.320 1.00 79.19 391 ARG A N 1
ATOM 3217 C CA . ARG A 1 391 ? 7.453 -11.881 6.607 1.00 79.19 391 ARG A CA 1
ATOM 3218 C C . ARG A 1 391 ? 7.652 -13.385 6.440 1.00 79.19 391 ARG A C 1
ATOM 3220 O O . ARG A 1 391 ? 7.852 -13.849 5.323 1.00 79.19 391 ARG A O 1
ATOM 3227 N N . LYS A 1 392 ? 7.542 -14.148 7.530 1.00 84.19 392 LYS A N 1
ATOM 3228 C CA . LYS A 1 392 ? 7.655 -15.612 7.485 1.00 84.19 392 LYS A CA 1
ATOM 3229 C C . LYS A 1 392 ? 6.636 -16.226 6.517 1.00 84.19 392 LYS A C 1
ATOM 3231 O O . LYS A 1 392 ? 6.980 -17.083 5.713 1.00 84.19 392 LYS A O 1
ATOM 3236 N N . MET A 1 393 ? 5.393 -15.757 6.574 1.00 84.62 393 MET A N 1
ATOM 3237 C CA . MET A 1 393 ? 4.332 -16.171 5.659 1.00 84.62 393 MET A CA 1
ATOM 3238 C C . MET A 1 393 ? 4.704 -15.920 4.191 1.00 84.62 393 MET A C 1
ATOM 3240 O O . MET A 1 393 ? 4.534 -16.808 3.362 1.00 8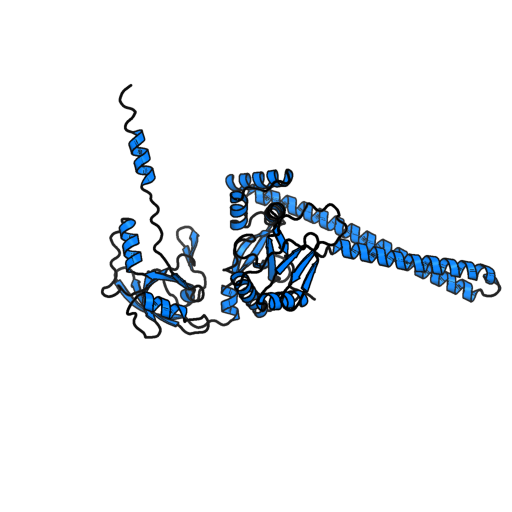4.62 393 MET A O 1
ATOM 3244 N N . ILE A 1 394 ? 5.264 -14.752 3.866 1.00 82.88 394 ILE A N 1
ATOM 3245 C CA . ILE A 1 394 ? 5.754 -14.432 2.518 1.00 82.88 394 ILE A CA 1
ATOM 3246 C C . ILE A 1 394 ? 6.901 -15.358 2.097 1.00 82.88 394 ILE A C 1
ATOM 3248 O O . ILE A 1 394 ? 6.890 -15.879 0.984 1.00 82.88 394 ILE A O 1
ATOM 3252 N N . GLU A 1 395 ? 7.876 -15.600 2.972 1.00 88.19 395 GLU A N 1
ATOM 3253 C CA . GLU A 1 395 ? 8.990 -16.522 2.705 1.00 88.19 395 GLU A CA 1
ATOM 3254 C C . GLU A 1 395 ? 8.488 -17.950 2.427 1.00 88.19 395 GLU A C 1
ATOM 3256 O O . GLU A 1 395 ? 8.983 -18.642 1.529 1.00 88.19 395 GLU A O 1
ATOM 3261 N N . GLU A 1 396 ? 7.456 -18.388 3.148 1.00 88.25 396 GLU A N 1
ATOM 3262 C CA . GLU A 1 396 ? 6.808 -19.675 2.911 1.00 88.25 396 GLU A CA 1
ATOM 3263 C C . GLU A 1 396 ? 6.001 -19.698 1.613 1.00 88.25 396 GLU A C 1
ATOM 3265 O O . GLU A 1 396 ? 6.078 -20.681 0.884 1.00 88.25 396 GLU A O 1
ATOM 3270 N N . ILE A 1 397 ? 5.303 -18.617 1.261 1.00 85.88 397 ILE A N 1
ATOM 3271 C CA . ILE A 1 397 ? 4.645 -18.479 -0.046 1.00 85.88 397 ILE A CA 1
ATOM 3272 C C . ILE A 1 397 ? 5.663 -18.618 -1.189 1.00 85.88 397 ILE A C 1
ATOM 3274 O O . ILE A 1 397 ? 5.418 -19.353 -2.149 1.00 85.88 397 ILE A O 1
ATOM 3278 N N . ILE A 1 398 ? 6.800 -17.919 -1.090 1.00 88.25 398 ILE A N 1
ATOM 3279 C CA . ILE A 1 398 ? 7.857 -17.920 -2.111 1.00 88.25 398 ILE A CA 1
ATOM 3280 C C . ILE A 1 398 ? 8.461 -19.319 -2.273 1.00 88.25 398 ILE A C 1
ATOM 3282 O O . ILE A 1 398 ? 8.767 -19.730 -3.392 1.00 88.25 398 ILE A O 1
ATOM 3286 N N . SER A 1 399 ? 8.682 -20.026 -1.161 1.00 91.50 399 SER A N 1
ATOM 3287 C CA . SER A 1 399 ? 9.361 -21.329 -1.148 1.00 91.50 399 SER A CA 1
ATOM 3288 C C .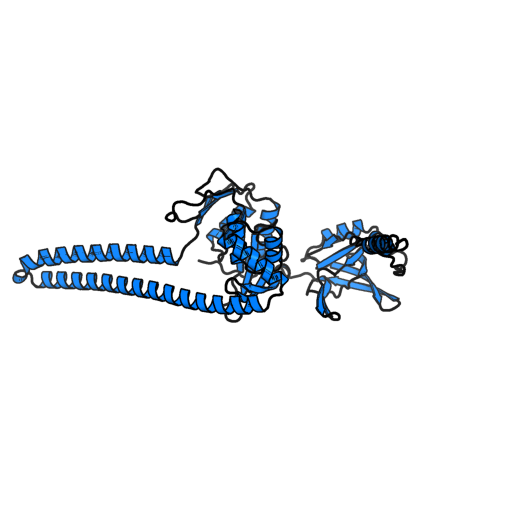 SER A 1 399 ? 8.439 -22.528 -1.370 1.00 91.50 399 SER A C 1
ATOM 3290 O O . SER A 1 399 ? 8.930 -23.618 -1.662 1.00 91.50 399 SER A O 1
ATOM 3292 N N . SER A 1 400 ? 7.127 -22.344 -1.237 1.00 91.25 400 SER A N 1
ATOM 3293 C CA . SER A 1 400 ? 6.124 -23.378 -1.471 1.00 91.25 400 SER A CA 1
ATOM 3294 C C . SER A 1 400 ? 5.996 -23.699 -2.962 1.00 91.25 400 SER A C 1
ATOM 3296 O O . SER A 1 400 ? 6.060 -22.807 -3.809 1.00 91.25 400 SER A O 1
ATOM 3298 N N . GLU A 1 401 ? 5.772 -24.967 -3.294 1.00 92.12 401 GLU A N 1
ATOM 3299 C CA . GLU A 1 401 ? 5.379 -25.414 -4.629 1.00 92.12 401 GLU A CA 1
ATOM 3300 C C . GLU A 1 401 ? 3.978 -24.887 -4.955 1.00 92.12 401 GLU A C 1
ATOM 3302 O O . GLU A 1 401 ? 3.795 -24.234 -5.986 1.00 92.12 401 GLU A O 1
ATOM 3307 N N . LYS A 1 402 ? 3.033 -25.018 -4.011 1.00 91.56 402 LYS A N 1
ATOM 3308 C CA . LYS A 1 402 ? 1.653 -24.553 -4.161 1.00 91.56 402 LYS A CA 1
ATOM 3309 C C . LYS A 1 402 ? 1.209 -23.639 -3.018 1.00 91.56 402 LYS A C 1
ATOM 3311 O O . LYS A 1 402 ? 1.097 -24.046 -1.868 1.00 91.56 402 LYS A O 1
ATOM 3316 N N . ALA A 1 403 ? 0.869 -22.399 -3.364 1.00 87.56 403 ALA A N 1
ATOM 3317 C CA . ALA A 1 403 ? 0.312 -21.435 -2.421 1.00 87.56 403 ALA A CA 1
ATOM 3318 C C . ALA A 1 403 ? -1.073 -20.993 -2.899 1.00 87.56 403 ALA A C 1
ATOM 3320 O O . ALA A 1 403 ? -1.234 -20.617 -4.060 1.00 87.56 403 ALA A O 1
ATOM 3321 N N . THR A 1 404 ? -2.065 -21.063 -2.015 1.00 85.06 404 THR A N 1
ATOM 3322 C CA . THR A 1 404 ? -3.472 -20.781 -2.320 1.00 85.06 404 THR A CA 1
ATOM 3323 C C . THR A 1 404 ? -4.080 -19.807 -1.323 1.00 85.06 404 THR A C 1
ATOM 3325 O O . THR A 1 404 ? -3.653 -19.741 -0.173 1.00 85.06 404 THR A O 1
ATOM 3328 N N . PHE A 1 405 ? -5.088 -19.073 -1.777 1.00 77.88 405 PHE A N 1
ATOM 3329 C CA . PHE A 1 405 ? -5.800 -18.049 -1.028 1.00 77.88 405 PHE A CA 1
ATOM 3330 C C . PHE A 1 405 ? -7.309 -18.270 -1.105 1.00 77.88 405 PHE A C 1
ATOM 3332 O O . PHE A 1 405 ? -7.810 -18.599 -2.180 1.00 77.88 405 PHE A O 1
ATOM 3339 N N . TRP A 1 406 ? -8.038 -18.044 -0.012 1.00 73.69 406 TRP A N 1
ATOM 3340 C CA . TRP A 1 406 ? -9.506 -17.978 -0.021 1.00 73.69 406 TRP A CA 1
ATOM 3341 C C . TRP A 1 406 ? -10.049 -17.154 1.143 1.00 73.69 406 TRP A C 1
ATOM 3343 O O . TRP A 1 406 ? -9.378 -16.960 2.155 1.00 73.69 406 TRP A O 1
ATOM 3353 N N . PHE A 1 407 ? -11.301 -16.716 1.042 1.00 67.06 407 PHE A N 1
ATOM 3354 C CA . PHE A 1 407 ? -12.006 -16.138 2.182 1.00 67.06 407 PHE A CA 1
ATOM 3355 C C . PHE A 1 407 ? -12.582 -17.199 3.094 1.00 67.06 407 PHE A C 1
ATOM 3357 O O . PHE A 1 407 ? -13.221 -18.142 2.632 1.00 67.06 407 PHE A O 1
ATOM 3364 N N . GLU A 1 408 ? -12.519 -16.954 4.400 1.00 74.06 408 GLU A N 1
ATOM 3365 C CA . GLU A 1 408 ? -13.205 -17.797 5.385 1.00 74.06 408 GLU A CA 1
ATOM 3366 C C . GLU A 1 408 ? -14.714 -17.926 5.114 1.00 74.06 408 GLU A C 1
ATOM 3368 O O . GLU A 1 408 ? -15.329 -18.928 5.472 1.00 74.06 408 GLU A O 1
ATOM 3373 N N . THR A 1 409 ? -15.322 -16.923 4.475 1.00 65.56 409 THR A N 1
ATOM 3374 C CA . THR A 1 409 ? -16.748 -16.903 4.126 1.00 65.56 409 THR A CA 1
ATOM 3375 C C . THR A 1 409 ? -17.085 -17.672 2.846 1.00 65.56 409 THR A C 1
ATOM 3377 O O . THR A 1 409 ? -18.245 -18.041 2.673 1.00 65.56 409 THR A O 1
ATOM 3380 N N . VAL A 1 410 ? -16.107 -17.932 1.969 1.00 68.44 410 VAL A N 1
ATOM 3381 C CA . VAL A 1 410 ? -16.272 -18.685 0.710 1.00 68.44 410 VAL A CA 1
ATOM 3382 C C . VAL A 1 410 ? -15.062 -19.602 0.442 1.00 68.44 410 VAL A C 1
ATOM 3384 O O . VAL A 1 410 ? -14.324 -19.391 -0.522 1.00 68.44 410 VAL A O 1
ATOM 3387 N N . PRO A 1 411 ? -14.838 -20.642 1.271 1.00 71.56 411 PRO A N 1
ATOM 3388 C CA . PRO A 1 411 ? -13.614 -21.448 1.226 1.00 71.56 411 PRO A CA 1
ATOM 3389 C C . PRO A 1 411 ? -13.423 -22.256 -0.060 1.00 71.56 411 PRO A C 1
ATOM 3391 O O . PRO A 1 411 ? -12.296 -22.571 -0.430 1.00 71.56 411 PRO A O 1
ATOM 3394 N N . ASP A 1 412 ? -14.508 -22.552 -0.773 1.00 73.00 412 ASP A N 1
ATOM 3395 C CA . ASP A 1 412 ? -14.466 -23.358 -1.997 1.00 73.00 412 ASP A CA 1
ATOM 3396 C C . ASP A 1 412 ? -13.935 -22.583 -3.208 1.00 73.00 412 ASP A C 1
ATOM 3398 O O . ASP A 1 412 ? -13.626 -23.167 -4.248 1.00 73.00 412 ASP A O 1
ATOM 3402 N N . LYS A 1 413 ? -13.823 -21.257 -3.097 1.00 69.00 413 LYS A N 1
ATOM 3403 C CA . LYS A 1 413 ? -13.378 -20.404 -4.187 1.00 69.00 413 LYS A CA 1
ATOM 3404 C C . LYS A 1 413 ? -11.941 -19.935 -3.916 1.00 69.00 413 LYS A C 1
ATOM 3406 O O . LYS A 1 413 ? -11.707 -18.911 -3.276 1.00 69.00 413 LYS A O 1
ATOM 3411 N N . THR A 1 414 ? -10.981 -20.730 -4.387 1.00 74.25 414 THR A N 1
ATOM 3412 C CA . THR A 1 414 ? -9.545 -20.539 -4.130 1.00 74.25 414 THR A CA 1
ATOM 3413 C C . THR A 1 414 ? -8.821 -19.876 -5.306 1.00 74.25 414 THR A C 1
ATOM 3415 O O . THR A 1 414 ? -9.147 -20.115 -6.468 1.00 74.25 414 THR A O 1
ATOM 3418 N N . PHE A 1 415 ? -7.813 -19.059 -5.003 1.00 78.00 415 PHE A N 1
ATOM 3419 C CA . PHE A 1 415 ? -6.878 -18.470 -5.966 1.00 78.00 415 PHE A CA 1
ATOM 3420 C C . PHE A 1 415 ? -5.468 -19.024 -5.721 1.00 78.00 415 PHE A C 1
ATOM 3422 O O . PHE A 1 415 ? -5.027 -19.086 -4.576 1.00 78.00 415 PHE A O 1
ATOM 3429 N N . GLU A 1 416 ? -4.753 -19.428 -6.773 1.00 83.38 416 GLU A N 1
ATOM 3430 C CA . GLU A 1 416 ? -3.397 -19.985 -6.680 1.00 83.38 416 GLU A CA 1
ATOM 3431 C C . GLU A 1 416 ? -2.337 -18.979 -7.146 1.00 83.38 416 GLU A C 1
ATOM 3433 O O . GLU A 1 416 ? -2.484 -18.329 -8.180 1.00 83.38 416 GLU A O 1
ATOM 3438 N N . ILE A 1 417 ? -1.241 -18.878 -6.392 1.00 80.25 417 ILE A N 1
ATOM 3439 C CA . ILE A 1 417 ? -0.131 -17.969 -6.695 1.00 80.25 417 ILE A CA 1
ATOM 3440 C C . ILE A 1 417 ? 0.759 -18.562 -7.772 1.00 80.25 417 ILE A C 1
ATOM 3442 O O . ILE A 1 417 ? 1.389 -19.606 -7.581 1.00 80.25 417 ILE A O 1
ATOM 3446 N N . THR A 1 418 ? 0.891 -17.832 -8.871 1.00 82.31 418 THR A N 1
ATOM 3447 C CA . THR A 1 418 ? 1.703 -18.253 -10.011 1.00 82.31 418 THR A CA 1
ATOM 3448 C C . THR A 1 418 ? 3.213 -18.178 -9.721 1.00 82.31 418 THR A C 1
ATOM 3450 O O . THR A 1 418 ? 3.662 -17.393 -8.878 1.00 82.31 418 THR A O 1
ATOM 3453 N N . PRO A 1 419 ? 4.053 -18.931 -10.457 1.00 81.81 419 PRO A N 1
ATOM 3454 C CA . PRO A 1 419 ? 5.510 -18.833 -10.336 1.00 81.81 419 PRO A CA 1
ATOM 3455 C C . PRO A 1 419 ? 6.068 -17.427 -10.607 1.00 81.81 419 PRO A C 1
ATOM 3457 O O . PRO A 1 419 ? 7.001 -16.995 -9.930 1.00 81.81 419 PRO A O 1
ATOM 3460 N N . ALA A 1 420 ? 5.483 -16.695 -11.563 1.00 73.50 420 ALA A N 1
ATOM 3461 C CA . ALA A 1 420 ? 5.878 -15.320 -11.875 1.00 73.50 420 ALA A CA 1
ATOM 3462 C C . ALA A 1 420 ? 5.651 -14.387 -10.673 1.00 73.50 420 ALA A C 1
ATOM 3464 O O . ALA A 1 420 ? 6.555 -13.653 -10.275 1.00 73.50 420 ALA A O 1
ATOM 3465 N N . GLN A 1 421 ? 4.492 -14.508 -10.024 1.00 73.56 421 GLN A N 1
ATOM 3466 C CA . GLN A 1 421 ? 4.161 -13.771 -8.803 1.00 73.56 421 GLN A CA 1
ATOM 3467 C C . GLN A 1 421 ? 5.094 -14.117 -7.634 1.00 73.56 421 GLN A C 1
ATOM 3469 O O . GLN A 1 421 ? 5.554 -13.222 -6.928 1.00 73.56 421 GLN A O 1
ATOM 3474 N N . LYS A 1 422 ? 5.455 -15.396 -7.450 1.00 80.69 422 LYS A N 1
ATOM 3475 C CA . LYS A 1 422 ? 6.438 -15.802 -6.424 1.00 80.69 422 LYS A CA 1
ATOM 3476 C C . LYS A 1 422 ? 7.821 -15.204 -6.682 1.00 80.69 422 LYS A C 1
ATOM 3478 O O . LYS A 1 422 ? 8.492 -14.783 -5.739 1.00 80.69 422 LYS A O 1
ATOM 3483 N N . LYS A 1 423 ? 8.255 -15.144 -7.947 1.00 79.69 423 LYS A N 1
ATOM 3484 C CA . LYS A 1 423 ? 9.519 -14.500 -8.335 1.00 79.69 423 LYS A CA 1
ATOM 3485 C C . LYS A 1 423 ? 9.498 -13.006 -7.996 1.00 79.69 423 LYS A C 1
ATOM 3487 O O . LYS A 1 423 ? 10.434 -12.529 -7.360 1.00 79.69 423 LYS A O 1
ATOM 3492 N N . GLN A 1 424 ? 8.419 -12.307 -8.343 1.00 72.19 424 GLN A N 1
ATOM 3493 C CA . GLN A 1 424 ? 8.243 -10.886 -8.035 1.00 72.19 424 GLN A CA 1
ATOM 3494 C C . GLN A 1 424 ? 8.243 -10.629 -6.520 1.00 72.19 424 GLN A C 1
ATOM 3496 O O . GLN A 1 424 ? 8.968 -9.764 -6.035 1.00 72.19 424 GLN A O 1
ATOM 3501 N N . LEU A 1 425 ? 7.513 -11.442 -5.751 1.00 75.62 425 LEU A N 1
ATOM 3502 C CA . LEU A 1 425 ? 7.469 -11.358 -4.291 1.00 75.62 425 LEU A CA 1
ATOM 3503 C C . LEU A 1 425 ? 8.848 -11.605 -3.651 1.00 75.62 425 LEU A C 1
ATOM 3505 O O . LEU A 1 425 ? 9.211 -10.952 -2.672 1.00 75.62 425 LEU A O 1
ATOM 3509 N N . LYS A 1 426 ? 9.653 -12.503 -4.232 1.00 82.69 426 LYS A N 1
ATOM 3510 C CA . LYS A 1 426 ? 11.041 -12.748 -3.815 1.00 82.69 426 LYS A CA 1
ATOM 3511 C C . LYS A 1 426 ? 11.947 -11.548 -4.071 1.00 82.69 426 LYS A C 1
ATOM 3513 O O . LYS A 1 426 ? 12.766 -11.229 -3.217 1.00 82.69 426 LYS A O 1
ATOM 3518 N N . GLU A 1 427 ? 11.845 -10.914 -5.235 1.00 74.69 427 GLU A N 1
ATOM 3519 C CA . GLU A 1 427 ? 12.610 -9.699 -5.551 1.00 74.69 427 GLU A CA 1
ATOM 3520 C C . GLU A 1 427 ? 12.230 -8.558 -4.606 1.00 74.69 427 GLU A C 1
ATOM 3522 O O . GLU A 1 427 ? 13.109 -7.918 -4.032 1.00 74.69 427 GLU A O 1
ATOM 3527 N N . MET A 1 428 ? 10.932 -8.403 -4.341 1.00 72.25 428 MET A N 1
ATOM 3528 C CA . MET A 1 428 ? 10.409 -7.451 -3.370 1.00 72.25 428 MET A CA 1
ATOM 3529 C C . MET A 1 428 ? 10.985 -7.680 -1.968 1.00 72.25 428 MET A C 1
ATOM 3531 O O . MET A 1 428 ? 11.563 -6.768 -1.378 1.00 72.25 428 MET A O 1
ATOM 3535 N N . LEU A 1 429 ? 10.907 -8.902 -1.438 1.00 76.44 429 LEU A N 1
ATOM 3536 C CA . LEU A 1 429 ? 11.393 -9.179 -0.086 1.00 76.44 429 LEU A CA 1
ATOM 3537 C C . LEU A 1 429 ? 12.896 -8.878 0.081 1.00 76.44 429 LEU A C 1
ATOM 3539 O O . LEU A 1 429 ? 13.312 -8.397 1.131 1.00 76.44 429 LEU A O 1
ATOM 3543 N N . LYS A 1 430 ? 13.711 -9.076 -0.963 1.00 75.56 430 LYS A N 1
ATOM 3544 C CA . LYS A 1 430 ? 15.138 -8.712 -0.920 1.00 75.56 430 LYS A CA 1
ATOM 3545 C C . LYS A 1 430 ? 15.364 -7.208 -0.784 1.00 75.56 430 LYS A C 1
ATOM 3547 O O . LYS A 1 430 ? 16.231 -6.795 -0.021 1.00 75.56 430 LYS A O 1
ATOM 3552 N N . VAL A 1 431 ? 14.590 -6.397 -1.506 1.00 67.25 431 VAL A N 1
ATOM 3553 C CA . VAL A 1 431 ? 14.641 -4.930 -1.399 1.00 67.25 431 VAL A CA 1
ATOM 3554 C C . VAL A 1 431 ? 14.278 -4.498 0.023 1.00 67.25 431 VAL A C 1
ATOM 3556 O O . VAL A 1 431 ? 14.961 -3.657 0.604 1.00 67.25 431 VAL A O 1
ATOM 3559 N N . PHE A 1 432 ? 13.248 -5.125 0.603 1.00 69.81 432 PHE A N 1
ATOM 3560 C CA . PHE A 1 432 ? 12.828 -4.872 1.982 1.00 69.81 432 PHE A CA 1
ATOM 3561 C C . PHE A 1 432 ? 13.937 -5.153 2.998 1.00 69.81 432 PHE A C 1
ATOM 3563 O O . PHE A 1 432 ? 14.164 -4.351 3.903 1.00 69.81 432 PHE A O 1
ATOM 3570 N N . ASP A 1 433 ? 14.653 -6.261 2.828 1.00 72.25 433 ASP A N 1
ATOM 3571 C CA . ASP A 1 433 ? 15.727 -6.663 3.736 1.00 72.25 433 ASP A CA 1
ATOM 3572 C C . ASP A 1 433 ? 16.942 -5.732 3.683 1.00 72.25 433 ASP A C 1
ATOM 3574 O O . ASP A 1 433 ? 17.586 -5.494 4.703 1.00 72.25 433 ASP A O 1
ATOM 3578 N N . ILE A 1 434 ? 17.255 -5.208 2.499 1.00 65.25 434 ILE A N 1
ATOM 3579 C CA . ILE A 1 434 ? 18.475 -4.435 2.248 1.00 65.25 434 ILE A CA 1
ATOM 3580 C C . ILE A 1 434 ? 18.327 -2.961 2.635 1.00 65.25 434 ILE A C 1
ATOM 3582 O O . ILE A 1 434 ? 19.295 -2.357 3.089 1.00 65.25 434 ILE A O 1
ATOM 3586 N N . GLU A 1 435 ? 17.128 -2.387 2.528 1.00 61.69 435 GLU A N 1
ATOM 3587 C CA . GLU A 1 435 ? 16.839 -1.023 3.006 1.00 61.69 435 GLU A CA 1
ATOM 3588 C C . GLU A 1 435 ? 16.519 -0.975 4.514 1.00 61.69 435 GLU A C 1
ATOM 3590 O O . GLU A 1 435 ? 15.895 -0.028 4.990 1.00 61.69 435 GLU A O 1
ATOM 3595 N N . GLU A 1 436 ? 16.934 -1.996 5.274 1.00 56.88 436 GLU A N 1
ATOM 3596 C CA . GLU A 1 436 ? 16.688 -2.114 6.716 1.00 56.88 436 GLU A CA 1
ATOM 3597 C C . GLU A 1 436 ? 15.204 -1.934 7.082 1.00 56.88 436 GLU A C 1
ATOM 3599 O O . GLU A 1 436 ? 14.865 -1.289 8.082 1.00 56.88 436 GLU A O 1
ATOM 3604 N N . GLY A 1 437 ? 14.300 -2.495 6.267 1.00 55.75 437 GLY A N 1
ATOM 3605 C CA . GLY A 1 437 ? 12.862 -2.430 6.496 1.00 55.75 437 GLY A CA 1
ATOM 3606 C C . GLY A 1 437 ? 12.535 -2.814 7.938 1.00 55.75 437 GLY A C 1
ATOM 3607 O O . GLY A 1 437 ? 12.725 -3.958 8.357 1.00 55.75 437 GLY A O 1
ATOM 3608 N N . ARG A 1 438 ? 12.076 -1.843 8.738 1.00 48.59 438 ARG A N 1
ATOM 3609 C CA . ARG A 1 438 ? 11.715 -2.108 10.133 1.00 48.59 438 ARG A CA 1
ATOM 3610 C C . ARG A 1 438 ? 10.519 -3.046 10.146 1.00 48.59 438 ARG A C 1
ATOM 3612 O O . ARG A 1 438 ? 9.428 -2.671 9.720 1.00 48.59 438 ARG A O 1
ATOM 3619 N N . LEU A 1 439 ? 10.733 -4.251 10.660 1.00 44.84 439 LEU A N 1
ATOM 3620 C CA . LEU A 1 439 ? 9.650 -5.168 10.978 1.00 44.84 439 LEU A CA 1
ATOM 3621 C C . LEU A 1 439 ? 8.788 -4.526 12.067 1.00 44.84 439 LEU A C 1
ATOM 3623 O O . LEU A 1 439 ? 9.318 -4.046 13.071 1.00 44.84 439 LEU A O 1
ATOM 3627 N N . GLY A 1 440 ? 7.473 -4.507 11.856 1.00 40.81 440 GLY A N 1
ATOM 3628 C CA . GLY A 1 440 ? 6.536 -4.218 12.939 1.00 40.81 440 GLY A CA 1
ATOM 3629 C C . GLY A 1 440 ? 6.621 -5.313 14.005 1.00 40.81 440 GLY A C 1
ATOM 3630 O O . GLY A 1 440 ? 6.909 -6.471 13.671 1.00 40.81 440 GLY A O 1
ATOM 3631 N N . ASP A 1 441 ? 6.393 -4.944 15.266 1.00 34.53 441 ASP A N 1
ATOM 3632 C CA . ASP A 1 441 ? 6.257 -5.911 16.364 1.00 34.53 441 ASP A CA 1
ATOM 3633 C C . ASP A 1 441 ? 5.059 -6.855 16.163 1.00 34.53 441 ASP A C 1
ATOM 3635 O O . ASP A 1 441 ? 3.982 -6.396 15.699 1.00 34.53 441 ASP A O 1
#

Secondary structure (DSSP, 8-state):
--SSSSHHHHHHHHHT----PPPPPEEEETTTTEEEEEHHHHHHHHHHTT-----PPTT-TTPEEEE-GGGEEESSTT-EEE-S-HHHHTT--TT-EEEEETTEEPSSHHHHHHHHHT--TTS-EEEEEEEEETTEEEEEEEEEPPPPHHHHHHHTEEEEEEE-TT--EEEEEEETT---TTSTT-EEEEEEEETTSSSPEEEEEEEEE---PPPPS-TTS--EEEEE-SS-EEEEE---HHHHHHHHHHHHHHHHHHHHHHHHHHHHHHHTTTTT-HHHHHHHHHHHHHHHHHHHHHHHHHHHHHHHHHHHHHHHHHHHHHHHHHHHHHS-HHHHHHHHHHHHHHHHTPPPPHHHHHHHHHTT-SHHHHHHHHHHTTEEEEEEE-BHHHHHHHHHHHH-S--EEEETTEEEEEEE--HHHHHHHHHHHHHHHHTT---B-